Protein 4CRW (pdb70)

CATH classification: 1.25.40.180

Radius of gyration: 23.6 Å; Cα contacts (8 Å, |Δi|>4): 575; chains: 2; bounding box: 44×67×54 Å

Structure (mmCIF, N/CA/C/O backbone):
data_4CRW
#
_entry.id   4CRW
#
_cell.length_a   43.900
_cell.length_b   90.840
_cell.length_c   95.770
_cell.angle_alpha   90.00
_cell.angle_beta   90.00
_cell.angle_gamma   90.00
#
_symmetry.space_group_name_H-M   'P 21 21 21'
#
loop_
_entity.id
_entity.type
_entity.pdbx_description
1 polymer 'CCR4-NOT TRANSCRIPTION COMPLEX SUBUNIT 1'
2 polymer 'PROBABLE ATP-DEPENDENT RNA HELICASE DDX6'
3 non-polymer GLYCEROL
4 water water
#
loop_
_atom_site.group_PDB
_atom_site.id
_atom_site.type_symbol
_atom_site.label_atom_id
_atom_site.label_alt_id
_atom_site.label_comp_id
_atom_site.label_asym_id
_atom_site.label_entity_id
_atom_site.label_seq_id
_atom_site.pdbx_PDB_ins_code
_atom_site.Cartn_x
_atom_site.Cartn_y
_atom_site.Cartn_z
_atom_site.occupancy
_atom_site.B_iso_or_equiv
_atom_site.auth_seq_id
_atom_site.auth_comp_id
_atom_site.auth_asym_id
_atom_site.auth_atom_id
_atom_site.pdbx_PDB_model_num
ATOM 1 N N . GLU A 1 6 ? -2.415 -15.285 -20.013 1.00 44.79 1092 GLU A N 1
ATOM 2 C CA . GLU A 1 6 ? -2.764 -13.881 -19.876 1.00 41.01 1092 GLU A CA 1
ATOM 3 C C . GLU A 1 6 ? -3.414 -13.606 -18.533 1.00 42.73 1092 GLU A C 1
ATOM 4 O O . GLU A 1 6 ? -2.978 -12.708 -17.825 1.00 39.36 1092 GLU A O 1
ATOM 15 N N . GLU A 1 7 ? -4.458 -14.360 -18.190 1.00 38.22 1093 GLU A N 1
ATOM 16 C CA . GLU A 1 7 ? -5.122 -14.181 -16.894 1.00 44.03 1093 GLU A CA 1
ATOM 17 C C . GLU A 1 7 ? -4.138 -14.435 -15.762 1.00 44.10 1093 GLU A C 1
ATOM 18 O O . GLU A 1 7 ? -4.201 -13.780 -14.724 1.00 43.62 1093 GLU A O 1
ATOM 30 N N . ASN A 1 8 ? -3.237 -15.396 -15.956 1.00 31.15 1094 ASN A N 1
ATOM 31 C CA . ASN A 1 8 ? -2.215 -15.671 -14.953 1.00 29.52 1094 ASN A CA 1
ATOM 32 C C . ASN A 1 8 ? -1.311 -14.464 -14.747 1.00 34.11 1094 ASN A C 1
ATOM 33 O O . ASN A 1 8 ? -0.943 -14.134 -13.625 1.00 27.13 1094 ASN A O 1
ATOM 44 N N . ILE A 1 9 ? -0.970 -13.787 -15.833 1.00 32.13 1095 ILE A N 1
ATOM 45 C CA . ILE A 1 9 ? -0.086 -12.631 -15.718 1.00 28.21 1095 ILE A CA 1
ATOM 46 C C . ILE A 1 9 ? -0.827 -11.413 -15.103 1.00 27.19 1095 ILE A C 1
ATOM 47 O O . ILE A 1 9 ? -0.263 -10.705 -14.292 1.00 25.98 1095 ILE A O 1
ATOM 63 N N . GLN A 1 10 ? -2.100 -11.230 -15.428 1.00 27.71 1096 GLN A N 1
ATOM 64 C CA . GLN A 1 10 ? -2.885 -10.151 -14.807 1.00 26.81 1096 GLN A CA 1
ATOM 65 C C . GLN A 1 10 ? -3.003 -10.365 -13.298 1.00 25.47 1096 GLN A C 1
ATOM 66 O O . GLN A 1 10 ? -2.926 -9.403 -12.514 1.00 24.32 1096 GLN A O 1
ATOM 80 N N . GLU A 1 11 ? -3.196 -11.626 -12.896 1.00 25.70 1097 GLU A N 1
ATOM 81 C CA . GLU A 1 11 ? -3.253 -11.970 -11.468 1.00 24.57 1097 GLU A CA 1
ATOM 82 C C . GLU A 1 11 ? -1.986 -11.582 -10.747 1.00 23.50 1097 GLU A C 1
ATOM 83 O O . GLU A 1 11 ? -2.034 -11.006 -9.646 1.00 22.31 1097 GLU A O 1
ATOM 95 N N . LYS A 1 12 ? -0.839 -11.886 -11.355 1.00 23.96 1098 LYS A N 1
ATOM 96 C CA . LYS A 1 12 ? 0.436 -11.599 -10.729 1.00 23.09 1098 LYS A CA 1
ATOM 97 C C . LYS A 1 12 ? 0.606 -10.074 -10.587 1.00 22.27 1098 LYS A C 1
ATOM 98 O O . LYS A 1 12 ? 1.049 -9.579 -9.560 1.00 21.17 1098 LYS A O 1
ATOM 117 N N . ILE A 1 13 ? 0.217 -9.350 -11.621 1.00 22.91 1099 ILE A N 1
ATOM 118 C CA . ILE A 1 13 ? 0.294 -7.873 -11.568 1.00 22.28 1099 ILE A CA 1
ATOM 119 C C . ILE A 1 13 ? -0.546 -7.305 -10.426 1.00 21.24 1099 ILE A C 1
ATOM 120 O O . ILE A 1 13 ? -0.077 -6.451 -9.640 1.00 20.23 1099 ILE A O 1
ATOM 136 N N . ALA A 1 14 ? -1.778 -7.790 -10.295 1.00 23.67 1100 ALA A N 1
ATOM 137 C CA . ALA A 1 14 ? -2.646 -7.327 -9.207 1.00 20.58 1100 ALA A CA 1
ATOM 138 C C . ALA A 1 14 ? -2.051 -7.677 -7.846 1.00 19.52 1100 ALA A C 1
ATOM 139 O O . ALA A 1 14 ? -2.066 -6.885 -6.910 1.00 18.53 1100 ALA A O 1
ATOM 146 N N . PHE A 1 15 ? -1.491 -8.876 -7.741 1.00 19.83 1101 PHE A N 1
ATOM 147 C CA . PHE A 1 15 ? -0.851 -9.294 -6.511 1.00 23.58 1101 PHE A CA 1
ATOM 148 C C . PHE A 1 15 ? 0.288 -8.359 -6.154 1.00 22.03 1101 PHE A C 1
ATOM 149 O O . PHE A 1 15 ? 0.431 -7.971 -4.990 1.00 24.13 1101 PHE A O 1
ATOM 166 N N . ILE A 1 16 ? 1.091 -7.978 -7.141 1.00 18.95 1102 ILE A N 1
ATOM 167 C CA . ILE A 1 16 ? 2.229 -7.127 -6.879 1.00 18.36 1102 ILE A CA 1
ATOM 168 C C . ILE A 1 16 ? 1.753 -5.732 -6.388 1.00 23.54 1102 ILE A C 1
ATOM 169 O O . ILE A 1 16 ? 2.305 -5.197 -5.425 1.00 21.27 1102 ILE A O 1
ATOM 185 N N . PHE A 1 17 ? 0.714 -5.173 -6.996 1.00 20.12 1103 PHE A N 1
ATOM 186 C CA . PHE A 1 17 ? 0.279 -3.819 -6.598 1.00 18.95 1103 PHE A CA 1
ATOM 187 C C . PHE A 1 17 ? -0.488 -3.877 -5.303 1.00 24.35 1103 PHE A C 1
ATOM 188 O O . PHE A 1 17 ? -0.473 -2.927 -4.531 1.00 21.10 1103 PHE A O 1
ATOM 205 N N . ASN A 1 18 ? -1.105 -5.017 -5.009 1.00 18.86 1104 ASN A N 1
ATOM 206 C CA . ASN A 1 18 ? -1.740 -5.181 -3.725 1.00 19.44 1104 ASN A CA 1
ATOM 207 C C . ASN A 1 18 ? -0.737 -5.260 -2.571 1.00 25.31 1104 ASN A C 1
ATOM 208 O O . ASN A 1 18 ? -1.091 -4.989 -1.442 1.00 27.53 1104 ASN A O 1
ATOM 219 N N . ASN A 1 19 ? 0.499 -5.635 -2.866 1.00 16.33 1105 ASN A N 1
ATOM 220 C CA . ASN A 1 19 ? 1.516 -5.875 -1.852 1.00 17.63 1105 ASN A CA 1
ATOM 221 C C . ASN A 1 19 ? 2.715 -4.979 -1.996 1.00 21.32 1105 ASN A C 1
ATOM 222 O O . ASN A 1 19 ? 3.737 -5.235 -1.415 1.00 21.37 1105 ASN A O 1
ATOM 233 N N . LEU A 1 20 ? 2.564 -3.881 -2.738 1.00 19.31 1106 LEU A N 1
ATOM 234 C CA . LEU A 1 20 ? 3.662 -2.937 -2.924 1.00 19.57 1106 LEU A CA 1
ATOM 235 C C . LEU A 1 20 ? 3.773 -1.986 -1.718 1.00 19.11 1106 LEU A C 1
ATOM 236 O O . LEU A 1 20 ? 2.781 -1.472 -1.276 1.00 18.60 1106 LEU A O 1
ATOM 252 N N . SER A 1 21 ? 4.979 -1.838 -1.182 1.00 22.60 1107 SER A N 1
ATOM 253 C CA . SER A 1 21 ? 5.270 -0.897 -0.099 1.00 21.73 1107 SER A CA 1
ATOM 254 C C . SER A 1 21 ? 6.591 -0.200 -0.394 1.00 20.64 1107 SER A C 1
ATOM 255 O O . SER A 1 21 ? 7.360 -0.651 -1.238 1.00 20.90 1107 SER A O 1
ATOM 263 N N . GLN A 1 22 ? 6.884 0.886 0.307 1.00 22.05 1108 GLN A N 1
ATOM 264 C CA . GLN A 1 22 ? 8.167 1.545 0.121 1.00 24.62 1108 GLN A CA 1
ATOM 265 C C . GLN A 1 22 ? 9.322 0.614 0.448 1.00 24.68 1108 GLN A C 1
ATOM 266 O O . GLN A 1 22 ? 10.359 0.618 -0.236 1.00 27.56 1108 GLN A O 1
ATOM 280 N N . SER A 1 23 ? 9.144 -0.249 1.438 1.00 27.62 1109 SER A N 1
ATOM 281 C CA . SER A 1 23 ? 10.247 -1.051 1.895 1.00 32.86 1109 SER A CA 1
ATOM 282 C C . SER A 1 23 ? 10.547 -2.202 0.923 1.00 26.17 1109 SER A C 1
ATOM 283 O O . SER A 1 23 ? 11.680 -2.644 0.860 1.00 34.05 1109 SER A O 1
ATOM 291 N N . ASN A 1 24 ? 9.557 -2.695 0.174 1.00 23.54 1110 ASN A N 1
ATOM 292 C CA . ASN A 1 24 ? 9.843 -3.770 -0.799 1.00 23.32 1110 ASN A CA 1
ATOM 293 C C . ASN A 1 24 ? 9.841 -3.296 -2.243 1.00 21.69 1110 ASN A C 1
ATOM 294 O O . ASN A 1 24 ? 9.898 -4.117 -3.174 1.00 22.13 1110 ASN A O 1
ATOM 305 N N . MET A 1 25 ? 9.841 -1.974 -2.427 1.00 21.66 1111 MET A N 1
ATOM 306 C CA . MET A 1 25 ? 9.700 -1.368 -3.743 1.00 21.88 1111 MET A CA 1
ATOM 307 C C . MET A 1 25 ? 10.686 -1.923 -4.782 1.00 24.63 1111 MET A C 1
ATOM 308 O O . MET A 1 25 ? 10.295 -2.318 -5.886 1.00 25.69 1111 MET A O 1
ATOM 322 N N . THR A 1 26 ? 11.961 -1.939 -4.429 1.00 25.22 1112 THR A N 1
ATOM 323 C CA . THR A 1 26 ? 13.006 -2.346 -5.351 1.00 24.86 1112 THR A CA 1
ATOM 324 C C . THR A 1 26 ? 12.772 -3.794 -5.756 1.00 27.83 1112 THR A C 1
ATOM 325 O O . THR A 1 26 ? 12.834 -4.140 -6.940 1.00 28.19 1112 THR A O 1
ATOM 336 N N . GLN A 1 27 ? 12.472 -4.633 -4.780 1.00 23.88 1113 GLN A N 1
ATOM 337 C CA . GLN A 1 27 ? 12.213 -6.054 -5.066 1.00 24.88 1113 GLN A CA 1
ATOM 338 C C . GLN A 1 27 ? 10.954 -6.251 -5.903 1.00 24.00 1113 GLN A C 1
ATOM 339 O O . GLN A 1 27 ? 10.962 -7.043 -6.847 1.00 28.60 1113 GLN A O 1
ATOM 353 N N . LYS A 1 28 ? 9.870 -5.542 -5.574 1.00 23.09 1114 LYS A N 1
ATOM 354 C CA . LYS A 1 28 ? 8.636 -5.662 -6.367 1.00 22.92 1114 LYS A CA 1
ATOM 355 C C . LYS A 1 28 ? 8.828 -5.115 -7.776 1.00 26.97 1114 LYS A C 1
ATOM 356 O O . LYS A 1 28 ? 8.258 -5.650 -8.735 1.00 23.65 1114 LYS A O 1
ATOM 375 N N . VAL A 1 29 ? 9.609 -4.044 -7.934 1.00 23.58 1115 VAL A N 1
ATOM 376 C CA . VAL A 1 29 ? 9.894 -3.593 -9.288 1.00 24.09 1115 VAL A CA 1
ATOM 377 C C . VAL A 1 29 ? 10.614 -4.647 -10.124 1.00 25.25 1115 VAL A C 1
ATOM 378 O O . VAL A 1 29 ? 10.268 -4.830 -11.303 1.00 29.75 1115 VAL A O 1
ATOM 391 N N . GLU A 1 30 ? 11.600 -5.333 -9.539 1.00 26.21 1116 GLU A N 1
ATOM 392 C CA . GLU A 1 30 ? 12.331 -6.391 -10.245 1.00 26.39 1116 GLU A CA 1
ATOM 393 C C . GLU A 1 30 ? 11.387 -7.518 -10.637 1.00 27.06 1116 GLU A C 1
ATOM 394 O O . GLU A 1 30 ? 11.496 -8.058 -11.741 1.00 31.17 1116 GLU A O 1
ATOM 406 N N . GLU A 1 31 ? 10.476 -7.867 -9.731 1.00 25.43 1117 GLU A N 1
ATOM 407 C CA . GLU A 1 31 ? 9.503 -8.917 -9.987 1.00 31.15 1117 GLU A CA 1
ATOM 408 C C . GLU A 1 31 ? 8.560 -8.496 -11.084 1.00 29.26 1117 GLU A C 1
ATOM 409 O O . GLU A 1 31 ? 8.198 -9.304 -11.918 1.00 31.68 1117 GLU A O 1
ATOM 421 N N . LEU A 1 32 ? 8.152 -7.223 -11.096 1.00 25.57 1118 LEU A N 1
ATOM 422 C CA . LEU A 1 32 ? 7.258 -6.770 -12.150 1.00 25.61 1118 LEU A CA 1
ATOM 423 C C . LEU A 1 32 ? 7.963 -6.856 -13.488 1.00 30.77 1118 LEU A C 1
ATOM 424 O O . LEU A 1 32 ? 7.373 -7.336 -14.438 1.00 31.04 1118 LEU A O 1
ATOM 440 N N . LYS A 1 33 ? 9.231 -6.441 -13.544 1.00 29.73 1119 LYS A N 1
ATOM 441 C CA . LYS A 1 33 ? 9.990 -6.469 -14.795 1.00 32.55 1119 LYS A CA 1
ATOM 442 C C . LYS A 1 33 ? 10.161 -7.894 -15.274 1.00 35.52 1119 LYS A C 1
ATOM 443 O O . LYS A 1 33 ? 10.155 -8.150 -16.471 1.00 35.70 1119 LYS A O 1
ATOM 462 N N . GLU A 1 34 ? 10.316 -8.822 -14.340 1.00 30.94 1120 GLU A N 1
ATOM 463 C CA . GLU A 1 34 ? 10.423 -10.246 -14.697 1.00 41.13 1120 GLU A CA 1
ATOM 464 C C . GLU A 1 34 ? 9.110 -10.772 -15.277 1.00 45.58 1120 GLU A C 1
ATOM 465 O O . GLU A 1 34 ? 9.095 -11.746 -16.029 1.00 49.43 1120 GLU A O 1
ATOM 477 N N . THR A 1 35 ? 8.019 -10.108 -14.918 1.00 35.46 1121 THR A N 1
ATOM 478 C CA . THR A 1 35 ? 6.666 -10.574 -15.200 1.00 30.49 1121 THR A CA 1
ATOM 479 C C . THR A 1 35 ? 6.073 -9.934 -16.442 1.00 37.39 1121 THR A C 1
ATOM 480 O O . THR A 1 35 ? 5.421 -10.601 -17.239 1.00 40.49 1121 THR A O 1
ATOM 491 N N . VAL A 1 36 ? 6.284 -8.633 -16.594 1.00 38.92 1122 VAL A N 1
ATOM 492 C CA . VAL A 1 36 ? 5.619 -7.893 -17.653 1.00 44.50 1122 VAL A CA 1
ATOM 493 C C . VAL A 1 36 ? 6.565 -7.695 -18.827 1.00 47.88 1122 VAL A C 1
ATOM 494 O O . VAL A 1 36 ? 7.575 -7.004 -18.727 1.00 41.13 1122 VAL A O 1
ATOM 507 N N . LYS A 1 37 ? 6.228 -8.354 -19.928 1.00 43.48 1123 LYS A N 1
ATOM 508 C CA . LYS A 1 37 ? 6.953 -8.212 -21.177 1.00 45.38 1123 LYS A CA 1
ATOM 509 C C . LYS A 1 37 ? 6.482 -6.932 -21.858 1.00 39.63 1123 LYS A C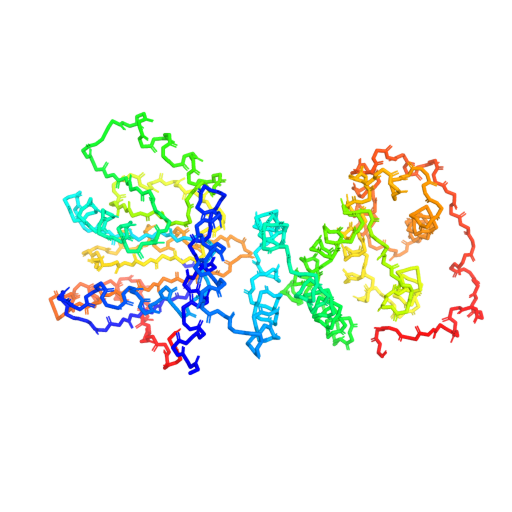 1
ATOM 510 O O . LYS A 1 37 ? 5.393 -6.460 -21.562 1.00 34.92 1123 LYS A O 1
ATOM 529 N N . GLU A 1 38 ? 7.290 -6.394 -22.767 1.00 34.79 1124 GLU A N 1
ATOM 530 C CA . GLU A 1 38 ? 6.992 -5.118 -23.419 1.00 37.07 1124 GLU A CA 1
ATOM 531 C C . GLU A 1 38 ? 5.541 -5.080 -23.927 1.00 38.17 1124 GLU A C 1
ATOM 532 O O . GLU A 1 38 ? 4.852 -4.086 -23.730 1.00 43.82 1124 GLU A O 1
ATOM 544 N N . GLU A 1 39 ? 5.048 -6.182 -24.477 1.00 32.69 1125 GLU A N 1
ATOM 545 C CA . GLU A 1 39 ? 3.713 -6.195 -25.066 1.00 36.95 1125 GLU A CA 1
ATOM 546 C C . GLU A 1 39 ? 2.606 -6.065 -24.028 1.00 35.89 1125 GLU A C 1
ATOM 547 O O . GLU A 1 39 ? 1.468 -5.750 -24.370 1.00 37.33 1125 GLU A O 1
ATOM 559 N N . PHE A 1 40 ? 2.937 -6.297 -22.760 1.00 31.44 1126 PHE A N 1
ATOM 560 C CA . PHE A 1 40 ? 1.952 -6.190 -21.684 1.00 32.81 1126 PHE A CA 1
ATOM 561 C C . PHE A 1 40 ? 1.904 -4.798 -21.037 1.00 32.17 1126 PHE A C 1
ATOM 562 O O . PHE A 1 40 ? 1.004 -4.520 -20.245 1.00 30.59 1126 PHE A O 1
ATOM 579 N N . MET A 1 41 ? 2.863 -3.930 -21.352 1.00 31.85 1127 MET A N 1
ATOM 580 C CA A MET A 1 41 ? 2.939 -2.679 -20.617 0.50 30.00 1127 MET A CA 1
ATOM 581 C CA B MET A 1 41 ? 2.986 -2.609 -20.718 0.50 29.40 1127 MET A CA 1
ATOM 582 C C . MET A 1 41 ? 1.721 -1.776 -20.867 1.00 24.73 1127 MET A C 1
ATOM 583 O O . MET A 1 41 ? 1.286 -1.102 -19.932 1.00 24.45 1127 MET A O 1
ATOM 610 N N . PRO A 1 42 ? 1.131 -1.786 -22.076 1.00 25.46 1128 PRO A N 1
ATOM 611 C CA . PRO A 1 42 ? -0.105 -0.987 -22.172 1.00 25.09 1128 PRO A CA 1
ATOM 612 C C . PRO A 1 42 ? -1.217 -1.425 -21.205 1.00 24.40 1128 PRO A C 1
ATOM 613 O O . PRO A 1 42 ? -1.856 -0.579 -20.586 1.00 23.42 1128 PRO A O 1
ATOM 624 N N . TRP A 1 43 ? -1.419 -2.733 -21.052 1.00 25.79 1129 TRP A N 1
ATOM 625 C CA . TRP A 1 43 ? -2.426 -3.211 -20.116 1.00 24.34 1129 TRP A CA 1
ATOM 626 C C . TRP A 1 43 ? -2.075 -2.797 -18.689 1.00 22.81 1129 TRP A C 1
ATOM 627 O O . TRP A 1 43 ? -2.947 -2.371 -17.903 1.00 23.25 1129 TRP A O 1
ATOM 648 N N . VAL A 1 44 ? -0.798 -2.887 -18.336 1.00 22.43 1130 VAL A N 1
ATOM 649 C CA . VAL A 1 44 ? -0.383 -2.512 -16.981 1.00 21.06 1130 VAL A CA 1
ATOM 650 C C . VAL A 1 44 ? -0.616 -1.017 -16.736 1.00 20.06 1130 VAL A C 1
ATOM 651 O O . VAL A 1 44 ? -1.024 -0.628 -15.638 1.00 19.33 1130 VAL A O 1
ATOM 664 N N . SER A 1 45 ? -0.396 -0.190 -17.759 1.00 25.66 1131 SER A N 1
ATOM 665 C CA . SER A 1 45 ? -0.609 1.240 -17.606 1.00 19.71 1131 SER A CA 1
ATOM 666 C C . SER A 1 45 ? -2.102 1.492 -17.372 1.00 19.58 1131 SER A C 1
ATOM 667 O O . SER A 1 45 ? -2.470 2.299 -16.532 1.00 19.02 1131 SER A O 1
ATOM 675 N N . GLN A 1 46 ? -2.953 0.786 -18.091 1.00 20.49 1132 GLN A N 1
ATOM 676 C CA . GLN A 1 46 ? -4.386 0.953 -17.928 1.00 20.53 1132 GLN A CA 1
ATOM 677 C C . GLN A 1 46 ? -4.819 0.489 -16.556 1.00 19.73 1132 GLN A C 1
ATOM 678 O O . GLN A 1 46 ? -5.620 1.139 -15.901 1.00 19.17 1132 GLN A O 1
ATOM 692 N N . TYR A 1 47 ? -4.271 -0.651 -16.113 1.00 19.87 1133 TYR A N 1
ATOM 693 C CA . TYR A 1 47 ? -4.590 -1.173 -14.785 1.00 21.22 1133 TYR A CA 1
ATOM 694 C C . TYR A 1 47 ? -4.178 -0.213 -13.679 1.00 18.65 1133 TYR A C 1
ATOM 695 O O . TYR A 1 47 ? -4.973 0.131 -12.802 1.00 19.45 1133 TYR A O 1
ATOM 713 N N . LEU A 1 48 ? -2.940 0.260 -13.723 1.00 19.62 1134 LEU A N 1
ATOM 714 C CA . LEU A 1 48 ? -2.450 1.203 -12.713 1.00 17.65 1134 LEU A CA 1
ATOM 715 C C . LEU A 1 48 ? -3.360 2.435 -12.605 1.00 18.90 1134 LEU A C 1
ATOM 716 O O . LEU A 1 48 ? -3.781 2.841 -11.511 1.00 18.41 1134 LEU A O 1
ATOM 732 N N . VAL A 1 49 ? -3.667 3.046 -13.736 1.00 16.58 1135 VAL A N 1
ATOM 733 C CA . VAL A 1 49 ? -4.446 4.306 -13.722 1.00 16.37 1135 VAL A CA 1
ATOM 734 C C . VAL A 1 49 ? -5.909 4.066 -13.351 1.00 17.38 1135 VAL A C 1
ATOM 735 O O . VAL A 1 49 ? -6.428 4.710 -12.429 1.00 18.83 1135 VAL A O 1
ATOM 748 N N . MET A 1 50 ? -6.576 3.162 -14.067 1.00 17.64 1136 MET A N 1
ATOM 749 C CA . MET A 1 50 ? -8.005 2.965 -13.910 1.00 19.48 1136 MET A CA 1
ATOM 750 C C . MET A 1 50 ? -8.353 2.310 -12.587 1.00 24.27 1136 MET A C 1
ATOM 751 O O . MET A 1 50 ? -9.319 2.713 -11.958 1.00 20.03 1136 MET A O 1
ATOM 765 N N . LYS A 1 51 ? -7.606 1.267 -12.202 1.00 18.67 1137 LYS A N 1
ATOM 766 C CA . LYS A 1 51 ? -7.964 0.487 -11.013 1.00 17.66 1137 LYS A CA 1
ATOM 767 C C . LYS A 1 51 ? -7.254 0.833 -9.710 1.00 21.02 1137 LYS A C 1
ATOM 768 O O . LYS A 1 51 ? -7.755 0.458 -8.649 1.00 20.41 1137 LYS A O 1
ATOM 787 N N . ARG A 1 52 ? -6.099 1.510 -9.768 1.00 16.07 1138 ARG A N 1
ATOM 788 C CA . ARG A 1 52 ? -5.343 1.826 -8.566 1.00 16.01 1138 ARG A CA 1
ATOM 789 C C . ARG A 1 52 ? -5.364 3.344 -8.267 1.00 15.60 1138 ARG A C 1
ATOM 790 O O . ARG A 1 52 ? -6.013 3.790 -7.322 1.00 18.57 1138 ARG A O 1
ATOM 811 N N . VAL A 1 53 ? -4.673 4.111 -9.100 1.00 17.15 1139 VAL A N 1
ATOM 812 C CA . VAL A 1 53 ? -4.513 5.546 -8.923 1.00 20.60 1139 VAL A CA 1
ATOM 813 C C . VAL A 1 53 ? -5.846 6.277 -8.776 1.00 20.39 1139 VAL A C 1
ATOM 814 O O . VAL A 1 53 ? -5.976 7.210 -7.970 1.00 18.94 1139 VAL A O 1
ATOM 827 N N . SER A 1 54 ? -6.849 5.838 -9.533 1.00 17.93 1140 SER A N 1
ATOM 828 C CA A SER A 1 54 ? -8.148 6.480 -9.510 0.50 17.16 1140 SER A CA 1
ATOM 829 C CA B SER A 1 54 ? -8.160 6.454 -9.514 0.50 16.46 1140 SER A CA 1
ATOM 830 C C . SER A 1 54 ? -8.857 6.350 -8.171 1.00 20.22 1140 SER A C 1
ATOM 831 O O . SER A 1 54 ? -9.687 7.179 -7.846 1.00 19.54 1140 SER A O 1
ATOM 846 N N . ILE A 1 55 ? -8.546 5.314 -7.391 1.00 18.26 1141 ILE A N 1
ATOM 847 C CA . ILE A 1 55 ? -9.298 5.121 -6.147 1.00 15.00 1141 ILE A CA 1
ATOM 848 C C . ILE A 1 55 ? -8.421 4.951 -4.917 1.00 18.67 1141 ILE A C 1
ATOM 849 O O . ILE A 1 55 ? -8.958 4.677 -3.839 1.00 18.60 1141 ILE A O 1
ATOM 865 N N . GLU A 1 56 ? -7.104 5.115 -5.069 1.00 16.36 1142 GLU A N 1
ATOM 866 C CA . GLU A 1 56 ? -6.132 4.968 -3.984 1.00 15.34 1142 GLU A CA 1
ATOM 867 C C . GLU A 1 56 ? -5.238 6.198 -3.828 1.00 14.64 1142 GLU A C 1
ATOM 868 O O . GLU A 1 56 ? -4.011 6.151 -3.912 1.00 17.65 1142 GLU A O 1
ATOM 880 N N . PRO A 1 57 ? -5.861 7.338 -3.556 1.00 15.93 1143 PRO A N 1
ATOM 881 C CA . PRO A 1 57 ? -5.080 8.565 -3.495 1.00 15.15 1143 PRO A CA 1
ATOM 882 C C . PRO A 1 57 ? -4.055 8.580 -2.369 1.00 14.66 1143 PRO A C 1
ATOM 883 O O . PRO A 1 57 ? -3.034 9.263 -2.470 1.00 17.12 1143 PRO A O 1
ATOM 894 N N . ASN A 1 58 ? -4.294 7.800 -1.324 1.00 16.18 1144 ASN A N 1
ATOM 895 C CA . ASN A 1 58 ? -3.340 7.701 -0.229 1.00 15.45 1144 ASN A CA 1
ATOM 896 C C . ASN A 1 58 ? -2.005 7.060 -0.663 1.00 14.68 1144 ASN A C 1
ATOM 897 O O . ASN A 1 58 ? -0.979 7.260 0.001 1.00 17.42 1144 ASN A O 1
ATOM 908 N N . PHE A 1 59 ? -2.018 6.293 -1.768 1.00 16.36 1145 PHE A N 1
ATOM 909 C CA . PHE A 1 59 ? -0.816 5.659 -2.298 1.00 16.80 1145 PHE A CA 1
ATOM 910 C C . PHE A 1 59 ? -0.334 6.311 -3.589 1.00 13.37 1145 PHE A C 1
ATOM 911 O O . PHE A 1 59 ? 0.525 5.797 -4.291 1.00 16.08 1145 PHE A O 1
ATOM 928 N N . HIS A 1 60 ? -0.786 7.541 -3.874 1.00 13.73 1146 HIS A N 1
ATOM 929 C CA . HIS A 1 60 ? -0.225 8.202 -5.040 1.00 17.72 1146 HIS A CA 1
ATOM 930 C C . HIS A 1 60 ? 1.302 8.398 -4.940 1.00 18.10 1146 HIS A C 1
ATOM 931 O O . HIS A 1 60 ? 1.981 8.252 -5.941 1.00 18.40 1146 HIS A O 1
ATOM 944 N N . SER A 1 61 ? 1.841 8.757 -3.767 1.00 17.28 1147 SER A N 1
ATOM 945 C CA . SER A 1 61 ? 3.297 8.910 -3.649 1.00 16.10 1147 SER A CA 1
ATOM 946 C C . SER A 1 61 ? 4.019 7.583 -3.908 1.00 16.08 1147 SER A C 1
ATOM 947 O O . SER A 1 61 ? 5.071 7.542 -4.573 1.00 17.38 1147 SER A O 1
ATOM 955 N N . LEU A 1 62 ? 3.460 6.523 -3.359 1.00 16.79 1148 LEU A N 1
ATOM 956 C CA . LEU A 1 62 ? 3.997 5.200 -3.584 1.00 15.74 1148 LEU A CA 1
ATOM 957 C C . LEU A 1 62 ? 4.042 4.846 -5.054 1.00 15.96 1148 LEU A C 1
ATOM 958 O O . LEU A 1 62 ? 5.070 4.354 -5.568 1.00 17.07 1148 LEU A O 1
ATOM 974 N N . TYR A 1 63 ? 2.927 5.052 -5.736 1.00 17.27 1149 TYR A N 1
ATOM 975 C CA . TYR A 1 63 ? 2.851 4.675 -7.135 1.00 19.26 1149 TYR A CA 1
ATOM 976 C C . TYR A 1 63 ? 3.726 5.610 -7.995 1.00 21.49 1149 TYR A C 1
ATOM 977 O O . TYR A 1 63 ? 4.355 5.178 -8.962 1.00 20.49 1149 TYR A O 1
ATOM 995 N N . SER A 1 64 ? 3.821 6.872 -7.612 1.00 16.96 1150 SER A N 1
ATOM 996 C CA . SER A 1 64 ? 4.741 7.783 -8.293 1.00 17.00 1150 SER A CA 1
ATOM 997 C C . SER A 1 64 ? 6.197 7.356 -8.103 1.00 23.65 1150 SER A C 1
ATOM 998 O O . SER A 1 64 ? 6.993 7.392 -9.044 1.00 21.47 1150 SER A O 1
ATOM 1006 N N . ASN A 1 65 ? 6.528 6.910 -6.897 1.00 19.65 1151 ASN A N 1
ATOM 1007 C CA . ASN A 1 65 ? 7.854 6.444 -6.583 1.00 17.13 1151 ASN A CA 1
ATOM 1008 C C . ASN A 1 65 ? 8.163 5.142 -7.366 1.00 16.72 1151 ASN A C 1
ATOM 1009 O O . ASN A 1 65 ? 9.288 4.891 -7.758 1.00 20.33 1151 ASN A O 1
ATOM 1020 N N . PHE A 1 66 ? 7.128 4.355 -7.585 1.00 17.02 1152 PHE A N 1
ATOM 1021 C CA . PHE A 1 66 ? 7.237 3.107 -8.356 1.00 19.63 1152 PHE A CA 1
ATOM 1022 C C . PHE A 1 66 ? 7.685 3.454 -9.786 1.00 20.25 1152 PHE A C 1
ATOM 1023 O O . PHE A 1 66 ? 8.591 2.824 -10.336 1.00 20.84 1152 PHE A O 1
ATOM 1040 N N . LEU A 1 67 ? 7.068 4.470 -10.381 1.00 20.08 1153 LEU A N 1
ATOM 1041 C CA . LEU A 1 67 ? 7.459 4.902 -11.725 1.00 20.97 1153 LEU A CA 1
ATOM 1042 C C . LEU A 1 67 ? 8.912 5.364 -11.759 1.00 20.70 1153 LEU A C 1
ATOM 1043 O O . LEU A 1 67 ? 9.646 5.026 -12.701 1.00 20.89 1153 LEU A O 1
ATOM 1059 N N . ASP A 1 68 ? 9.356 6.090 -10.717 1.00 18.46 1154 ASP A N 1
ATOM 1060 C CA . ASP A 1 68 ? 10.726 6.589 -10.644 1.00 23.89 1154 ASP A CA 1
ATOM 1061 C C . ASP A 1 68 ? 11.717 5.438 -10.494 1.00 25.47 1154 ASP A C 1
ATOM 1062 O O . ASP A 1 68 ? 12.865 5.525 -10.900 1.00 27.48 1154 ASP A O 1
ATOM 1071 N N . THR A 1 69 ? 11.270 4.377 -9.852 1.00 18.38 1155 THR A N 1
ATOM 1072 C CA . THR A 1 69 ? 12.129 3.218 -9.625 1.00 24.36 1155 THR A CA 1
ATOM 1073 C C . THR A 1 69 ? 12.185 2.296 -10.849 1.00 25.36 1155 THR A C 1
ATOM 1074 O O . THR A 1 69 ? 13.234 1.756 -11.185 1.00 31.23 1155 THR A O 1
ATOM 1085 N N . LEU A 1 70 ? 11.069 2.126 -11.528 1.00 19.83 1156 LEU A N 1
ATOM 1086 C CA . LEU A 1 70 ? 11.053 1.314 -12.760 1.00 19.80 1156 LEU A CA 1
ATOM 1087 C C . LEU A 1 70 ? 11.907 1.945 -13.876 1.00 27.88 1156 LEU A C 1
ATOM 1088 O O . LEU A 1 70 ? 12.585 1.247 -14.633 1.00 26.81 1156 LEU A O 1
ATOM 1104 N N . LYS A 1 71 ? 11.878 3.273 -13.962 1.00 25.40 1157 LYS A N 1
ATOM 1105 C CA . LYS A 1 71 ? 12.694 4.006 -14.922 1.00 26.18 1157 LYS A CA 1
ATOM 1106 C C . LYS A 1 71 ? 12.461 3.543 -16.364 1.00 25.43 1157 LYS A C 1
ATOM 1107 O O . LYS A 1 71 ? 13.414 3.274 -17.096 1.00 27.38 1157 LYS A O 1
ATOM 1126 N N . ASN A 1 72 ? 11.195 3.440 -16.758 1.00 25.52 1158 ASN A N 1
ATOM 1127 C CA . ASN A 1 72 ? 10.841 3.067 -18.129 1.00 26.78 1158 ASN A CA 1
ATOM 1128 C C . ASN A 1 72 ? 10.072 4.221 -18.765 1.00 20.12 1158 ASN A C 1
ATOM 1129 O O . ASN A 1 72 ? 8.879 4.381 -18.504 1.00 22.81 1158 ASN A O 1
ATOM 1140 N N . PRO A 1 73 ? 10.750 5.034 -19.579 1.00 28.05 1159 PRO A N 1
ATOM 1141 C CA . PRO A 1 73 ? 10.103 6.249 -20.085 1.00 26.73 1159 PRO A CA 1
ATOM 1142 C C . PRO A 1 73 ? 8.930 5.987 -21.029 1.00 26.24 1159 PRO A C 1
ATOM 1143 O O . PRO A 1 73 ? 8.008 6.791 -21.063 1.00 26.62 1159 PRO A O 1
ATOM 1154 N N . GLU A 1 74 ? 8.958 4.877 -21.758 1.00 25.74 1160 GLU A N 1
ATOM 1155 C CA . GLU A 1 74 ? 7.835 4.523 -22.625 1.00 31.69 1160 GLU A CA 1
ATOM 1156 C C . GLU A 1 74 ? 6.629 4.206 -21.769 1.00 26.09 1160 GLU A C 1
ATOM 1157 O O . GLU A 1 74 ? 5.529 4.660 -22.065 1.00 26.60 1160 GLU A O 1
ATOM 1169 N N . PHE A 1 75 ? 6.833 3.441 -20.695 1.00 20.98 1161 PHE A N 1
ATOM 1170 C CA . PHE A 1 75 ? 5.755 3.176 -19.745 1.00 21.04 1161 PHE A CA 1
ATOM 1171 C C . PHE A 1 75 ? 5.199 4.443 -19.128 1.00 18.70 1161 PHE A C 1
ATOM 1172 O O . PHE A 1 75 ? 3.983 4.607 -18.986 1.00 21.11 1161 PHE A O 1
ATOM 1189 N N . ASN A 1 76 ? 6.091 5.323 -18.708 1.00 23.47 1162 ASN A N 1
ATOM 1190 C CA . ASN A 1 76 ? 5.667 6.611 -18.166 1.00 21.49 1162 ASN A CA 1
ATOM 1191 C C . ASN A 1 76 ? 4.795 7.396 -19.139 1.00 17.61 1162 ASN A C 1
ATOM 1192 O O . ASN A 1 76 ? 3.795 7.992 -18.728 1.00 21.20 1162 ASN A O 1
ATOM 1203 N N . LYS A 1 77 ? 5.164 7.389 -20.413 1.00 19.80 1163 LYS A N 1
ATOM 1204 C CA . LYS A 1 77 ? 4.339 8.040 -21.423 1.00 22.25 1163 LYS A CA 1
ATOM 1205 C C . LYS A 1 77 ? 2.955 7.364 -21.514 1.00 25.42 1163 LYS A C 1
ATOM 1206 O O . LYS A 1 77 ? 1.923 8.032 -21.619 1.00 22.80 1163 LYS A O 1
ATOM 1225 N N . MET A 1 78 ? 2.932 6.037 -21.516 1.00 22.33 1164 MET A N 1
ATOM 1226 C CA . MET A 1 78 ? 1.660 5.315 -21.512 1.00 21.92 1164 MET A CA 1
ATOM 1227 C C . MET A 1 78 ? 0.796 5.687 -20.315 1.00 18.27 1164 MET A C 1
ATOM 1228 O O . MET A 1 78 ? -0.420 5.859 -20.429 1.00 19.42 1164 MET A O 1
ATOM 1242 N N . VAL A 1 79 ? 1.405 5.816 -19.152 1.00 15.68 1165 VAL A N 1
ATOM 1243 C CA . VAL A 1 79 ? 0.648 6.107 -17.943 1.00 19.08 1165 VAL A CA 1
ATOM 1244 C C . VAL A 1 79 ? 0.044 7.514 -18.007 1.00 18.61 1165 VAL A C 1
ATOM 1245 O O . VAL A 1 79 ? -1.110 7.727 -17.609 1.00 16.55 1165 VAL A O 1
ATOM 1258 N N . LEU A 1 80 ? 0.818 8.444 -18.530 1.00 20.89 1166 LEU A N 1
ATOM 1259 C CA . LEU A 1 80 ? 0.364 9.834 -18.684 1.00 17.96 1166 LEU A CA 1
ATOM 1260 C C . LEU A 1 80 ? -0.776 9.924 -19.682 1.00 15.62 1166 LEU A C 1
ATOM 1261 O O . LEU A 1 80 ? -1.806 10.540 -19.391 1.00 17.42 1166 LEU A O 1
ATOM 1277 N N . ASN A 1 81 ? -0.622 9.239 -20.816 1.00 16.44 1167 ASN A N 1
ATOM 1278 C CA . ASN A 1 81 ? -1.699 9.193 -21.810 1.00 17.29 1167 ASN A CA 1
ATOM 1279 C C . ASN A 1 81 ? -2.973 8.581 -21.225 1.00 19.23 1167 ASN A C 1
ATOM 1280 O O . ASN A 1 81 ? -4.079 9.099 -21.452 1.00 20.40 1167 ASN A O 1
ATOM 1291 N N . GLU A 1 82 ? -2.836 7.488 -20.458 1.00 18.70 1168 GLU A N 1
ATOM 1292 C CA . GLU A 1 82 ? -3.987 6.859 -19.840 1.00 18.65 1168 GLU A CA 1
ATOM 1293 C C . GLU A 1 82 ? -4.636 7.750 -18.773 1.00 17.14 1168 GLU A C 1
ATOM 1294 O O . GLU A 1 82 ? -5.843 7.726 -18.592 1.00 17.71 1168 GLU A O 1
ATOM 1306 N N . THR A 1 83 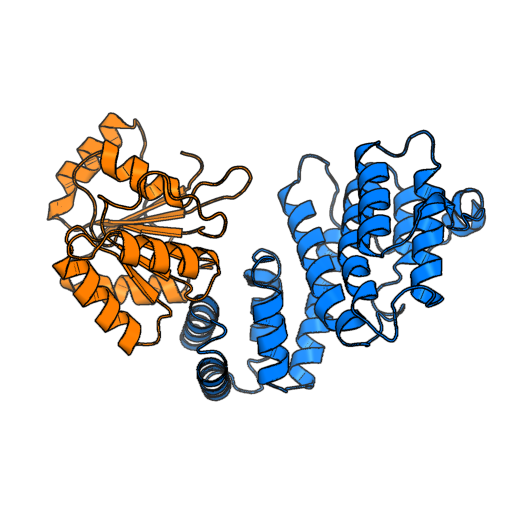? -3.830 8.521 -18.056 1.00 16.03 1169 THR A N 1
ATOM 1307 C CA . THR A 1 83 ? -4.324 9.484 -17.084 1.00 17.63 1169 THR A CA 1
ATOM 1308 C C . THR A 1 83 ? -5.202 10.515 -17.799 1.00 16.92 1169 THR A C 1
ATOM 1309 O O . THR A 1 83 ? -6.340 10.752 -17.399 1.00 17.49 1169 THR A O 1
ATOM 1320 N N . TYR A 1 84 ? -4.676 11.121 -18.858 1.00 19.71 1170 TYR A N 1
ATOM 1321 C CA . TYR A 1 84 ? -5.479 12.058 -19.632 1.00 15.59 1170 TYR A CA 1
ATOM 1322 C C . TYR A 1 84 ? -6.751 11.419 -20.190 1.00 15.36 1170 TYR A C 1
ATOM 1323 O O . TYR A 1 84 ? -7.823 12.016 -20.125 1.00 17.75 1170 TYR A O 1
ATOM 1341 N N . ARG A 1 85 ? -6.654 10.209 -20.729 1.00 16.61 1171 ARG A N 1
ATOM 1342 C CA . ARG A 1 85 ? -7.816 9.532 -21.286 1.00 19.16 1171 ARG A CA 1
ATOM 1343 C C . ARG A 1 85 ? -8.940 9.339 -20.252 1.00 18.70 1171 ARG A C 1
ATOM 1344 O O . ARG A 1 85 ? -10.108 9.613 -20.551 1.00 20.19 1171 ARG A O 1
ATOM 1365 N N . ASN A 1 86 ? -8.592 8.836 -19.073 1.00 15.23 1172 ASN A N 1
ATOM 1366 C CA . ASN A 1 86 ? -9.577 8.612 -18.028 1.00 20.00 1172 ASN A CA 1
ATOM 1367 C C . ASN A 1 86 ? -10.143 9.936 -17.470 1.00 18.11 1172 ASN A C 1
ATOM 1368 O O . ASN A 1 86 ? -11.325 10.012 -17.197 1.00 18.27 1172 ASN A O 1
ATOM 1379 N N . ILE A 1 87 ? -9.316 10.955 -17.344 1.00 17.60 1173 ILE A N 1
ATOM 1380 C CA . ILE A 1 87 ? -9.817 12.300 -17.016 1.00 16.37 1173 ILE A CA 1
ATOM 1381 C C . ILE A 1 87 ? -10.882 12.749 -18.032 1.00 18.51 1173 ILE A C 1
ATOM 1382 O O . ILE A 1 87 ? -11.978 13.205 -17.659 1.00 19.60 1173 ILE A O 1
ATOM 1398 N N . LYS A 1 88 ? -10.589 12.589 -19.323 1.00 17.01 1174 LYS A N 1
ATOM 1399 C CA . LYS A 1 88 ? -11.505 12.969 -20.369 1.00 16.34 1174 LYS A CA 1
ATOM 1400 C C . LYS A 1 88 ? -12.809 12.192 -20.364 1.00 21.19 1174 LYS A C 1
ATOM 1401 O O . LYS A 1 88 ? -13.869 12.766 -20.622 1.00 24.27 1174 LYS A O 1
ATOM 1420 N N . VAL A 1 89 ? -12.748 10.914 -20.013 1.00 18.61 1175 VAL A N 1
ATOM 1421 C CA . VAL A 1 89 ? -13.972 10.144 -19.862 1.00 21.28 1175 VAL A CA 1
ATOM 1422 C C . VAL A 1 89 ? -14.864 10.801 -18.819 1.00 21.25 1175 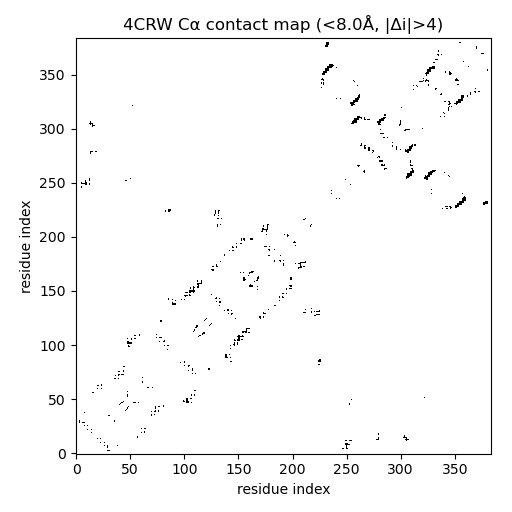VAL A C 1
ATOM 1423 O O . VAL A 1 89 ? -16.070 10.939 -19.014 1.00 22.46 1175 VAL A O 1
ATOM 1436 N N . LEU A 1 90 ? -14.273 11.237 -17.730 1.00 20.49 1176 LEU A N 1
ATOM 1437 C CA . LEU A 1 90 ? -15.058 11.834 -16.660 1.00 19.56 1176 LEU A CA 1
ATOM 1438 C C . LEU A 1 90 ? -15.479 13.270 -17.026 1.00 24.22 1176 LEU A C 1
ATOM 1439 O O . LEU A 1 90 ? -16.600 13.666 -16.745 1.00 21.34 1176 LEU A O 1
ATOM 1455 N N . LEU A 1 91 ? -14.607 14.030 -17.678 1.00 21.60 1177 LEU A N 1
ATOM 1456 C CA . LEU A 1 91 ? -14.938 15.409 -18.050 1.00 21.12 1177 LEU A CA 1
ATOM 1457 C C . LEU A 1 91 ? -16.116 15.485 -19.020 1.00 28.99 1177 LEU A C 1
ATOM 1458 O O . LEU A 1 91 ? -16.879 16.458 -19.005 1.00 23.96 1177 LEU A O 1
ATOM 1474 N N . THR A 1 92 ? -16.296 14.458 -19.855 1.00 25.71 1178 THR A N 1
ATOM 1475 C CA . THR A 1 92 ? -17.352 14.510 -20.870 1.00 27.07 1178 THR A CA 1
ATOM 1476 C C . THR A 1 92 ? -18.608 13.762 -20.427 1.00 28.97 1178 THR A C 1
ATOM 1477 O O . THR A 1 92 ? -19.601 13.718 -21.153 1.00 33.55 1178 THR A O 1
ATOM 1488 N N . SER A 1 93 ? -18.589 13.229 -19.207 1.00 33.28 1179 SER A N 1
ATOM 1489 C CA . SER A 1 93 ? -19.750 12.516 -18.665 1.00 35.32 1179 SER A CA 1
ATOM 1490 C C . SER A 1 93 ? -20.893 13.472 -18.326 1.00 34.38 1179 SER A C 1
ATOM 1491 O O . SER A 1 93 ? -20.693 14.677 -18.241 1.00 34.19 1179 SER A O 1
ATOM 1499 N N . ASP A 1 94 ? -22.093 12.917 -18.170 1.00 38.96 1180 ASP A N 1
ATOM 1500 C CA . ASP A 1 94 ? -23.252 13.630 -17.629 1.00 38.66 1180 ASP A CA 1
ATOM 1501 C C . ASP A 1 94 ? -23.071 13.962 -16.152 1.00 46.65 1180 ASP A C 1
ATOM 1502 O O . ASP A 1 94 ? -22.868 13.064 -15.341 1.00 48.10 1180 ASP A O 1
ATOM 1511 N N . LYS A 1 95 ? -23.176 15.240 -15.799 1.00 45.81 1181 LYS A N 1
ATOM 1512 C CA . LYS A 1 95 ? -22.797 15.699 -14.461 1.00 41.65 1181 LYS A CA 1
ATOM 1513 C C . LYS A 1 95 ? -23.982 15.831 -13.505 1.00 45.13 1181 LYS A C 1
ATOM 1514 O O . LYS A 1 95 ? -24.977 16.470 -13.828 1.00 51.25 1181 LYS A O 1
ATOM 1533 N N . ALA A 1 96 ? -23.839 15.247 -12.318 1.00 55.68 1182 ALA A N 1
ATOM 1534 C CA . ALA A 1 96 ? -24.808 15.418 -11.237 1.00 63.91 1182 ALA A CA 1
ATOM 1535 C C . ALA A 1 96 ? -24.080 15.630 -9.910 1.00 53.08 1182 ALA A C 1
ATOM 1536 O O . ALA A 1 96 ? -23.044 15.018 -9.656 1.00 47.66 1182 ALA A O 1
ATOM 1543 N N . ALA A 1 97 ? -24.620 16.502 -9.067 1.00 59.68 1183 ALA A N 1
ATOM 1544 C CA . ALA A 1 97 ? -24.005 16.764 -7.771 1.00 59.13 1183 ALA A CA 1
ATOM 1545 C C . ALA A 1 97 ? -23.951 15.478 -6.936 1.00 55.45 1183 ALA A C 1
ATOM 1546 O O . ALA A 1 97 ? -22.970 15.222 -6.229 1.00 59.98 1183 ALA A O 1
ATOM 1553 N N . ALA A 1 98 ? -24.993 14.661 -7.054 1.00 49.62 1184 ALA A N 1
ATOM 1554 C CA . ALA A 1 98 ? -25.130 13.442 -6.256 1.00 54.33 1184 ALA A CA 1
ATOM 1555 C C . ALA A 1 98 ? -24.111 12.359 -6.642 1.00 62.30 1184 ALA A C 1
ATOM 1556 O O . ALA A 1 98 ? -23.904 11.403 -5.887 1.00 61.15 1184 ALA A O 1
ATOM 1563 N N . ASN A 1 99 ? -23.472 12.504 -7.803 1.00 51.56 1185 ASN A N 1
ATOM 1564 C CA . ASN A 1 99 ? -22.491 11.514 -8.247 1.00 41.54 1185 ASN A CA 1
ATOM 1565 C C . ASN A 1 99 ? -21.137 11.734 -7.591 1.00 35.30 1185 ASN A C 1
ATOM 1566 O O . ASN A 1 99 ? -20.146 12.108 -8.251 1.00 33.01 1185 ASN A O 1
ATOM 1577 N N . PHE A 1 100 ? -21.099 11.495 -6.288 1.00 43.77 1186 PHE A N 1
ATOM 1578 C CA . PHE A 1 100 ? -19.898 11.721 -5.495 1.00 47.90 1186 PHE A CA 1
ATOM 1579 C C . PHE A 1 100 ? -18.764 10.858 -5.981 1.00 40.68 1186 PHE A C 1
ATOM 1580 O O . PHE A 1 100 ? -17.608 11.273 -5.954 1.00 34.81 1186 PHE A O 1
ATOM 1597 N N . SER A 1 101 ? -19.103 9.647 -6.416 1.00 38.85 1187 SER A N 1
ATOM 1598 C CA . SER A 1 101 ? -18.097 8.717 -6.884 1.00 33.74 1187 SER A CA 1
ATOM 1599 C C . SER A 1 101 ? -17.310 9.254 -8.079 1.00 29.38 1187 SER A C 1
ATOM 1600 O O . SER A 1 101 ? -16.077 9.289 -8.062 1.00 28.77 1187 SER A O 1
ATOM 1608 N N . ASP A 1 102 ? -18.009 9.648 -9.138 1.00 28.99 1188 ASP A N 1
ATOM 1609 C CA . ASP A 1 102 ? -17.325 10.165 -10.316 1.00 27.36 1188 ASP A CA 1
ATOM 1610 C C . ASP A 1 102 ? -16.523 11.425 -10.008 1.00 26.01 1188 ASP A C 1
ATOM 1611 O O . ASP A 1 102 ? -15.416 11.612 -10.542 1.00 24.17 1188 ASP A O 1
ATOM 1620 N N . ARG A 1 103 ? -17.092 12.290 -9.175 1.00 27.16 1189 ARG A N 1
ATOM 1621 C CA . ARG A 1 103 ? -16.379 13.511 -8.770 1.00 26.21 1189 ARG A CA 1
ATOM 1622 C C . ARG A 1 103 ? -15.057 13.193 -8.061 1.00 24.51 1189 ARG A C 1
ATOM 1623 O O . ARG A 1 103 ? -14.035 13.839 -8.334 1.00 23.06 1189 ARG A O 1
ATOM 1644 N N . SER A 1 104 ? -15.093 12.218 -7.149 1.00 27.87 1190 SER A N 1
ATOM 1645 C CA . SER A 1 104 ? -13.892 11.745 -6.437 1.00 23.65 1190 SER A CA 1
ATOM 1646 C C . SER A 1 104 ? -12.879 11.107 -7.366 1.00 21.97 1190 SER A C 1
ATOM 1647 O O . SER A 1 104 ? -11.681 11.336 -7.222 1.00 20.66 1190 SER A O 1
ATOM 1655 N N . LEU A 1 105 ? -13.334 10.307 -8.330 1.00 22.22 1191 LEU A N 1
ATOM 1656 C CA . LEU A 1 105 ? -12.428 9.722 -9.306 1.00 20.88 1191 LEU A CA 1
ATOM 1657 C C . LEU A 1 105 ? -11.696 10.797 -10.076 1.00 19.69 1191 LEU A C 1
ATOM 1658 O O . LEU A 1 105 ? -10.504 10.733 -10.285 1.00 18.45 1191 LEU A O 1
ATOM 1674 N N . LEU A 1 106 ? -12.439 11.815 -10.459 1.00 20.33 1192 LEU A N 1
ATOM 1675 C CA . LEU A 1 106 ? -11.834 12.926 -11.211 1.00 19.46 1192 LEU A CA 1
ATOM 1676 C C . LEU A 1 106 ? -10.844 13.710 -10.337 1.00 18.72 1192 LEU A C 1
ATOM 1677 O O . LEU A 1 106 ? -9.751 14.038 -10.779 1.00 17.72 1192 LEU A O 1
ATOM 1693 N N . LYS A 1 107 ? -11.208 14.013 -9.106 1.00 19.50 1193 LYS A N 1
ATOM 1694 C CA . LYS A 1 107 ? -10.256 14.664 -8.204 1.00 19.01 1193 LYS A CA 1
ATOM 1695 C C . LYS A 1 107 ? -8.981 13.840 -8.009 1.00 20.67 1193 LYS A C 1
ATOM 1696 O O . LYS A 1 107 ? -7.878 14.359 -8.039 1.00 17.15 1193 LYS A O 1
ATOM 1715 N N . ASN A 1 108 ? -9.129 12.535 -7.810 1.00 18.00 1194 ASN A N 1
ATOM 1716 C CA . ASN A 1 108 ? -7.964 11.695 -7.627 1.00 17.21 1194 ASN A CA 1
ATOM 1717 C C . ASN A 1 108 ? -7.071 11.664 -8.866 1.00 16.19 1194 ASN A C 1
ATOM 1718 O O . ASN A 1 108 ? -5.862 11.706 -8.760 1.00 15.59 1194 ASN A O 1
ATOM 1729 N N . LEU A 1 109 ? -7.652 11.602 -10.056 1.00 16.19 1195 LEU A N 1
ATOM 1730 C CA . LEU A 1 109 ? -6.883 11.582 -11.271 1.00 16.09 1195 LEU A CA 1
ATOM 1731 C C . LEU A 1 109 ? -6.159 12.930 -11.465 1.00 16.31 1195 LEU A C 1
ATOM 1732 O O . LEU A 1 109 ? -5.036 12.963 -11.972 1.00 16.96 1195 LEU A O 1
ATOM 1748 N N . GLY A 1 110 ? -6.793 14.007 -11.027 1.00 19.02 1196 GLY A N 1
ATOM 1749 C CA . GLY A 1 110 ? -6.192 15.336 -11.079 1.00 19.22 1196 GLY A CA 1
ATOM 1750 C C . GLY A 1 110 ? -5.006 15.415 -10.143 1.00 17.78 1196 GLY A C 1
ATOM 1751 O O . GLY A 1 110 ? -3.936 15.934 -10.495 1.00 17.40 1196 GLY A O 1
ATOM 1755 N N . HIS A 1 111 ? -5.176 14.892 -8.941 1.00 15.49 1197 HIS A N 1
ATOM 1756 C CA . HIS A 1 111 ? -4.088 14.851 -7.981 1.00 15.48 1197 HIS A CA 1
ATOM 1757 C C . HIS A 1 111 ? -2.879 14.086 -8.548 1.00 16.47 1197 HIS A C 1
ATOM 1758 O O . HIS A 1 111 ? -1.735 14.550 -8.485 1.00 17.43 1197 HIS A O 1
ATOM 1771 N N . TRP A 1 112 ? -3.161 12.904 -9.088 1.00 18.10 1198 TRP A N 1
ATOM 1772 C CA . TRP A 1 112 ? -2.140 12.090 -9.718 1.00 16.64 1198 TRP A CA 1
ATOM 1773 C C . TRP A 1 112 ? -1.488 12.804 -10.911 1.00 16.65 1198 TRP A C 1
ATOM 1774 O O . TRP A 1 112 ? -0.269 12.789 -11.050 1.00 15.50 1198 TRP A O 1
ATOM 1795 N N . LEU A 1 113 ? -2.293 13.453 -11.742 1.00 14.69 1199 LEU A N 1
ATOM 1796 C CA . LEU A 1 113 ? -1.772 14.141 -12.909 1.00 18.10 1199 LEU A CA 1
ATOM 1797 C C . LEU A 1 113 ? -0.739 15.181 -12.488 1.00 17.74 1199 LEU A C 1
ATOM 1798 O O . LEU A 1 113 ? 0.331 15.276 -13.091 1.00 17.92 1199 LEU A O 1
ATOM 1814 N N . GLY A 1 114 ? -1.067 15.982 -11.475 1.00 17.52 1200 GLY A N 1
ATOM 1815 C CA . GLY A 1 114 ? -0.131 16.968 -10.982 1.00 18.15 1200 GLY A CA 1
ATOM 1816 C C . GLY A 1 114 ? 1.164 16.337 -10.492 1.00 21.13 1200 GLY A C 1
ATOM 1817 O O . GLY A 1 114 ? 2.244 16.880 -10.675 1.00 20.07 1200 GLY A O 1
ATOM 1821 N N . MET A 1 115 ? 1.045 15.179 -9.872 1.00 17.60 1201 MET A N 1
ATOM 1822 C CA . MET A 1 115 ? 2.185 14.541 -9.253 1.00 16.03 1201 MET A CA 1
ATOM 1823 C C . MET A 1 115 ? 3.154 14.005 -10.298 1.00 18.79 1201 MET A C 1
ATOM 1824 O O . MET A 1 115 ? 4.368 14.013 -10.065 1.00 23.17 1201 MET A O 1
ATOM 1838 N N . ILE A 1 116 ? 2.641 13.576 -11.446 1.00 19.77 1202 ILE A N 1
ATOM 1839 C CA . ILE A 1 116 ? 3.519 13.016 -12.467 1.00 22.79 1202 ILE A CA 1
ATOM 1840 C C . ILE A 1 116 ? 3.876 14.002 -13.570 1.00 21.87 1202 ILE A C 1
ATOM 1841 O O . ILE A 1 116 ? 4.626 13.645 -14.479 1.00 23.47 1202 ILE A O 1
ATOM 1857 N N . THR A 1 117 ? 3.369 15.251 -13.487 1.00 15.61 1203 THR A N 1
ATOM 1858 C CA . THR A 1 117 ? 3.775 16.290 -14.420 1.00 19.63 1203 THR A CA 1
ATOM 1859 C C . THR A 1 117 ? 4.442 17.401 -13.630 1.00 20.67 1203 THR A C 1
ATOM 1860 O O . THR A 1 117 ? 5.642 17.380 -13.436 1.00 16.23 1203 THR A O 1
ATOM 1871 N N . LEU A 1 118 ? 3.640 18.345 -13.163 1.00 19.30 1204 LEU A N 1
ATOM 1872 C CA . LEU A 1 118 ? 4.178 19.544 -12.528 1.00 18.22 1204 LEU A CA 1
ATOM 1873 C C . LEU A 1 118 ? 5.175 19.223 -11.406 1.00 19.84 1204 LEU A C 1
ATOM 1874 O O . LEU A 1 118 ? 6.217 19.859 -11.311 1.00 21.01 1204 LEU A O 1
ATOM 1890 N N . ALA A 1 119 ? 4.874 18.239 -10.551 1.00 18.72 1205 ALA A N 1
ATOM 1891 C CA . ALA A 1 119 ? 5.751 17.943 -9.416 1.00 21.85 1205 ALA A CA 1
ATOM 1892 C C . ALA A 1 119 ? 7.094 17.341 -9.848 1.00 25.50 1205 ALA A C 1
ATOM 1893 O O . ALA A 1 119 ? 8.052 17.307 -9.070 1.00 26.17 1205 ALA A O 1
ATOM 1900 N N . LYS A 1 120 ? 7.171 16.906 -11.102 1.00 20.90 1206 LYS A N 1
ATOM 1901 C CA . LYS A 1 120 ? 8.389 16.374 -11.687 1.00 19.25 1206 LYS A CA 1
ATOM 1902 C C . LYS A 1 120 ? 8.958 17.384 -12.691 1.00 23.11 1206 LYS A C 1
ATOM 1903 O O . LYS A 1 120 ? 9.831 17.070 -13.482 1.00 23.53 1206 LYS A O 1
ATOM 1922 N N . ASN A 1 121 ? 8.460 18.614 -12.614 1.00 21.68 1207 ASN A N 1
ATOM 1923 C CA . ASN A 1 121 ? 8.901 19.710 -13.471 1.00 22.31 1207 ASN A CA 1
ATOM 1924 C C . ASN A 1 121 ? 8.639 19.479 -14.941 1.00 23.20 1207 ASN A C 1
ATOM 1925 O O . ASN A 1 121 ? 9.375 19.971 -15.784 1.00 28.68 1207 ASN A O 1
ATOM 1936 N N . LYS A 1 122 ? 7.576 18.741 -15.230 1.00 23.98 1208 LYS A N 1
ATOM 1937 C CA . LYS A 1 122 ? 7.149 18.479 -16.589 1.00 19.89 1208 LYS A CA 1
ATOM 1938 C C . LYS A 1 122 ? 5.837 19.205 -16.816 1.00 20.73 1208 LYS A C 1
ATOM 1939 O O . LYS A 1 122 ? 4.998 19.263 -15.915 1.00 20.03 1208 LYS A O 1
ATOM 1958 N N . PRO A 1 123 ? 5.658 19.772 -18.014 1.00 22.52 1209 PRO A N 1
ATOM 1959 C CA . PRO A 1 123 ? 4.446 20.543 -18.287 1.00 23.11 1209 PRO A CA 1
ATOM 1960 C C . PRO A 1 123 ? 3.198 19.706 -18.508 1.00 21.09 1209 PRO A C 1
ATOM 1961 O O . PRO A 1 123 ? 3.260 18.556 -18.892 1.00 21.56 1209 PRO A O 1
ATOM 1972 N N . ILE A 1 124 ? 2.061 20.334 -18.280 1.00 20.71 1210 ILE A N 1
ATOM 1973 C CA . ILE A 1 124 ? 0.790 19.890 -18.795 1.00 18.29 1210 ILE A CA 1
ATOM 1974 C C . ILE A 1 124 ? 0.596 20.673 -20.092 1.00 19.57 1210 ILE A C 1
ATOM 1975 O O . ILE A 1 124 ? 0.462 21.908 -20.087 1.00 24.09 1210 ILE A O 1
ATOM 1991 N N . LEU A 1 125 ? 0.704 19.964 -21.198 1.00 19.21 1211 LEU A N 1
ATOM 1992 C CA . LEU A 1 125 ? 0.666 20.589 -22.512 1.00 21.03 1211 LEU A CA 1
ATOM 1993 C C . LEU A 1 125 ? -0.755 20.922 -22.901 1.00 24.99 1211 LEU A C 1
ATOM 1994 O O . LEU A 1 125 ? -1.637 20.146 -22.643 1.00 20.49 1211 LEU A O 1
ATOM 2010 N N . HIS A 1 126 ? -0.979 22.069 -23.540 1.00 21.35 1212 HIS A N 1
ATOM 2011 C CA . HIS A 1 126 ? -2.332 22.463 -23.887 1.00 19.87 1212 HIS A CA 1
ATOM 2012 C C . HIS A 1 126 ? -2.981 21.516 -24.885 1.00 22.04 1212 HIS A C 1
ATOM 2013 O O . HIS A 1 126 ? -4.202 21.421 -24.926 1.00 24.17 1212 HIS A O 1
ATOM 2026 N N . THR A 1 127 ? -2.173 20.812 -25.668 1.00 23.01 1213 THR A N 1
ATOM 2027 C CA . THR A 1 127 ? -2.646 19.796 -26.608 1.00 19.67 1213 THR A CA 1
ATOM 2028 C C . THR A 1 127 ? -3.252 18.564 -25.906 1.00 24.35 1213 THR A C 1
ATOM 2029 O O . THR A 1 127 ? -4.106 17.895 -26.473 1.00 25.79 1213 THR A O 1
ATOM 2040 N N . ASP A 1 128 ? -2.826 18.292 -24.676 1.00 21.13 1214 ASP A N 1
ATOM 2041 C CA . ASP A 1 128 ? -3.430 17.241 -23.850 1.00 17.80 1214 ASP A CA 1
ATOM 2042 C C . ASP A 1 128 ? -4.613 17.740 -23.051 1.00 22.42 1214 ASP A C 1
ATOM 2043 O O . ASP A 1 128 ? -5.670 17.112 -22.992 1.00 25.16 1214 ASP A O 1
ATOM 2052 N N . LEU A 1 129 ? -4.415 18.880 -22.403 1.00 19.41 1215 LEU A N 1
ATOM 2053 C CA . LEU A 1 129 ? -5.412 19.423 -21.520 1.00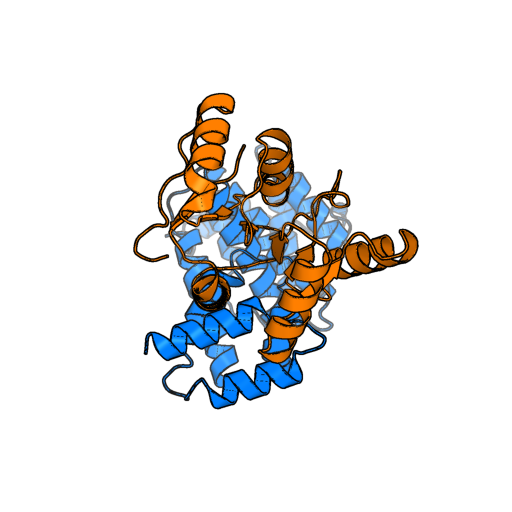 17.99 1215 LEU A CA 1
ATOM 2054 C C . LEU A 1 129 ? -5.180 20.915 -21.359 1.00 16.52 1215 LEU A C 1
ATOM 2055 O O . LEU A 1 129 ? -4.118 21.322 -20.916 1.00 22.84 1215 LEU A O 1
ATOM 2071 N N . ASP A 1 130 ? -6.158 21.706 -21.773 1.00 18.59 1216 ASP A N 1
ATOM 2072 C CA . ASP A 1 130 ? -6.083 23.153 -21.653 1.00 21.34 1216 ASP A CA 1
ATOM 2073 C C . ASP A 1 130 ? -6.845 23.568 -20.392 1.00 18.73 1216 ASP A C 1
ATOM 2074 O O . ASP A 1 130 ? -8.091 23.669 -20.379 1.00 19.25 1216 ASP A O 1
ATOM 2083 N N . VAL A 1 131 ? -6.098 23.766 -19.327 1.00 22.01 1217 VAL A N 1
ATOM 2084 C CA . VAL A 1 131 ? -6.701 23.918 -17.997 1.00 20.84 1217 VAL A CA 1
ATOM 2085 C C . VAL A 1 131 ? -7.458 25.227 -17.883 1.00 24.57 1217 VAL A C 1
ATOM 2086 O O . VAL A 1 131 ? -8.578 25.260 -17.375 1.00 18.87 1217 VAL A O 1
ATOM 2099 N N . LYS A 1 132 ? -6.856 26.313 -18.351 1.00 21.63 1218 LYS A N 1
ATOM 2100 C CA . LYS A 1 132 ? -7.535 27.603 -18.382 1.00 20.97 1218 LYS A CA 1
ATOM 2101 C C . LYS A 1 132 ? -8.864 27.530 -19.146 1.00 21.53 1218 LYS A C 1
ATOM 2102 O O . LYS A 1 132 ? -9.937 27.985 -18.652 1.00 22.95 1218 LYS A O 1
ATOM 2121 N N . SER A 1 133 ? -8.824 26.950 -20.344 1.00 21.08 1219 SER A N 1
ATOM 2122 C CA . SER A 1 133 ? -10.019 26.843 -21.133 1.00 17.03 1219 SER A CA 1
ATOM 2123 C C . SER A 1 133 ? -11.072 25.993 -20.461 1.00 23.05 1219 SER A C 1
ATOM 2124 O O . SER A 1 133 ? -12.255 26.292 -20.580 1.00 20.87 1219 SER A O 1
ATOM 2132 N N . LEU A 1 134 ? -10.659 24.919 -19.775 1.00 21.49 1220 LEU A N 1
ATOM 2133 C CA . LEU A 1 134 ? -11.599 24.094 -19.038 1.00 16.12 1220 LEU A CA 1
ATOM 2134 C C . LEU A 1 134 ? -12.414 24.878 -18.017 1.00 18.66 1220 LEU A C 1
ATOM 2135 O O . LEU A 1 134 ? -13.608 24.647 -17.838 1.00 19.74 1220 LEU A O 1
ATOM 2151 N N . LEU A 1 135 ? -11.737 25.745 -17.279 1.00 19.24 1221 LEU A N 1
ATOM 2152 C CA . LEU A 1 135 ? -12.412 26.595 -16.313 1.00 19.63 1221 LEU A CA 1
ATOM 2153 C C . LEU A 1 135 ? -13.438 27.529 -16.968 1.00 20.47 1221 LEU A C 1
ATOM 2154 O O . LEU A 1 135 ? -14.567 27.681 -16.514 1.00 18.65 1221 LEU A O 1
ATOM 2170 N N . LEU A 1 136 ? -13.033 28.159 -18.057 1.00 20.62 1222 LEU A N 1
ATOM 2171 C CA . LEU A 1 136 ? -13.905 29.058 -18.763 1.00 20.15 1222 LEU A CA 1
ATOM 2172 C C . LEU A 1 136 ? -15.121 28.327 -19.329 1.00 21.79 1222 LEU A C 1
ATOM 2173 O O . LEU A 1 136 ? -16.225 28.841 -19.307 1.00 20.95 1222 LEU A O 1
ATOM 2189 N N . GLU A 1 137 ? -14.908 27.121 -19.851 1.00 18.19 1223 GLU A N 1
ATOM 2190 C CA . GLU A 1 137 ? -15.993 26.335 -20.398 1.00 18.88 1223 GLU A CA 1
ATOM 2191 C C . GLU A 1 137 ? -16.977 25.910 -19.308 1.00 24.49 1223 GLU A C 1
ATOM 2192 O O . GLU A 1 137 ? -18.198 25.927 -19.511 1.00 22.27 1223 GLU A O 1
ATOM 2204 N N . ALA A 1 138 ? -16.427 25.511 -18.156 1.00 23.36 1224 ALA A N 1
ATOM 2205 C CA . ALA A 1 138 ? -17.241 25.120 -17.023 1.00 18.92 1224 ALA A CA 1
ATOM 2206 C C . ALA A 1 138 ? -18.137 26.278 -16.607 1.00 19.39 1224 ALA A C 1
ATOM 2207 O O . ALA A 1 138 ? -19.339 26.100 -16.394 1.00 23.88 1224 ALA A O 1
ATOM 2214 N N . TYR A 1 139 ? -17.554 27.473 -16.533 1.00 19.81 1225 TYR A N 1
ATOM 2215 C CA . TYR A 1 139 ? -18.315 28.684 -16.249 1.00 22.17 1225 TYR A CA 1
ATOM 2216 C C . TYR A 1 139 ? -19.489 28.875 -17.197 1.00 25.50 1225 TYR A C 1
ATOM 2217 O O . TYR A 1 139 ? -20.601 29.125 -16.766 1.00 26.21 1225 TYR A O 1
ATOM 2235 N N . VAL A 1 140 ? -19.241 28.733 -18.493 1.00 21.07 1226 VAL A N 1
ATOM 2236 C CA . VAL A 1 140 ? -20.272 28.863 -19.485 1.00 22.05 1226 VAL A CA 1
ATOM 2237 C C . VAL A 1 140 ? -21.389 27.864 -19.300 1.00 28.56 1226 VAL A C 1
ATOM 2238 O O . VAL A 1 140 ? -22.557 28.202 -19.476 1.00 26.20 1226 VAL A O 1
ATOM 2251 N N . LYS A 1 141 ? -21.023 26.638 -18.948 1.00 25.11 1227 LYS A N 1
ATOM 2252 C CA . LYS A 1 141 ? -21.975 25.540 -18.987 1.00 28.26 1227 LYS A CA 1
ATOM 2253 C C . LYS A 1 141 ? -22.759 25.431 -17.685 1.00 35.13 1227 LYS A C 1
ATOM 2254 O O . LYS A 1 141 ? -23.852 24.887 -17.675 1.00 42.16 1227 LYS A O 1
ATOM 2273 N N . GLY A 1 142 ? -22.234 25.989 -16.603 1.00 31.20 1228 GLY A N 1
ATOM 2274 C CA . GLY A 1 142 ? -23.013 26.129 -15.374 1.00 36.83 1228 GLY A CA 1
ATOM 2275 C C . GLY A 1 142 ? -22.436 25.480 -14.125 1.00 38.06 1228 GLY A C 1
ATOM 2276 O O . GLY A 1 142 ? -21.317 24.975 -14.128 1.00 28.25 1228 GLY A O 1
ATOM 2280 N N . GLN A 1 143 ? -23.220 25.501 -13.051 1.00 34.06 1229 GLN A N 1
ATOM 2281 C CA . GLN A 1 143 ? -22.732 25.146 -11.732 1.00 34.03 1229 GLN A CA 1
ATOM 2282 C C . GLN A 1 143 ? -22.366 23.666 -11.651 1.00 28.26 1229 GLN A C 1
ATOM 2283 O O . GLN A 1 143 ? -21.427 23.309 -10.951 1.00 29.35 1229 GLN A O 1
ATOM 2297 N N . GLN A 1 144 ? -23.112 22.808 -12.350 1.00 31.37 1230 GLN A N 1
ATOM 2298 C CA . GLN A 1 144 ? -22.842 21.369 -12.298 1.00 31.00 1230 GLN A CA 1
ATOM 2299 C C . GLN A 1 144 ? -21.451 21.033 -12.869 1.00 30.97 1230 GLN A C 1
ATOM 2300 O O . GLN A 1 144 ? -20.721 20.204 -12.297 1.00 29.29 1230 GLN A O 1
ATOM 2314 N N . GLU A 1 145 ? -21.057 21.694 -13.961 1.00 23.63 1231 GLU A N 1
ATOM 2315 C CA . GLU A 1 145 ? -19.731 21.520 -14.516 1.00 24.36 1231 GLU A CA 1
ATOM 2316 C C . GLU A 1 145 ? -18.677 22.143 -13.589 1.00 20.83 1231 GLU A C 1
ATOM 2317 O O . GLU A 1 145 ? -17.605 21.560 -13.387 1.00 22.58 1231 GLU A O 1
ATOM 2329 N N . LEU A 1 146 ? -18.963 23.314 -13.023 1.00 20.84 1232 LEU A N 1
ATOM 2330 C CA . LEU A 1 146 ? -17.995 23.930 -12.113 1.00 20.21 1232 LEU A CA 1
ATOM 2331 C C . LEU A 1 146 ? -17.740 23.057 -10.894 1.00 20.05 1232 LEU A C 1
ATOM 2332 O O . LEU A 1 146 ? -16.609 22.955 -10.427 1.00 21.45 1232 LEU A O 1
ATOM 2348 N N . LEU A 1 147 ? -18.780 22.390 -10.409 1.00 20.93 1233 LEU A N 1
ATOM 2349 C CA . LEU A 1 147 ? -18.654 21.504 -9.246 1.00 20.95 1233 LEU A CA 1
ATOM 2350 C C . LEU A 1 147 ? -17.642 20.368 -9.481 1.00 23.78 1233 LEU A C 1
ATOM 2351 O O . LEU A 1 147 ? -16.930 19.975 -8.569 1.00 21.94 1233 LEU A O 1
ATOM 2367 N N . TYR A 1 148 ? -17.542 19.880 -10.710 1.00 20.33 1234 TYR A N 1
ATOM 2368 C CA . TYR A 1 148 ? -16.543 18.861 -11.048 1.00 18.63 1234 TYR A CA 1
ATOM 2369 C C . TYR A 1 148 ? -15.188 19.460 -11.348 1.00 19.13 1234 TYR A C 1
ATOM 2370 O O . TYR A 1 148 ? -14.156 18.974 -10.897 1.00 17.08 1234 TYR A O 1
ATOM 2388 N N . VAL A 1 149 ? -15.200 20.544 -12.128 1.00 18.42 1235 VAL A N 1
ATOM 2389 C CA . VAL A 1 149 ? -13.978 21.066 -12.695 1.00 17.81 1235 VAL A CA 1
ATOM 2390 C C . VAL A 1 149 ? -13.147 21.865 -11.688 1.00 16.65 1235 VAL A C 1
ATOM 2391 O O . VAL A 1 149 ? -11.931 21.710 -11.637 1.00 17.23 1235 VAL A O 1
ATOM 2404 N N . VAL A 1 150 ? -13.764 22.717 -10.873 1.00 17.19 1236 VAL A N 1
ATOM 2405 C CA . VAL A 1 150 ? -12.958 23.514 -9.955 1.00 17.18 1236 VAL A CA 1
ATOM 2406 C C . VAL A 1 150 ? -12.175 22.645 -8.958 1.00 17.02 1236 VAL A C 1
ATOM 2407 O O . VAL A 1 150 ? -10.978 22.842 -8.830 1.00 16.61 1236 VAL A O 1
ATOM 2420 N N . PRO A 1 151 ? -12.796 21.609 -8.335 1.00 17.39 1237 PRO A N 1
ATOM 2421 C CA . PRO A 1 151 ? -11.986 20.780 -7.423 1.00 18.00 1237 PRO A CA 1
ATOM 2422 C C . PRO A 1 151 ? -10.929 19.940 -8.156 1.00 17.12 1237 PRO A C 1
ATOM 2423 O O . PRO A 1 151 ? -9.843 19.706 -7.613 1.00 18.59 1237 PRO A O 1
ATOM 2434 N N . PHE A 1 152 ? -11.214 19.565 -9.389 1.00 16.13 1238 PHE A N 1
ATOM 2435 C CA . PHE A 1 152 ? -10.227 18.873 -10.226 1.00 15.47 1238 PHE A CA 1
ATOM 2436 C C . PHE A 1 152 ? -9.014 19.756 -10.491 1.00 17.84 1238 PHE A C 1
ATOM 2437 O O . PHE A 1 152 ? -7.879 19.363 -10.299 1.00 16.53 1238 PHE A O 1
ATOM 2454 N N . VAL A 1 153 ? -9.246 20.979 -10.940 1.00 15.84 1239 VAL A N 1
ATOM 2455 C CA . VAL A 1 153 ? -8.127 21.891 -11.214 1.00 14.70 1239 VAL A CA 1
ATOM 2456 C C . VAL A 1 153 ? -7.301 22.172 -9.960 1.00 15.06 1239 VAL A C 1
ATOM 2457 O O . VAL A 1 153 ? -6.073 22.245 -10.027 1.00 18.74 1239 VAL A O 1
ATOM 2470 N N . ALA A 1 154 ? -7.957 22.334 -8.821 1.00 17.10 1240 ALA A N 1
ATOM 2471 C CA . ALA A 1 154 ? -7.261 22.522 -7.557 1.00 16.27 1240 ALA A CA 1
ATOM 2472 C C . ALA A 1 154 ? -6.357 21.344 -7.252 1.00 17.41 1240 ALA A C 1
ATOM 2473 O O . ALA A 1 154 ? -5.218 21.506 -6.835 1.00 18.07 1240 ALA A O 1
ATOM 2480 N N . LYS A 1 155 ? -6.853 20.124 -7.445 1.00 16.46 1241 LYS A N 1
ATOM 2481 C CA . LYS A 1 155 ? -6.009 18.964 -7.144 1.00 16.11 1241 LYS A CA 1
ATOM 2482 C C . LYS A 1 155 ? -4.793 18.870 -8.060 1.00 15.64 1241 LYS A C 1
ATOM 2483 O O . LYS A 1 155 ? -3.701 18.478 -7.624 1.00 18.56 1241 LYS A O 1
ATOM 2502 N N . VAL A 1 156 ? -4.965 19.253 -9.322 1.00 15.74 1242 VAL A N 1
ATOM 2503 C CA . VAL A 1 156 ? -3.817 19.360 -10.215 1.00 15.30 1242 VAL A CA 1
ATOM 2504 C C . VAL A 1 156 ? -2.840 20.399 -9.721 1.00 17.74 1242 VAL A C 1
ATOM 2505 O O . VAL A 1 156 ? -1.654 20.134 -9.591 1.00 17.06 1242 VAL A O 1
ATOM 2518 N N . LEU A 1 157 ? -3.321 21.615 -9.487 1.00 20.03 1243 LEU A N 1
ATOM 2519 C CA . LEU A 1 157 ? -2.407 22.707 -9.169 1.00 18.76 1243 LEU A CA 1
ATOM 2520 C C . LEU A 1 157 ? -1.726 22.604 -7.830 1.00 19.41 1243 LEU A C 1
ATOM 2521 O O . LEU A 1 157 ? -0.716 23.299 -7.580 1.00 20.50 1243 LEU A O 1
ATOM 2537 N N . GLU A 1 158 ? -2.239 21.742 -6.954 1.00 20.11 1244 GLU A N 1
ATOM 2538 C CA . GLU A 1 158 ? -1.611 21.505 -5.659 1.00 19.81 1244 GLU A CA 1
ATOM 2539 C C . GLU A 1 158 ? -0.133 21.138 -5.790 1.00 18.24 1244 GLU A C 1
ATOM 2540 O O . GLU A 1 158 ? 0.682 21.424 -4.911 1.00 20.38 1244 GLU A O 1
ATOM 2552 N N . SER A 1 159 ? 0.204 20.503 -6.902 1.00 17.43 1245 SER A N 1
ATOM 2553 C CA . SER A 1 159 ? 1.554 20.032 -7.153 1.00 22.82 1245 SER A CA 1
ATOM 2554 C C . SER A 1 159 ? 2.517 21.160 -7.501 1.00 18.19 1245 SER A C 1
ATOM 2555 O O . SER A 1 159 ? 3.722 21.011 -7.302 1.00 20.09 1245 SER A O 1
ATOM 2563 N N . SER A 1 160 ? 1.977 22.276 -7.979 1.00 20.39 1246 SER A N 1
ATOM 2564 C CA . SER A 1 160 ? 2.818 23.335 -8.542 1.00 19.74 1246 SER A CA 1
ATOM 2565 C C . SER A 1 160 ? 3.760 23.897 -7.495 1.00 21.08 1246 SER A C 1
ATOM 2566 O O . SER A 1 160 ? 4.897 24.289 -7.817 1.00 22.77 1246 SER A O 1
ATOM 2574 N N . ILE A 1 161 ? 3.321 23.931 -6.239 1.00 20.96 1247 ILE A N 1
ATOM 2575 C CA . ILE A 1 161 ? 4.155 24.513 -5.190 1.00 21.94 1247 ILE A CA 1
ATOM 2576 C C . ILE A 1 161 ? 5.376 23.638 -4.932 1.00 25.05 1247 ILE A C 1
ATOM 2577 O O . ILE A 1 161 ? 6.385 24.106 -4.398 1.00 25.44 1247 ILE A O 1
ATOM 2593 N N . ARG A 1 162 ? 5.298 22.368 -5.326 1.00 23.88 1248 ARG A N 1
ATOM 2594 C CA . ARG A 1 162 ? 6.407 21.456 -5.137 1.00 26.49 1248 ARG A CA 1
ATOM 2595 C C . ARG A 1 162 ? 7.335 21.376 -6.366 1.00 31.72 1248 ARG A C 1
ATOM 2596 O O . ARG A 1 162 ? 8.186 20.490 -6.451 1.00 29.47 1248 ARG A O 1
ATOM 2617 N N . SER A 1 163 ? 7.188 22.339 -7.281 1.00 24.96 1249 SER A N 1
ATOM 2618 C CA . SER A 1 163 ? 7.958 22.400 -8.510 1.00 27.41 1249 SER A CA 1
ATOM 2619 C C . SER A 1 163 ? 8.800 23.673 -8.568 1.00 27.72 1249 SER A C 1
ATOM 2620 O O . SER A 1 163 ? 8.256 24.773 -8.437 1.00 24.12 1249 SER A O 1
ATOM 2628 N N . VAL A 1 164 ? 10.102 23.558 -8.795 1.00 32.92 1250 VAL A N 1
ATOM 2629 C CA . VAL A 1 164 ? 10.906 24.764 -8.911 1.00 33.85 1250 VAL A CA 1
ATOM 2630 C C . VAL A 1 164 ? 10.483 25.501 -10.161 1.00 32.96 1250 VAL A C 1
ATOM 2631 O O . VAL A 1 164 ? 10.519 26.722 -10.205 1.00 31.88 1250 VAL A O 1
ATOM 2644 N N . VAL A 1 165 ? 10.034 24.763 -11.167 1.00 25.34 1251 VAL A N 1
ATOM 2645 C CA . VAL A 1 165 ? 9.558 25.384 -12.402 1.00 24.93 1251 VAL A CA 1
ATOM 2646 C C . VAL A 1 165 ? 8.172 26.033 -12.279 1.00 24.57 1251 VAL A C 1
ATOM 2647 O O . VAL A 1 165 ? 7.984 27.198 -12.657 1.00 25.10 1251 VAL A O 1
ATOM 2660 N N . PHE A 1 166 ? 7.185 25.283 -11.795 1.00 26.52 1252 PHE A N 1
ATOM 2661 C CA . PHE A 1 166 ? 5.783 25.708 -11.894 1.00 21.56 1252 PHE A CA 1
ATOM 2662 C C . PHE A 1 166 ? 5.214 26.384 -10.644 1.00 21.40 1252 PHE A C 1
ATOM 2663 O O . PHE A 1 166 ? 4.065 26.860 -10.665 1.00 19.94 1252 PHE A O 1
ATOM 2680 N N . ARG A 1 167 ? 5.995 26.475 -9.571 1.00 21.47 1253 ARG A N 1
ATOM 2681 C CA . ARG A 1 167 ? 5.522 27.220 -8.415 1.00 22.07 1253 ARG A CA 1
ATOM 2682 C C . ARG A 1 167 ? 5.296 28.696 -8.767 1.00 28.45 1253 ARG A C 1
ATOM 2683 O O . ARG A 1 167 ? 5.975 29.261 -9.638 1.00 24.38 1253 ARG A O 1
ATOM 2704 N N . PRO A 1 168 ? 4.352 29.326 -8.071 1.00 26.65 1254 PRO A N 1
ATOM 2705 C CA . PRO A 1 168 ? 4.188 30.765 -8.251 1.00 29.84 1254 PRO A CA 1
ATOM 2706 C C . PRO A 1 168 ? 5.526 31.486 -8.102 1.00 26.41 1254 PRO A C 1
ATOM 2707 O O . PRO A 1 168 ? 6.372 31.098 -7.268 1.00 27.95 1254 PRO A O 1
ATOM 2718 N N . PRO A 1 169 ? 5.744 32.543 -8.906 1.00 27.17 1255 PRO A N 1
ATOM 2719 C CA . PRO A 1 169 ? 4.860 33.169 -9.895 1.00 28.72 1255 PRO A CA 1
ATOM 2720 C C . PRO A 1 169 ? 4.985 32.663 -11.342 1.00 32.53 1255 PRO A C 1
ATOM 2721 O O . PRO A 1 169 ? 4.838 33.460 -12.271 1.00 29.84 1255 PRO A O 1
ATOM 2732 N N . ASN A 1 170 ? 5.213 31.367 -11.553 1.00 28.05 1256 ASN A N 1
ATOM 2733 C CA . ASN A 1 170 ? 5.224 30.828 -12.913 1.00 25.95 1256 ASN A CA 1
ATOM 2734 C C . ASN A 1 170 ? 4.021 31.335 -13.710 1.00 26.31 1256 ASN A C 1
ATOM 2735 O O . ASN A 1 170 ? 2.900 31.235 -13.246 1.00 25.20 1256 ASN A O 1
ATOM 2746 N N . PRO A 1 171 ? 4.254 31.906 -14.908 1.00 27.90 1257 PRO A N 1
ATOM 2747 C CA . PRO A 1 171 ? 3.133 32.536 -15.617 1.00 27.27 1257 PRO A CA 1
ATOM 2748 C C . PRO A 1 171 ? 2.002 31.600 -16.001 1.00 24.52 1257 PRO A C 1
ATOM 2749 O O . PRO A 1 171 ? 0.845 32.028 -15.970 1.00 25.90 1257 PRO A O 1
ATOM 2760 N N . TRP A 1 172 ? 2.309 30.347 -16.328 1.00 22.80 1258 TRP A N 1
ATOM 2761 C CA . TRP A 1 172 ? 1.270 29.371 -16.651 1.00 25.71 1258 TRP A CA 1
ATOM 2762 C C . TRP A 1 172 ? 0.384 29.097 -15.432 1.00 26.19 1258 TRP A C 1
ATOM 2763 O O . TRP A 1 172 ? -0.838 29.098 -15.513 1.00 24.02 1258 TRP A O 1
ATOM 2784 N N . THR A 1 173 ? 1.020 28.875 -14.293 1.00 20.82 1259 THR A N 1
ATOM 2785 C CA . THR A 1 173 ? 0.314 28.672 -13.046 1.00 19.92 1259 THR A CA 1
ATOM 2786 C C . THR A 1 173 ? -0.502 29.881 -12.641 1.00 21.93 1259 THR A C 1
ATOM 2787 O O . THR A 1 173 ? -1.645 29.748 -12.256 1.00 20.47 1259 THR A O 1
ATOM 2798 N N . MET A 1 174 ? 0.080 31.065 -12.754 1.00 23.33 1260 MET A N 1
ATOM 2799 C CA . MET A 1 174 ? -0.642 32.273 -12.345 1.00 24.99 1260 MET A CA 1
ATOM 2800 C C . MET A 1 174 ? -1.824 32.612 -13.277 1.00 19.90 1260 MET A C 1
ATOM 2801 O O . MET A 1 174 ? -2.849 33.113 -12.824 1.00 21.70 1260 MET A O 1
ATOM 2815 N N . ALA A 1 175 ? -1.727 32.273 -14.558 1.00 23.13 1261 ALA A N 1
ATOM 2816 C CA . ALA A 1 175 ? -2.847 32.492 -15.471 1.00 23.67 1261 ALA A CA 1
ATOM 2817 C C . ALA A 1 175 ? -4.062 31.700 -15.014 1.00 29.43 1261 ALA A C 1
ATOM 2818 O O . ALA A 1 175 ? -5.193 32.187 -15.038 1.00 25.70 1261 ALA A O 1
ATOM 2825 N N . ILE A 1 176 ? -3.832 30.474 -14.570 1.00 19.49 1262 ILE A N 1
ATOM 2826 C CA . ILE A 1 176 ? -4.923 29.685 -14.055 1.00 19.91 1262 ILE A CA 1
ATOM 2827 C C . ILE A 1 176 ? -5.432 30.254 -12.739 1.00 19.58 1262 ILE A C 1
ATOM 2828 O O . ILE A 1 176 ? -6.634 30.357 -12.510 1.00 20.48 1262 ILE A O 1
ATOM 2844 N N . MET A 1 177 ? -4.511 30.647 -11.873 1.00 16.80 1263 MET A N 1
ATOM 2845 C CA . MET A 1 177 ? -4.911 31.181 -10.587 1.00 23.84 1263 MET A CA 1
ATOM 2846 C C . MET A 1 177 ? -5.729 32.447 -10.786 1.00 25.54 1263 MET A C 1
ATOM 2847 O O . MET A 1 177 ? -6.637 32.706 -10.020 1.00 16.32 1263 MET A O 1
ATOM 2861 N N . ASN A 1 178 ? -5.408 33.257 -11.785 1.00 22.43 1264 ASN A N 1
ATOM 2862 C CA . ASN A 1 178 ? -6.146 34.495 -11.967 1.00 22.28 1264 ASN A CA 1
ATOM 2863 C C . ASN A 1 178 ? -7.561 34.256 -12.512 1.00 22.59 1264 ASN A C 1
ATOM 2864 O O . ASN A 1 178 ? -8.486 35.034 -12.220 1.00 23.03 1264 ASN A O 1
ATOM 2875 N N . VAL A 1 179 ? -7.744 33.204 -13.299 1.00 22.93 1265 VAL A N 1
ATOM 2876 C CA . VAL A 1 179 ? -9.090 32.805 -13.702 1.00 25.66 1265 VAL A CA 1
ATOM 2877 C C . VAL A 1 179 ? -9.848 32.297 -12.475 1.00 20.76 1265 VAL A C 1
ATOM 2878 O O . VAL A 1 179 ? -11.038 32.569 -12.318 1.00 20.34 1265 VAL A O 1
ATOM 2891 N N . LEU A 1 180 ? -9.195 31.529 -11.608 1.00 18.68 1266 LEU A N 1
ATOM 2892 C CA . LEU A 1 180 ? -9.862 31.080 -10.384 1.00 17.39 1266 LEU A CA 1
ATOM 2893 C C . LEU A 1 180 ? -10.253 32.274 -9.489 1.00 17.15 1266 LEU A C 1
ATOM 2894 O O . LEU A 1 180 ? -11.300 32.253 -8.856 1.00 20.28 1266 LEU A O 1
ATOM 2910 N N . ALA A 1 181 ? -9.407 33.295 -9.472 1.00 19.22 1267 ALA A N 1
ATOM 2911 C CA . ALA A 1 181 ? -9.705 34.549 -8.787 1.00 26.25 1267 ALA A CA 1
ATOM 2912 C C . ALA A 1 181 ? -10.943 35.232 -9.376 1.00 23.20 1267 ALA A C 1
ATOM 2913 O O . ALA A 1 181 ? -11.775 35.746 -8.619 1.00 22.19 1267 ALA A O 1
ATOM 2920 N N . GLU A 1 182 ? -11.082 35.253 -10.701 1.00 24.21 1268 GLU A N 1
ATOM 2921 C CA . GLU A 1 182 ? -12.315 35.763 -11.310 1.00 22.93 1268 GLU A CA 1
ATOM 2922 C C . GLU A 1 182 ? -13.520 34.939 -10.923 1.00 22.96 1268 GLU A C 1
ATOM 2923 O O . GLU A 1 182 ? -14.570 35.462 -10.618 1.00 22.72 1268 GLU A O 1
ATOM 2935 N N . LEU A 1 183 ? -13.385 33.617 -10.931 1.00 19.82 1269 LEU A N 1
ATOM 2936 C CA . LEU A 1 183 ? -14.509 32.785 -10.552 1.00 18.12 1269 LEU A CA 1
ATOM 2937 C C . LEU A 1 183 ? -14.897 33.035 -9.116 1.00 22.60 1269 LEU A C 1
ATOM 2938 O O . LEU A 1 183 ? -16.069 33.042 -8.797 1.00 22.07 1269 LEU A O 1
ATOM 2954 N N . HIS A 1 184 ? -13.903 33.247 -8.262 1.00 19.99 1270 HIS A N 1
ATOM 2955 C CA . HIS A 1 184 ? -14.127 33.454 -6.833 1.00 22.10 1270 HIS A CA 1
ATOM 2956 C C . HIS A 1 184 ? -14.973 34.695 -6.595 1.00 25.43 1270 HIS A C 1
ATOM 2957 O O . HIS A 1 184 ? 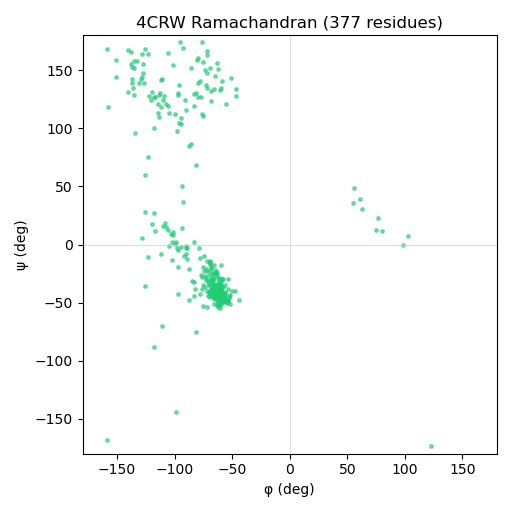-15.686 34.775 -5.616 1.00 23.73 1270 HIS A O 1
ATOM 2970 N N . GLN A 1 185 ? -14.885 35.662 -7.506 1.00 22.49 1271 GLN A N 1
ATOM 2971 C CA . GLN A 1 185 ? -15.686 36.885 -7.418 1.00 26.32 1271 GLN A CA 1
ATOM 2972 C C . GLN A 1 185 ? -17.158 36.713 -7.741 1.00 26.74 1271 GLN A C 1
ATOM 2973 O O . GLN A 1 185 ? -17.983 37.548 -7.371 1.00 24.11 1271 GLN A O 1
ATOM 2987 N N . GLU A 1 186 ? -17.493 35.648 -8.465 1.00 22.38 1272 GLU A N 1
ATOM 2988 C CA . GLU A 1 186 ? -18.849 35.503 -8.989 1.00 28.58 1272 GLU A CA 1
ATOM 2989 C C . GLU A 1 186 ? -19.896 35.339 -7.908 1.00 30.19 1272 GLU A C 1
ATOM 2990 O O . GLU A 1 186 ? -19.748 34.531 -6.986 1.00 28.80 1272 GLU A O 1
ATOM 3002 N N . HIS A 1 187 ? -20.983 36.092 -8.069 1.00 26.15 1273 HIS A N 1
ATOM 3003 C CA . HIS A 1 187 ? -22.064 36.144 -7.116 1.00 31.99 1273 HIS A CA 1
ATOM 3004 C C . HIS A 1 187 ? -22.641 34.768 -6.829 1.00 35.24 1273 HIS A C 1
ATOM 3005 O O . HIS A 1 187 ? -22.962 34.459 -5.692 1.00 41.18 1273 HIS A O 1
ATOM 3018 N N . ASP A 1 188 ? -22.788 33.958 -7.859 1.00 37.76 1274 ASP A N 1
ATOM 3019 C CA . ASP A 1 188 ? -23.491 32.694 -7.695 1.00 33.48 1274 ASP A CA 1
ATOM 3020 C C . ASP A 1 188 ? -22.564 31.497 -7.801 1.00 32.43 1274 ASP A C 1
ATOM 3021 O O . ASP A 1 188 ? -23.031 30.372 -7.986 1.00 39.22 1274 ASP A O 1
ATOM 3030 N N . LEU A 1 189 ? -21.255 31.711 -7.690 1.00 27.72 1275 LEU A N 1
ATOM 3031 C CA . LEU A 1 189 ? -20.378 30.563 -7.451 1.00 23.55 1275 LEU A CA 1
ATOM 3032 C C . LEU A 1 189 ? -20.644 30.035 -6.043 1.00 29.82 1275 LEU A C 1
ATOM 3033 O O . LEU A 1 189 ? -20.691 30.795 -5.069 1.00 28.97 1275 LEU A O 1
ATOM 3049 N N . LYS A 1 190 ? -20.819 28.722 -5.926 1.00 32.88 1276 LYS A N 1
ATOM 3050 C CA . LYS A 1 190 ? -21.150 28.116 -4.638 1.00 34.97 1276 LYS A CA 1
ATOM 3051 C C . LYS A 1 190 ? -20.081 28.420 -3.591 1.00 30.50 1276 LYS A C 1
ATOM 3052 O O . LYS A 1 190 ? -18.898 28.414 -3.901 1.00 27.47 1276 LYS A O 1
ATOM 3071 N N . LEU A 1 191 ? -20.489 28.686 -2.355 1.00 31.91 1277 LEU A N 1
ATOM 3072 C CA . LEU A 1 191 ? -19.524 28.954 -1.295 1.00 28.64 1277 LEU A CA 1
ATOM 3073 C C . LEU A 1 191 ? -18.518 27.808 -1.140 1.00 26.22 1277 LEU A C 1
ATOM 3074 O O . LEU A 1 191 ? -17.344 28.032 -0.836 1.00 25.51 1277 LEU A O 1
ATOM 3090 N N . ASN A 1 192 ? -18.955 26.573 -1.342 1.00 30.73 1278 ASN A N 1
ATOM 3091 C CA . ASN A 1 192 ? -18.020 25.454 -1.261 1.00 25.79 1278 ASN A CA 1
ATOM 3092 C C . ASN A 1 192 ? -16.908 25.575 -2.287 1.00 22.51 1278 ASN A C 1
ATOM 3093 O O . ASN A 1 192 ? -15.761 25.161 -2.028 1.00 22.59 1278 ASN A O 1
ATOM 3104 N N . LEU A 1 193 ? -17.227 26.154 -3.450 1.00 22.03 1279 LEU A N 1
ATOM 3105 C CA . LEU A 1 193 ? -16.228 26.263 -4.499 1.00 20.87 1279 LEU A CA 1
ATOM 3106 C C . LEU A 1 193 ? -15.364 27.489 -4.259 1.00 24.35 1279 LEU A C 1
ATOM 3107 O O . LEU A 1 193 ? -14.173 27.453 -4.542 1.00 20.54 1279 LEU A O 1
ATOM 3123 N N . LYS A 1 194 ? -15.925 28.551 -3.678 1.00 23.93 1280 LYS A N 1
ATOM 3124 C CA . LYS A 1 194 ? -15.074 29.658 -3.262 1.00 20.86 1280 LYS A CA 1
ATOM 3125 C C . LYS A 1 194 ? -14.036 29.164 -2.237 1.00 27.59 1280 LYS A C 1
ATOM 3126 O O . LYS A 1 194 ? -12.869 29.509 -2.317 1.00 23.07 1280 LYS A O 1
ATOM 3145 N N . PHE A 1 195 ? -14.457 28.313 -1.313 1.00 25.88 1281 PHE A N 1
ATOM 3146 C CA . PHE A 1 195 ? -13.557 27.744 -0.316 1.00 27.79 1281 PHE A CA 1
ATOM 3147 C C . PHE A 1 195 ? -12.485 26.861 -0.970 1.00 23.42 1281 PHE A C 1
ATOM 3148 O O . PHE A 1 195 ? -11.311 26.923 -0.594 1.00 23.45 1281 PHE A O 1
ATOM 3165 N N . GLU A 1 196 ? -12.878 26.035 -1.942 1.00 21.97 1282 GLU A N 1
ATOM 3166 C CA . GLU A 1 196 ? -11.905 25.230 -2.682 1.00 21.85 1282 GLU A CA 1
ATOM 3167 C C . GLU A 1 196 ? -10.791 26.117 -3.233 1.00 20.06 1282 GLU A C 1
ATOM 3168 O O . GLU A 1 196 ? -9.613 25.790 -3.158 1.00 20.30 1282 GLU A O 1
ATOM 3180 N N . ILE A 1 197 ? -11.177 27.250 -3.795 1.00 23.09 1283 ILE A N 1
ATOM 3181 C CA . ILE A 1 197 ? -10.201 28.168 -4.379 1.00 19.69 1283 ILE A CA 1
ATOM 3182 C C . ILE A 1 197 ? -9.313 28.779 -3.267 1.00 21.00 1283 ILE A C 1
ATOM 3183 O O . ILE A 1 197 ? -8.094 28.861 -3.401 1.00 21.77 1283 ILE A O 1
ATOM 3199 N N . GLU A 1 198 ? -9.927 29.191 -2.170 1.00 19.82 1284 GLU A N 1
ATOM 3200 C CA . GLU A 1 198 ? -9.179 29.677 -1.005 1.00 19.95 1284 GLU A CA 1
ATOM 3201 C C . GLU A 1 198 ? -8.179 28.642 -0.436 1.00 24.05 1284 GLU A C 1
ATOM 3202 O O . GLU A 1 198 ? -7.042 28.982 -0.103 1.00 26.73 1284 GLU A O 1
ATOM 3214 N N . VAL A 1 199 ? -8.592 27.388 -0.354 1.00 24.97 1285 VAL A N 1
ATOM 3215 C CA . VAL A 1 199 ? -7.693 26.346 0.145 1.00 21.62 1285 VAL A CA 1
ATOM 3216 C C . VAL A 1 199 ? -6.513 26.131 -0.820 1.00 22.33 1285 VAL A C 1
ATOM 3217 O O . VAL A 1 199 ? -5.363 25.996 -0.379 1.00 23.92 1285 VAL A O 1
ATOM 3230 N N . LEU A 1 200 ? -6.797 26.121 -2.117 1.00 21.02 1286 LEU A N 1
ATOM 3231 C CA . LEU A 1 200 ? -5.737 26.031 -3.110 1.00 20.30 1286 LEU A CA 1
ATOM 3232 C C . LEU A 1 200 ? -4.738 27.173 -2.908 1.00 22.59 1286 LEU A C 1
ATOM 3233 O O . LEU A 1 200 ? -3.530 26.938 -2.907 1.00 22.34 1286 LEU A O 1
ATOM 3249 N N . CYS A 1 201 ? -5.228 28.414 -2.780 1.00 21.22 1287 CYS A N 1
ATOM 3250 C CA . CYS A 1 201 ? -4.334 29.562 -2.538 1.00 18.26 1287 CYS A CA 1
ATOM 3251 C C . CYS A 1 201 ? -3.446 29.291 -1.325 1.00 19.24 1287 CYS A C 1
ATOM 3252 O O . CYS A 1 201 ? -2.231 29.502 -1.390 1.00 29.54 1287 CYS A O 1
ATOM 3260 N N . LYS A 1 202 ? -4.034 28.852 -0.215 1.00 22.66 1288 LYS A N 1
ATOM 3261 C CA . LYS A 1 202 ? -3.248 28.610 0.988 1.00 30.92 1288 LYS A CA 1
ATOM 3262 C C . LYS A 1 202 ? -2.216 27.499 0.705 1.00 32.34 1288 LYS A C 1
ATOM 3263 O O . LYS A 1 202 ? -1.054 27.611 1.089 1.00 30.73 1288 LYS A O 1
ATOM 3282 N N . ASN A 1 203 ? -2.630 26.462 -0.009 1.00 29.30 1289 ASN A N 1
ATOM 3283 C CA . ASN A 1 203 ? -1.738 25.340 -0.313 1.00 28.44 1289 ASN A CA 1
ATOM 3284 C C . ASN A 1 203 ? -0.562 25.818 -1.169 1.00 32.38 1289 ASN A C 1
ATOM 3285 O O . ASN A 1 203 ? 0.492 25.201 -1.173 1.00 34.95 1289 ASN A O 1
ATOM 3296 N N . LEU A 1 204 ? -0.760 26.927 -1.887 1.00 23.37 1290 LEU A N 1
ATOM 3297 C CA . LEU A 1 204 ? 0.264 27.497 -2.764 1.00 22.12 1290 LEU A CA 1
ATOM 3298 C C . LEU A 1 204 ? 0.979 28.704 -2.114 1.00 25.51 1290 LEU A C 1
ATOM 3299 O O . LEU A 1 204 ? 1.738 29.417 -2.786 1.00 26.05 1290 LEU A O 1
ATOM 3315 N N . ALA A 1 205 ? 0.735 28.902 -0.819 1.00 29.11 1291 ALA A N 1
ATOM 3316 C CA . ALA A 1 205 ? 1.317 30.027 -0.060 1.00 32.36 1291 ALA A CA 1
ATOM 3317 C C . ALA A 1 205 ? 1.007 31.376 -0.700 1.00 30.83 1291 ALA A C 1
ATOM 3318 O O . ALA A 1 205 ? 1.831 32.309 -0.662 1.00 35.53 1291 ALA A O 1
ATOM 3325 N N . LEU A 1 206 ? -0.185 31.472 -1.271 1.00 31.47 1292 LEU A N 1
ATOM 3326 C CA . LEU A 1 206 ? -0.673 32.679 -1.952 1.00 29.40 1292 LEU A CA 1
ATOM 3327 C C . LEU A 1 206 ? -1.804 33.319 -1.156 1.00 34.58 1292 LEU A C 1
ATOM 3328 O O . LEU A 1 206 ? -2.647 32.620 -0.606 1.00 30.38 1292 LEU A O 1
ATOM 3344 N N . ASP A 1 207 ? -1.850 34.646 -1.130 1.00 36.64 1293 ASP A N 1
ATOM 3345 C CA . ASP A 1 207 ? -3.010 35.359 -0.619 1.00 32.89 1293 ASP A CA 1
ATOM 3346 C C . ASP A 1 207 ? -3.950 35.625 -1.779 1.00 33.62 1293 ASP A C 1
ATOM 3347 O O . ASP A 1 207 ? -3.571 36.259 -2.763 1.00 35.62 1293 ASP A O 1
ATOM 3356 N N . ILE A 1 208 ? -5.187 35.189 -1.641 1.00 27.04 1294 ILE A N 1
ATOM 3357 C CA . ILE A 1 208 ? -6.143 35.300 -2.721 1.00 25.72 1294 ILE A CA 1
ATOM 3358 C C . ILE A 1 208 ? -6.357 36.743 -3.147 1.00 27.58 1294 ILE A C 1
ATOM 3359 O O . ILE A 1 208 ? -6.662 37.042 -4.316 1.00 28.75 1294 ILE A O 1
ATOM 3375 N N . ASN A 1 209 ? -6.182 37.630 -2.183 1.00 37.42 1295 ASN A N 1
ATOM 3376 C CA . ASN A 1 209 ? -6.309 39.052 -2.414 1.00 32.52 1295 ASN A CA 1
ATOM 3377 C C . ASN A 1 209 ? -5.151 39.693 -3.174 1.00 38.50 1295 ASN A C 1
ATOM 3378 O O . ASN A 1 209 ? -5.244 40.859 -3.567 1.00 37.54 1295 ASN A O 1
ATOM 3389 N N . GLU A 1 210 ? -4.062 38.958 -3.371 1.00 32.35 1296 GLU A N 1
ATOM 3390 C CA . GLU A 1 210 ? -2.933 39.484 -4.130 1.00 34.14 1296 GLU A CA 1
ATOM 3391 C C . GLU A 1 210 ? -2.991 39.020 -5.580 1.00 33.87 1296 GLU A C 1
ATOM 3392 O O . GLU A 1 210 ? -2.169 39.431 -6.399 1.00 35.22 1296 GLU A O 1
ATOM 3404 N N . LEU A 1 211 ? -3.960 38.166 -5.895 1.00 32.42 1297 LEU A N 1
ATOM 3405 C CA . LEU A 1 211 ? -4.153 37.714 -7.264 1.00 26.47 1297 LEU A CA 1
ATOM 3406 C C . LEU A 1 211 ? -4.728 38.835 -8.114 1.00 26.67 1297 LEU A C 1
ATOM 3407 O O . LEU A 1 211 ? -5.182 39.855 -7.581 1.00 28.06 1297 LEU A O 1
ATOM 3423 N N . LYS A 1 212 ? -4.688 38.642 -9.432 1.00 26.58 1298 LYS A N 1
ATOM 3424 C CA . LYS A 1 212 ? -5.091 39.679 -10.397 1.00 28.71 1298 LYS A CA 1
ATOM 3425 C C . LYS A 1 212 ? -6.193 39.166 -11.324 1.00 29.60 1298 LYS A C 1
ATOM 3426 O O . LYS A 1 212 ? -5.928 38.854 -12.474 1.00 28.05 1298 LYS A O 1
ATOM 3445 N N . PRO A 1 213 ? -7.431 39.070 -10.823 1.00 28.48 1299 PRO A N 1
ATOM 3446 C CA . PRO A 1 213 ? -8.542 38.684 -11.700 1.00 33.03 1299 PRO A CA 1
ATOM 3447 C C . PRO A 1 213 ? -8.712 39.658 -12.859 1.00 27.58 1299 PRO A C 1
ATOM 3448 O O . PRO A 1 213 ? -8.635 40.880 -12.648 1.00 27.22 1299 PRO A O 1
ATOM 3459 N N . GLY A 1 214 ? -8.891 39.126 -14.066 1.00 28.44 1300 GLY A N 1
ATOM 3460 C CA . GLY A 1 214 ? -9.125 39.947 -15.234 1.00 28.11 1300 GLY A CA 1
ATOM 3461 C C . GLY A 1 214 ? -10.606 40.003 -15.563 1.00 27.09 1300 GLY A C 1
ATOM 3462 O O . GLY A 1 214 ? -11.464 39.976 -14.668 1.00 25.74 1300 GLY A O 1
ATOM 3466 N N . ASN A 1 215 ? -10.892 40.037 -16.861 1.00 26.73 1301 ASN A N 1
ATOM 3467 C CA . ASN A 1 215 ? -12.250 40.182 -17.358 1.00 25.67 1301 ASN A CA 1
ATOM 3468 C C . ASN A 1 215 ? -12.620 39.074 -18.335 1.00 26.59 1301 ASN A C 1
ATOM 3469 O O . ASN A 1 215 ? -13.456 39.255 -19.207 1.00 25.93 1301 ASN A O 1
ATOM 3480 N N . LEU A 1 216 ? -11.995 37.913 -18.180 1.00 27.91 1302 LEU A N 1
ATOM 3481 C CA . LEU A 1 216 ? -12.242 36.825 -19.117 1.00 27.03 1302 LEU A CA 1
ATOM 3482 C C . LEU A 1 216 ? -13.691 36.357 -19.022 1.00 26.86 1302 LEU A C 1
ATOM 3483 O O . LEU A 1 216 ? -14.264 35.984 -20.030 1.00 26.61 1302 LEU A O 1
ATOM 3499 N N . LEU A 1 217 ? -14.290 36.373 -17.825 1.00 23.50 1303 LEU A N 1
ATOM 3500 C CA . LEU A 1 217 ? -15.672 35.900 -17.684 1.00 27.11 1303 LEU A CA 1
ATOM 3501 C C . LEU A 1 217 ? -16.701 36.838 -18.279 1.00 26.89 1303 LEU A C 1
ATOM 3502 O O . LEU A 1 217 ? -17.853 36.440 -18.444 1.00 26.38 1303 LEU A O 1
ATOM 3518 N N . LYS A 1 218 ? -16.320 38.091 -18.587 1.00 29.76 1304 LYS A N 1
ATOM 3519 C CA . LYS A 1 218 ? -17.198 39.023 -19.284 1.00 31.56 1304 LYS A CA 1
ATOM 3520 C C . LYS A 1 218 ? -17.048 38.942 -20.802 1.00 27.33 1304 LYS A C 1
ATOM 3521 O O . LYS A 1 218 ? -17.798 39.576 -21.513 1.00 31.03 1304 LYS A O 1
ATOM 3540 N N . ASP A 1 219 ? -16.062 38.190 -21.288 1.00 27.86 1305 ASP A N 1
ATOM 3541 C CA . ASP A 1 219 ? -15.759 38.169 -22.725 1.00 34.66 1305 ASP A CA 1
ATOM 3542 C C . ASP A 1 219 ? -16.624 37.120 -23.419 1.00 36.16 1305 ASP A C 1
ATOM 3543 O O . ASP A 1 219 ? -16.197 35.980 -23.625 1.00 31.15 1305 ASP A O 1
ATOM 3552 N N . LYS A 1 220 ? -17.842 37.497 -23.779 1.00 38.24 1306 LYS A N 1
ATOM 3553 C CA . LYS A 1 220 ? -18.817 36.511 -24.216 1.00 37.99 1306 LYS A CA 1
ATOM 3554 C C . LYS A 1 220 ? -18.445 35.876 -25.555 1.00 31.66 1306 LYS A C 1
ATOM 3555 O O . LYS A 1 220 ? -18.745 34.696 -25.769 1.00 37.49 1306 LYS A O 1
ATOM 3574 N N . ASP A 1 221 ? -17.760 36.608 -26.428 1.00 37.56 1307 ASP A N 1
ATOM 3575 C CA . ASP A 1 221 ? -17.322 36.020 -27.694 1.00 46.98 1307 ASP A CA 1
ATOM 3576 C C . ASP A 1 221 ? -16.252 34.973 -27.468 1.00 40.40 1307 ASP A C 1
ATOM 3577 O O . ASP A 1 221 ? -16.227 33.956 -28.162 1.00 39.48 1307 ASP A O 1
ATOM 3586 N N . ARG A 1 222 ? -15.344 35.230 -26.531 1.00 35.34 1308 ARG A N 1
ATOM 3587 C CA . ARG A 1 222 ? -14.318 34.248 -26.229 1.00 34.58 1308 ARG A CA 1
ATOM 3588 C C . ARG A 1 222 ? -14.979 32.997 -25.687 1.00 37.51 1308 ARG A C 1
ATOM 3589 O O . ARG A 1 222 ? -14.638 31.902 -26.094 1.00 30.00 1308 ARG A O 1
ATOM 3610 N N . LEU A 1 223 ? -15.920 33.178 -24.766 1.00 29.04 1309 LEU A N 1
ATOM 3611 C CA . LEU A 1 223 ? -16.559 32.059 -24.086 1.00 31.53 1309 LEU A CA 1
ATOM 3612 C C . LEU A 1 223 ? -17.402 31.207 -25.021 1.00 34.70 1309 LEU A C 1
ATOM 3613 O O . LEU A 1 223 ? -17.553 29.999 -24.807 1.00 35.03 1309 LEU A O 1
ATOM 3629 N N . LYS A 1 224 ? -17.947 31.840 -26.047 1.00 35.35 1310 LYS A N 1
ATOM 3630 C CA . LYS A 1 224 ? -18.801 31.159 -27.014 1.00 43.66 1310 LYS A CA 1
ATOM 3631 C C . LYS A 1 224 ? -17.999 30.295 -27.966 1.00 41.93 1310 LYS A C 1
ATOM 3632 O O . LYS A 1 224 ? -18.548 29.403 -28.611 1.00 48.52 1310 LYS A O 1
ATOM 3651 N N . ASN A 1 225 ? -16.704 30.569 -28.069 1.00 34.91 1311 ASN A N 1
ATOM 3652 C CA . ASN A 1 225 ? -15.878 29.932 -29.088 1.00 40.39 1311 ASN A CA 1
ATOM 3653 C C . ASN A 1 225 ? -14.733 29.057 -28.559 1.00 34.18 1311 ASN A C 1
ATOM 3654 O O . ASN A 1 225 ? -13.738 28.876 -29.237 1.00 36.04 1311 ASN A O 1
ATOM 3665 N N . LEU A 1 226 ? -14.877 28.498 -27.360 1.00 31.58 1312 LEU A N 1
ATOM 3666 C CA . LEU A 1 226 ? -13.839 27.671 -26.789 1.00 30.46 1312 LEU A CA 1
ATOM 3667 C C . LEU A 1 226 ? -13.759 26.308 -27.480 1.00 31.50 1312 LEU A C 1
ATOM 3668 O O . LEU A 1 226 ? -14.759 25.823 -27.978 1.00 32.70 1312 LEU A O 1
ATOM 3684 N N . ASP A 1 227 ? -12.559 25.731 -27.509 1.00 31.19 1313 ASP A N 1
ATOM 3685 C CA . ASP A 1 227 ? -12.333 24.370 -27.995 1.00 32.03 1313 ASP A CA 1
ATOM 3686 C C . ASP A 1 227 ? -12.850 23.465 -26.888 1.00 30.93 1313 ASP A C 1
ATOM 3687 O O . ASP A 1 227 ? -12.234 23.419 -25.823 1.00 30.34 1313 ASP A O 1
ATOM 3696 N N . GLU A 1 228 ? -13.949 22.757 -27.118 1.00 31.91 1314 GLU A N 1
ATOM 3697 C CA . GLU A 1 228 ? -14.666 22.113 -26.028 1.00 31.02 1314 GLU A CA 1
ATOM 3698 C C . GLU A 1 228 ? -13.955 20.904 -25.465 1.00 30.42 1314 GLU A C 1
ATOM 3699 O O . GLU A 1 228 ? -13.421 20.089 -26.217 1.00 31.48 1314 GLU A O 1
ATOM 3711 N N . GLN A 1 229 ? -13.972 20.820 -24.134 1.00 28.84 1315 GLN A N 1
ATOM 3712 C CA . GLN A 1 229 ? -13.362 19.719 -23.403 1.00 28.20 1315 GLN A CA 1
ATOM 3713 C C . GLN A 1 229 ? -14.365 19.001 -22.504 1.00 28.03 1315 GLN A C 1
ATOM 3714 O O . GLN A 1 229 ? -14.075 17.912 -22.004 1.00 27.92 1315 GLN A O 1
ATOM 3728 N N . LEU A 1 230 ? -15.548 19.576 -22.324 1.00 28.18 1316 LEU A N 1
ATOM 3729 C CA . LEU A 1 230 ? -16.568 18.940 -21.504 1.00 28.25 1316 LEU A CA 1
ATOM 3730 C C . LEU A 1 230 ? -17.617 18.260 -22.405 1.00 35.47 1316 LEU A C 1
ATOM 3731 O O . LEU A 1 230 ? -18.627 17.783 -21.925 1.00 39.47 1316 LEU A O 1
ATOM 3747 N N . SER A 1 231 ? -17.326 18.218 -23.706 1.00 34.21 1317 SER A N 1
ATOM 3748 C CA . SER A 1 231 ? -18.009 17.362 -24.692 1.00 39.23 1317 SER A CA 1
ATOM 3749 C C . SER A 1 231 ? -17.113 17.264 -25.923 1.00 43.40 1317 SER A C 1
ATOM 3750 O O . SER A 1 231 ? -16.047 17.898 -25.936 1.00 41.51 1317 SER A O 1
ATOM 3759 N N . LYS B 2 6 ? -22.184 -2.505 9.157 1.00 65.60 296 LYS B N 1
ATOM 3760 C CA . LYS B 2 6 ? -23.015 -2.126 8.022 1.00 67.49 296 LYS B CA 1
ATOM 3761 C C . LYS B 2 6 ? -22.331 -1.011 7.231 1.00 71.08 296 LYS B C 1
ATOM 3762 O O . LYS B 2 6 ? -21.519 -0.271 7.784 1.00 71.95 296 LYS B O 1
ATOM 3780 N N . GLY B 2 7 ? -22.665 -0.896 5.943 1.00 76.68 297 GLY B N 1
ATOM 3781 C CA . GLY B 2 7 ? -21.961 -0.010 5.022 1.00 69.63 297 GLY B CA 1
ATOM 3782 C C . GLY B 2 7 ? -20.924 -0.769 4.186 1.00 69.80 297 GLY B C 1
ATOM 3783 O O . GLY B 2 7 ? -20.228 -0.183 3.350 1.00 76.71 297 GLY B O 1
ATOM 3787 N N . VAL B 2 8 ? -20.814 -2.078 4.412 1.00 39.91 298 VAL B N 1
ATOM 3788 C CA . VAL B 2 8 ? -19.823 -2.896 3.685 1.00 27.52 298 VAL B CA 1
ATOM 3789 C C . VAL B 2 8 ? -20.482 -4.136 3.056 1.00 28.49 298 VAL B C 1
ATOM 3790 O O . VAL B 2 8 ? -21.413 -4.723 3.599 1.00 30.57 298 VAL B O 1
ATOM 3803 N N . THR B 2 9 ? -20.007 -4.480 1.865 1.00 27.06 299 THR B N 1
ATOM 3804 C CA . THR B 2 9 ? -20.521 -5.617 1.110 1.00 24.03 299 THR B CA 1
ATOM 3805 C C . THR B 2 9 ? -19.920 -6.903 1.661 1.00 23.55 299 THR B C 1
ATOM 3806 O O . THR B 2 9 ? -18.698 -6.998 1.782 1.00 22.69 299 THR B O 1
ATOM 3817 N N . GLN B 2 10 ? -20.765 -7.875 2.014 1.00 23.73 300 GLN B N 1
ATOM 3818 C CA . GLN B 2 10 ? -20.282 -9.084 2.672 1.00 23.30 300 GLN B CA 1
ATOM 3819 C C . GLN B 2 10 ? -20.472 -10.299 1.775 1.00 28.11 300 GLN B C 1
ATOM 3820 O O . GLN B 2 10 ? -21.567 -10.519 1.265 1.00 24.20 300 GLN B O 1
ATOM 3834 N N . TYR B 2 11 ? -19.412 -11.069 1.591 1.00 22.97 301 TYR B N 1
ATOM 3835 C CA . TYR B 2 11 ? -19.486 -12.268 0.788 1.00 23.27 301 TYR B CA 1
ATOM 3836 C C . TYR B 2 11 ? -18.930 -13.435 1.571 1.00 23.05 301 TYR B C 1
ATOM 3837 O O . TYR B 2 11 ? -18.178 -13.264 2.532 1.00 22.53 301 TYR B O 1
ATOM 3855 N N . TYR B 2 12 ? -19.232 -14.634 1.102 1.00 23.55 302 TYR B N 1
ATOM 3856 C CA . TYR B 2 12 ? -18.549 -15.796 1.633 1.00 23.47 302 TYR B CA 1
ATOM 3857 C C . TYR B 2 12 ? -18.135 -16.705 0.496 1.00 23.85 302 TYR B C 1
ATOM 3858 O O . TYR B 2 12 ? -18.689 -16.653 -0.605 1.00 24.35 302 TYR B O 1
ATOM 3876 N N . ALA B 2 13 ? -17.145 -17.532 0.783 1.00 23.88 303 ALA B N 1
ATOM 3877 C CA . ALA B 2 13 ? -16.849 -18.688 -0.071 1.00 30.84 303 ALA B CA 1
ATOM 3878 C C . ALA B 2 13 ? -16.715 -19.911 0.806 1.00 24.73 303 ALA B C 1
ATOM 3879 O O . ALA B 2 13 ? -16.119 -19.845 1.871 1.00 24.26 303 ALA B O 1
ATOM 3886 N N . TYR B 2 14 ? -17.260 -21.035 0.338 1.00 25.68 304 TYR B N 1
ATOM 3887 C CA . TYR B 2 14 ? -17.055 -22.298 0.983 1.00 26.23 304 TYR B CA 1
ATOM 3888 C C . TYR B 2 14 ? -15.652 -22.792 0.618 1.00 36.13 304 TYR B C 1
ATOM 3889 O O . TYR B 2 14 ? -15.277 -22.840 -0.561 1.00 28.23 304 TYR B O 1
ATOM 3907 N N . VAL B 2 15 ? -14.872 -23.125 1.633 1.00 31.55 305 VAL B N 1
ATOM 3908 C CA . VAL B 2 15 ? -13.516 -23.633 1.460 1.00 28.24 305 VAL B CA 1
ATOM 3909 C C . VAL B 2 15 ? -13.307 -24.738 2.471 1.00 36.63 305 VAL B C 1
ATOM 3910 O O . VAL B 2 15 ? -14.102 -24.905 3.393 1.00 44.30 305 VAL B O 1
ATOM 3923 N N . THR B 2 16 ? -12.237 -25.492 2.304 1.00 29.78 306 THR B N 1
ATOM 3924 C CA . THR B 2 16 ? -11.771 -26.376 3.363 1.00 28.76 306 THR B CA 1
ATOM 3925 C C . THR B 2 16 ? -10.611 -25.695 4.028 1.00 26.98 306 THR B C 1
ATOM 3926 O O . THR B 2 16 ? -9.952 -24.862 3.423 1.00 26.43 306 THR B O 1
ATOM 3937 N N . GLU B 2 17 ? -10.366 -26.024 5.287 1.00 27.03 307 GLU B N 1
ATOM 3938 C CA . GLU B 2 17 ? -9.183 -25.506 5.968 1.00 31.50 307 GLU B CA 1
ATOM 3939 C C . GLU B 2 17 ? -7.889 -25.572 5.106 1.00 26.70 307 GLU B C 1
ATOM 3940 O O . GLU B 2 17 ? -7.107 -24.602 5.035 1.00 25.94 307 GLU B O 1
ATOM 3952 N N . ARG B 2 18 ? -7.653 -26.738 4.488 1.00 27.90 308 ARG B N 1
ATOM 3953 C CA . ARG B 2 18 ? -6.465 -26.965 3.654 1.00 34.35 308 ARG B CA 1
ATOM 3954 C C . ARG B 2 18 ? -6.347 -25.978 2.503 1.00 35.21 308 ARG B C 1
ATOM 3955 O O . ARG B 2 18 ? -5.234 -25.663 2.067 1.00 30.33 308 ARG B O 1
ATOM 3976 N N . GLN B 2 19 ? -7.487 -25.491 2.013 1.00 29.16 309 GLN B N 1
ATOM 3977 C CA . GLN B 2 19 ? -7.517 -24.668 0.820 1.00 26.99 309 GLN B CA 1
ATOM 3978 C C . GLN B 2 19 ? -7.489 -23.186 1.128 1.00 25.65 309 GLN B C 1
ATOM 3979 O O . GLN B 2 19 ? -7.489 -22.346 0.222 1.00 25.28 309 GLN B O 1
ATOM 3993 N N . LYS B 2 20 ? -7.484 -22.837 2.403 1.00 25.03 310 LYS B N 1
ATOM 3994 C CA . LYS B 2 20 ? -7.607 -21.407 2.724 1.00 23.91 310 LYS B CA 1
ATOM 3995 C C . LYS B 2 20 ? -6.473 -20.561 2.144 1.00 23.53 310 LYS B C 1
ATOM 3996 O O . LYS B 2 20 ? -6.732 -19.442 1.662 1.00 22.91 310 LYS B O 1
ATOM 4015 N N . VAL B 2 21 ? -5.226 -21.038 2.182 1.00 26.06 311 VAL B N 1
ATOM 4016 C CA . VAL B 2 21 ? -4.131 -20.158 1.725 1.00 23.64 311 VAL B CA 1
ATOM 4017 C C . VAL B 2 21 ? -4.216 -20.016 0.199 1.00 23.97 311 VAL B C 1
ATOM 4018 O O . VAL B 2 21 ? -4.032 -18.927 -0.342 1.00 27.05 311 VAL B O 1
ATOM 4031 N N . HIS B 2 22 ? -4.530 -21.108 -0.496 1.00 24.92 312 HIS B N 1
ATOM 4032 C CA . HIS B 2 22 ? -4.833 -21.014 -1.925 1.00 25.35 312 HIS B CA 1
ATOM 4033 C C . HIS B 2 22 ? -5.930 -19.956 -2.203 1.00 25.13 312 HIS B C 1
ATOM 4034 O O . HIS B 2 22 ? -5.813 -19.103 -3.100 1.00 24.38 312 HIS B O 1
ATOM 4047 N N . CYS B 2 23 ? -7.006 -19.975 -1.421 1.00 24.19 313 CYS B N 1
ATOM 4048 C CA . CYS B 2 23 ? -8.080 -19.006 -1.621 1.00 23.61 313 CYS B CA 1
ATOM 4049 C C . CYS B 2 23 ? -7.570 -17.570 -1.399 1.00 22.76 313 CYS B C 1
ATOM 4050 O O . CYS B 2 23 ? -7.839 -16.653 -2.199 1.00 24.10 313 CYS B O 1
ATOM 4058 N N . LEU B 2 24 ? -6.820 -17.391 -0.320 1.00 23.48 314 LEU B N 1
ATOM 4059 C CA . LEU B 2 24 ? -6.224 -16.091 -0.030 1.00 23.65 314 LEU B CA 1
ATOM 4060 C C . LEU B 2 24 ? -5.357 -15.592 -1.196 1.00 23.01 314 LEU B C 1
ATOM 4061 O O . LEU B 2 24 ? -5.502 -14.451 -1.642 1.00 22.51 314 LEU B O 1
ATOM 4077 N N . ASN B 2 25 ? -4.516 -16.468 -1.740 1.00 23.22 315 ASN B N 1
ATOM 4078 C CA . ASN B 2 25 ? -3.656 -16.084 -2.855 1.00 22.81 315 ASN B CA 1
ATOM 4079 C C . ASN B 2 25 ? -4.495 -15.619 -4.046 1.00 22.96 315 ASN B C 1
ATOM 4080 O O . ASN B 2 25 ? -4.133 -14.643 -4.753 1.00 24.48 315 ASN B O 1
ATOM 4091 N N . THR B 2 26 ? -5.608 -16.312 -4.297 1.00 23.31 316 THR B N 1
ATOM 4092 C CA . THR B 2 26 ? -6.503 -15.927 -5.379 1.00 23.56 316 THR B CA 1
ATOM 4093 C C . THR B 2 26 ? -7.144 -14.572 -5.092 1.00 22.77 316 THR B C 1
ATOM 4094 O O . THR B 2 26 ? -7.162 -13.696 -5.968 1.00 23.13 316 THR B O 1
ATOM 4105 N N . LEU B 2 27 ? -7.655 -14.395 -3.880 1.00 22.17 317 LEU B N 1
ATOM 4106 C CA . LEU B 2 27 ? -8.283 -13.126 -3.534 1.00 21.59 317 LEU B CA 1
ATOM 4107 C C . LEU B 2 27 ? -7.298 -11.964 -3.728 1.00 21.28 317 LEU B C 1
ATOM 4108 O O . LEU B 2 27 ? -7.689 -10.878 -4.224 1.00 22.08 317 LEU B O 1
ATOM 4124 N N . PHE B 2 28 ? -6.052 -12.159 -3.313 1.00 21.26 318 PHE B N 1
ATOM 4125 C CA . PHE B 2 28 ? -5.057 -11.094 -3.380 1.00 20.95 318 PHE B CA 1
ATOM 4126 C C . PHE B 2 28 ? -4.491 -10.925 -4.789 1.00 22.11 318 PHE B C 1
ATOM 4127 O O . PHE B 2 28 ? -3.707 -9.999 -5.050 1.00 21.46 318 PHE B O 1
ATOM 4144 N N . SER B 2 29 ? -4.933 -11.803 -5.702 1.00 22.13 319 SER B N 1
ATOM 4145 C CA . SER B 2 29 ? -4.628 -11.680 -7.109 1.00 22.82 319 SER B CA 1
ATOM 4146 C C . SER B 2 29 ? -5.802 -11.172 -7.940 1.00 23.03 319 SER B C 1
ATOM 4147 O O . SER B 2 29 ? -5.665 -10.982 -9.156 1.00 23.67 319 SER B O 1
ATOM 4155 N N . ARG B 2 30 ? -6.951 -10.936 -7.305 1.00 23.05 320 ARG B N 1
ATOM 4156 C CA . ARG B 2 30 ? -8.143 -10.528 -8.070 1.00 26.64 320 ARG B CA 1
ATOM 4157 C C . ARG B 2 30 ? -8.750 -9.220 -7.551 1.00 25.39 320 ARG B C 1
ATOM 4158 O O . ARG B 2 30 ? -9.225 -8.394 -8.327 1.00 30.00 320 ARG B O 1
ATOM 4179 N N . LEU B 2 31 ? -8.702 -9.024 -6.253 1.00 20.50 321 LEU B N 1
ATOM 4180 C CA . LEU B 2 31 ? -9.281 -7.818 -5.642 1.00 23.19 321 LEU B CA 1
ATOM 4181 C C . LEU B 2 31 ? -8.355 -6.620 -5.787 1.00 25.12 321 LEU B C 1
ATOM 4182 O O . LEU B 2 31 ? -7.165 -6.785 -6.048 1.00 22.73 321 LEU B O 1
ATOM 4198 N N . GLN B 2 32 ? -8.919 -5.417 -5.638 1.00 23.49 322 GLN B N 1
ATOM 4199 C CA . GLN B 2 32 ? -8.140 -4.193 -5.458 1.00 19.37 322 GLN B CA 1
ATOM 4200 C C . GLN B 2 32 ? -8.058 -3.904 -3.981 1.00 21.53 322 GLN B C 1
ATOM 4201 O O . GLN B 2 32 ? -9.034 -3.452 -3.360 1.00 24.02 322 GLN B O 1
ATOM 4215 N N . ILE B 2 33 ? -6.895 -4.166 -3.408 1.00 19.07 323 ILE B N 1
ATOM 4216 C CA . ILE B 2 33 ? -6.700 -4.005 -1.975 1.00 16.71 323 ILE B CA 1
ATOM 4217 C C . ILE B 2 33 ? -5.885 -2.767 -1.716 1.00 16.56 323 ILE B C 1
ATOM 4218 O O . ILE B 2 33 ? -4.773 -2.640 -2.192 1.00 20.16 323 ILE B O 1
ATOM 4234 N N . ASN B 2 34 ? -6.478 -1.832 -0.994 1.00 16.84 324 ASN B N 1
ATOM 4235 C CA . ASN B 2 34 ? -5.783 -0.606 -0.610 1.00 15.67 324 ASN B CA 1
ATOM 4236 C C . ASN B 2 34 ? -4.945 -0.999 0.604 1.00 18.28 324 ASN B C 1
ATOM 4237 O O . ASN B 2 34 ? -3.745 -1.237 0.477 1.00 17.37 324 ASN B O 1
ATOM 4248 N N . GLN B 2 35 ? -5.607 -1.150 1.742 1.00 17.12 325 GLN B N 1
ATOM 4249 C CA . GLN B 2 35 ? -5.085 -1.996 2.841 1.00 15.71 325 GLN B CA 1
ATOM 4250 C C . GLN B 2 35 ? -6.111 -3.008 3.286 1.00 16.03 325 GLN B C 1
ATOM 4251 O O . GLN B 2 35 ? -7.299 -2.807 3.127 1.00 17.95 325 GLN B O 1
ATOM 4265 N N . SER B 2 36 ? -5.657 -4.121 3.875 1.00 17.27 326 SER B N 1
ATOM 4266 C CA . SER B 2 36 ? -6.594 -5.119 4.370 1.00 18.52 326 SER B CA 1
ATOM 4267 C C . SER B 2 36 ? -6.233 -5.537 5.769 1.00 18.45 326 SER B C 1
ATOM 4268 O O . SER B 2 36 ? -5.082 -5.422 6.160 1.00 16.54 326 SER B O 1
ATOM 4276 N N . ILE B 2 37 ? -7.234 -6.058 6.473 1.00 17.09 327 ILE B N 1
ATOM 4277 C CA . ILE B 2 37 ? -7.027 -6.759 7.729 1.00 16.28 327 ILE B CA 1
ATOM 4278 C C . ILE B 2 37 ? -7.547 -8.182 7.512 1.00 17.18 327 ILE B C 1
ATOM 4279 O O . ILE B 2 37 ? -8.656 -8.387 7.032 1.00 19.02 327 ILE B O 1
ATOM 4295 N N . ILE B 2 38 ? -6.719 -9.134 7.904 1.00 17.55 328 ILE B N 1
ATOM 4296 C CA . ILE B 2 38 ? -6.986 -10.552 7.774 1.00 17.71 328 ILE B CA 1
ATOM 4297 C C . ILE B 2 38 ? -7.115 -11.116 9.190 1.00 18.01 328 ILE B C 1
ATOM 4298 O O . ILE B 2 38 ? -6.134 -11.154 9.926 1.00 21.01 328 ILE B O 1
ATOM 4314 N N . PHE B 2 39 ? -8.312 -11.560 9.563 1.00 17.83 329 PHE B N 1
ATOM 4315 C CA . PHE B 2 39 ? -8.536 -12.081 10.915 1.00 21.63 329 PHE B CA 1
ATOM 4316 C C . PHE B 2 39 ? -8.439 -13.591 10.976 1.00 25.97 329 PHE B C 1
ATOM 4317 O O . PHE B 2 39 ? -8.981 -14.287 10.121 1.00 24.41 329 PHE B O 1
ATOM 4334 N N . CYS B 2 40 ? -7.771 -14.064 12.028 1.00 19.54 330 CYS B N 1
ATOM 4335 C CA . CYS B 2 40 ? -7.712 -15.480 12.397 1.00 20.35 330 CYS B CA 1
ATOM 4336 C C . CYS B 2 40 ? -8.224 -15.627 13.804 1.00 22.61 330 CYS B C 1
ATOM 4337 O O . CYS B 2 40 ? -8.303 -14.642 14.563 1.00 22.98 330 CYS B O 1
ATOM 4345 N N . ASN B 2 41 ? -8.544 -16.855 14.177 1.00 22.16 331 ASN B N 1
ATOM 4346 C CA . ASN B 2 41 ? -9.201 -17.095 15.460 1.00 23.29 331 ASN B CA 1
ATOM 4347 C C . ASN B 2 41 ? -8.276 -17.350 16.640 1.00 32.22 331 ASN B C 1
ATOM 4348 O O . ASN B 2 41 ? -8.759 -17.493 17.754 1.00 30.77 331 ASN B O 1
ATOM 4359 N N . SER B 2 42 ? -6.966 -17.397 16.420 1.00 23.34 332 SER B N 1
ATOM 4360 C CA . SER B 2 42 ? -6.006 -17.551 17.524 1.00 23.76 332 SER B CA 1
ATOM 4361 C C . SER B 2 42 ? -4.670 -16.893 17.214 1.00 26.00 332 SER B C 1
ATOM 4362 O O . SER B 2 42 ? -4.329 -16.675 16.046 1.00 24.86 332 SER B O 1
ATOM 4370 N N . SER B 2 43 ? -3.909 -16.596 18.264 1.00 28.76 333 SER B N 1
ATOM 4371 C CA . SER B 2 43 ? -2.575 -16.018 18.094 1.00 25.16 333 SER B CA 1
ATOM 4372 C C . SER B 2 43 ? -1.666 -16.951 17.302 1.00 32.75 333 SER B C 1
ATOM 4373 O O . SER B 2 43 ? -0.928 -16.515 16.430 1.00 27.83 333 SER B O 1
ATOM 4381 N N . GLN B 2 44 ? -1.725 -18.245 17.589 1.00 26.73 334 GLN B N 1
ATOM 4382 C CA . GLN B 2 44 ? -0.844 -19.177 16.893 1.00 28.01 334 GLN B CA 1
ATOM 4383 C C . GLN B 2 44 ? -1.143 -19.148 15.389 1.00 27.00 334 GLN B C 1
ATOM 4384 O O . GLN B 2 44 ? -0.236 -19.192 14.561 1.00 31.73 334 GLN B O 1
ATOM 4398 N N . ARG B 2 45 ? -2.417 -19.041 15.047 1.00 25.82 335 ARG B N 1
ATOM 4399 C CA . ARG B 2 45 ? -2.820 -19.129 13.642 1.00 25.24 335 ARG B CA 1
ATOM 4400 C C . ARG B 2 45 ? -2.461 -17.840 12.920 1.00 26.25 335 ARG B C 1
ATOM 4401 O O . ARG B 2 45 ? -2.071 -17.863 11.759 1.00 28.84 335 ARG B O 1
ATOM 4422 N N . VAL B 2 46 ? -2.554 -16.723 13.629 1.00 23.94 336 VAL B N 1
ATOM 4423 C CA . VAL B 2 46 ? -2.109 -15.442 13.081 1.00 23.37 336 VAL B CA 1
ATOM 4424 C C . VAL B 2 46 ? -0.636 -15.473 12.728 1.00 24.32 336 VAL B C 1
ATOM 4425 O O . VAL B 2 46 ? -0.221 -15.117 11.624 1.00 25.24 336 VAL B O 1
ATOM 4438 N N . GLU B 2 47 ? 0.179 -15.905 13.681 1.00 25.57 337 GLU B N 1
ATOM 4439 C CA . GLU B 2 47 ? 1.613 -15.874 13.494 1.00 32.56 337 GLU B CA 1
ATOM 4440 C C . GLU B 2 47 ? 2.068 -16.829 12.391 1.00 35.24 337 GLU B C 1
ATOM 4441 O O . GLU B 2 47 ? 2.907 -16.479 11.548 1.00 30.08 337 GLU B O 1
ATOM 4453 N N . LEU B 2 48 ? 1.508 -18.033 12.378 1.00 33.25 338 LEU B N 1
ATOM 4454 C CA . LEU B 2 48 ? 1.836 -18.974 11.327 1.00 29.53 338 LEU B CA 1
ATOM 4455 C C . LEU B 2 48 ? 1.436 -18.452 9.949 1.00 33.42 338 LEU B C 1
ATOM 4456 O O . LEU B 2 48 ? 2.224 -18.513 9.008 1.00 31.25 338 LEU B O 1
ATOM 4472 N N . LEU B 2 49 ? 0.203 -17.991 9.819 1.00 28.35 339 LEU B N 1
ATOM 4473 C CA . LEU B 2 49 ? -0.247 -17.430 8.547 1.00 25.85 339 LEU B CA 1
ATOM 4474 C C . LEU B 2 49 ? 0.644 -16.274 8.089 1.00 29.33 339 LEU B C 1
ATOM 4475 O O . LEU B 2 49 ? 1.045 -16.212 6.929 1.00 25.46 339 LEU B O 1
ATOM 4491 N N . ALA B 2 50 ? 0.955 -15.364 9.003 1.00 26.41 340 ALA B N 1
ATOM 4492 C CA . ALA B 2 50 ? 1.724 -14.158 8.632 1.00 26.57 340 ALA B CA 1
ATOM 4493 C C . ALA B 2 50 ? 3.130 -14.506 8.173 1.00 31.80 340 ALA B C 1
ATOM 4494 O O . ALA B 2 50 ? 3.632 -13.973 7.175 1.00 27.54 340 ALA B O 1
ATOM 4501 N N . LYS B 2 51 ? 3.783 -15.415 8.885 1.00 33.11 341 LYS B N 1
ATOM 4502 C CA . LYS B 2 51 ? 5.133 -15.804 8.487 1.00 38.60 341 LYS B CA 1
ATOM 4503 C C . LYS B 2 51 ? 5.091 -16.453 7.111 1.00 35.99 341 LYS B C 1
ATOM 4504 O O . LYS B 2 51 ? 5.948 -16.209 6.244 1.00 36.61 341 LYS B O 1
ATOM 4523 N N . LYS B 2 52 ? 4.064 -17.257 6.897 1.00 33.76 342 LYS B N 1
ATOM 4524 C CA . LYS B 2 52 ? 3.921 -17.973 5.642 1.00 31.19 342 LYS B CA 1
ATOM 4525 C C . LYS B 2 52 ? 3.673 -17.024 4.463 1.00 37.27 342 LYS B C 1
ATOM 4526 O O . LYS B 2 52 ? 4.381 -17.106 3.456 1.00 36.17 342 LYS B O 1
ATOM 4545 N N . ILE B 2 53 ? 2.700 -16.120 4.577 1.00 26.98 343 ILE B N 1
ATOM 4546 C CA . ILE B 2 53 ? 2.391 -15.245 3.422 1.00 26.30 343 ILE B CA 1
ATOM 4547 C C . ILE B 2 53 ? 3.502 -14.218 3.264 1.00 32.50 343 ILE B C 1
ATOM 4548 O O . ILE B 2 53 ? 3.803 -13.805 2.147 1.00 26.84 343 ILE B O 1
ATOM 4564 N N . SER B 2 54 ? 4.162 -13.843 4.355 1.00 27.90 344 SER B N 1
ATOM 4565 C CA . SER B 2 54 ? 5.371 -13.012 4.221 1.00 32.17 344 SER B CA 1
ATOM 4566 C C . SER B 2 54 ? 6.444 -13.670 3.338 1.00 41.59 344 SER B C 1
ATOM 4567 O O . SER B 2 54 ? 7.058 -12.992 2.505 1.00 36.22 344 SER B O 1
ATOM 4575 N N . GLN B 2 55 ? 6.676 -14.969 3.529 1.00 38.39 345 GLN B N 1
ATOM 4576 C CA . GLN B 2 55 ? 7.671 -15.709 2.741 1.00 40.72 345 GLN B CA 1
ATOM 4577 C C . GLN B 2 55 ? 7.293 -15.737 1.258 1.00 46.67 345 GLN B C 1
ATOM 4578 O O . GLN B 2 55 ? 8.160 -15.859 0.403 1.00 51.23 345 GLN B O 1
ATOM 4592 N N . LEU B 2 56 ? 5.998 -15.626 0.967 1.00 38.60 346 LEU B N 1
ATOM 4593 C CA . LEU B 2 56 ? 5.489 -15.700 -0.404 1.00 34.65 346 LEU B CA 1
ATOM 4594 C C . LEU B 2 56 ? 5.429 -14.338 -1.085 1.00 34.15 346 LEU B C 1
ATOM 4595 O O . LEU B 2 56 ? 4.973 -14.219 -2.223 1.00 35.91 346 LEU B O 1
ATOM 4611 N N . GLY B 2 57 ? 5.810 -13.301 -0.358 1.00 30.26 347 GLY B N 1
ATOM 4612 C CA . GLY B 2 57 ? 5.877 -11.968 -0.947 1.00 28.48 347 GLY B CA 1
ATOM 4613 C C . GLY B 2 57 ? 4.741 -11.029 -0.602 1.00 31.66 347 GLY B C 1
ATOM 4614 O O . GLY B 2 57 ? 4.653 -9.914 -1.149 1.00 28.87 347 GLY B O 1
ATOM 4618 N N . TYR B 2 58 ? 3.865 -11.427 0.315 1.00 25.87 348 TYR B N 1
ATOM 4619 C CA . TYR B 2 58 ? 2.888 -10.466 0.785 1.00 24.35 348 TYR B CA 1
ATOM 4620 C C . TYR B 2 58 ? 3.588 -9.389 1.611 1.00 28.22 348 TYR B C 1
ATOM 4621 O O . TYR B 2 58 ? 4.633 -9.649 2.232 1.00 25.15 348 TYR B O 1
ATOM 4639 N N . SER B 2 59 ? 2.993 -8.192 1.623 1.00 23.19 349 SER B N 1
ATOM 4640 C CA . SER B 2 59 ? 3.414 -7.113 2.529 1.00 25.75 349 SER B CA 1
ATOM 4641 C C . SER B 2 59 ? 2.538 -7.165 3.784 1.00 25.18 349 SER B C 1
ATOM 4642 O O . SER B 2 59 ? 1.374 -6.766 3.741 1.00 21.61 349 SER B O 1
ATOM 4650 N N . CYS B 2 60 ? 3.057 -7.674 4.901 1.00 22.55 350 CYS B N 1
ATOM 4651 C CA . CYS B 2 60 ? 2.179 -7.800 6.068 1.00 21.88 350 CYS B CA 1
ATOM 4652 C C . CYS B 2 60 ? 2.889 -7.698 7.417 1.00 22.49 350 CYS B C 1
ATOM 4653 O O . CYS B 2 60 ? 4.057 -8.041 7.563 1.00 23.66 350 CYS B O 1
ATOM 4661 N N . PHE B 2 61 ? 2.175 -7.090 8.355 1.00 21.77 351 PHE B N 1
ATOM 4662 C CA . PHE B 2 61 ? 2.526 -7.095 9.772 1.00 22.29 351 PHE B CA 1
ATOM 4663 C C . PHE B 2 61 ? 1.566 -8.048 10.453 1.00 22.00 351 PHE B C 1
ATOM 4664 O O . PHE B 2 61 ? 0.534 -8.378 9.885 1.00 21.23 351 PHE B O 1
ATOM 4681 N N . TYR B 2 62 ? 1.868 -8.457 11.680 1.00 22.69 352 TYR B N 1
ATOM 4682 C CA . TYR B 2 62 ? 0.876 -9.176 12.448 1.00 22.40 352 TYR B CA 1
ATOM 4683 C C . TYR B 2 62 ? 0.828 -8.696 13.904 1.00 22.66 352 TYR B C 1
ATOM 4684 O O . TYR B 2 62 ? 1.796 -8.179 14.445 1.00 23.74 352 TYR B O 1
ATOM 4702 N N . ILE B 2 63 ? -0.350 -8.868 14.487 1.00 22.07 353 ILE B N 1
ATOM 4703 C CA . ILE B 2 63 ? -0.650 -8.488 15.854 1.00 22.30 353 ILE B CA 1
ATOM 4704 C C . ILE B 2 63 ? -1.448 -9.623 16.482 1.00 23.92 353 ILE B C 1
ATOM 4705 O O . ILE B 2 63 ? -2.303 -10.227 15.826 1.00 24.65 353 ILE B O 1
ATOM 4721 N N . HIS B 2 64 ? -1.142 -9.946 17.727 1.00 23.35 354 HIS B N 1
ATOM 4722 C CA . HIS B 2 64 ? -1.976 -10.905 18.454 1.00 23.51 354 HIS B CA 1
ATOM 4723 C C . HIS B 2 64 ? -1.811 -10.770 19.954 1.00 24.43 354 HIS B C 1
ATOM 4724 O O . HIS B 2 64 ? -1.237 -9.790 20.440 1.00 24.81 354 HIS B O 1
ATOM 4737 N N . ALA B 2 65 ? -2.332 -11.733 20.723 1.00 26.78 355 ALA B N 1
ATOM 4738 C CA . ALA B 2 65 ? -2.359 -11.569 22.185 1.00 27.77 355 ALA B CA 1
ATOM 4739 C C . ALA B 2 65 ? -1.040 -11.721 22.883 1.00 33.25 355 ALA B C 1
ATOM 4740 O O . ALA B 2 65 ? -0.828 -11.147 23.962 1.00 33.72 355 ALA B O 1
ATOM 4747 N N . LYS B 2 66 ? -0.129 -12.489 22.306 1.00 31.71 356 LYS B N 1
ATOM 4748 C CA . LYS B 2 66 ? 1.100 -12.787 23.017 1.00 30.19 356 LYS B CA 1
ATOM 4749 C C . LYS B 2 66 ? 2.158 -11.778 22.625 1.00 39.67 356 LYS B C 1
ATOM 4750 O O . LYS B 2 66 ? 3.287 -12.118 22.246 1.00 38.97 356 LYS B O 1
ATOM 4769 N N . MET B 2 67 ? 1.743 -10.521 22.722 1.00 35.56 357 MET B N 1
ATOM 4770 C CA . MET B 2 67 ? 2.598 -9.360 22.528 1.00 35.72 357 MET B CA 1
ATOM 4771 C C . MET B 2 67 ? 2.284 -8.334 23.580 1.00 32.92 357 MET B C 1
ATOM 4772 O O . MET B 2 67 ? 1.151 -8.262 24.050 1.00 40.26 357 MET B O 1
ATOM 4786 N N . ARG B 2 68 ? 3.250 -7.476 23.872 1.00 33.57 358 ARG B N 1
ATOM 4787 C CA . ARG B 2 68 ? 3.027 -6.367 24.776 1.00 36.90 358 ARG B CA 1
ATOM 4788 C C . ARG B 2 68 ? 2.153 -5.333 24.075 1.00 31.62 358 ARG B C 1
ATOM 4789 O O . ARG B 2 68 ? 2.243 -5.168 22.850 1.00 30.55 358 ARG B O 1
ATOM 4810 N N . GLN B 2 69 ? 1.318 -4.633 24.840 1.00 30.33 359 GLN B N 1
ATOM 4811 C CA . GLN B 2 69 ? 0.431 -3.624 24.253 1.00 28.44 359 GLN B CA 1
ATOM 4812 C C . GLN B 2 69 ? 1.245 -2.546 23.545 1.00 27.96 359 GLN B C 1
ATOM 4813 O O . GLN B 2 69 ? 0.840 -2.030 22.509 1.00 30.61 359 GLN B O 1
ATOM 4827 N N . GLU B 2 70 ? 2.398 -2.211 24.111 1.00 30.62 360 GLU B N 1
ATOM 4828 C CA . GLU B 2 70 ? 3.234 -1.175 23.526 1.00 29.65 360 GLU B CA 1
ATOM 4829 C C . GLU B 2 70 ? 3.670 -1.554 22.121 1.00 36.25 360 GLU B C 1
ATOM 4830 O O . GLU B 2 70 ? 3.724 -0.717 21.206 1.00 29.17 360 GLU B O 1
ATOM 4842 N N . HIS B 2 71 ? 3.972 -2.834 21.948 1.00 32.02 361 HIS B N 1
ATOM 4843 C CA . HIS B 2 71 ? 4.384 -3.328 20.647 1.00 26.37 361 HIS B CA 1
ATOM 4844 C C . HIS B 2 71 ? 3.216 -3.335 19.664 1.00 25.32 361 HIS B C 1
ATOM 4845 O O . HIS B 2 71 ? 3.374 -2.982 18.492 1.00 24.53 361 HIS B O 1
ATOM 4858 N N . ARG B 2 72 ? 2.043 -3.752 20.129 1.00 25.38 362 ARG B N 1
ATOM 4859 C CA . ARG B 2 72 ? 0.866 -3.751 19.268 1.00 24.50 362 ARG B CA 1
ATOM 4860 C C . ARG B 2 72 ? 0.585 -2.321 18.819 1.00 24.13 362 ARG B C 1
ATOM 4861 O O . ARG B 2 72 ? 0.245 -2.077 17.660 1.00 23.28 362 ARG B O 1
ATOM 4882 N N . ASN B 2 73 ? 0.786 -1.363 19.719 1.00 24.85 363 ASN B N 1
ATOM 4883 C CA . ASN B 2 73 ? 0.499 0.031 19.383 1.00 27.17 363 ASN B CA 1
ATOM 4884 C C . ASN B 2 73 ? 1.462 0.517 18.317 1.00 24.14 363 ASN B C 1
ATOM 4885 O O . ASN B 2 73 ? 1.057 1.258 17.426 1.00 24.24 363 ASN B O 1
ATOM 4896 N N . ARG B 2 74 ? 2.725 0.095 18.401 1.00 25.74 364 ARG B N 1
ATOM 4897 C CA . ARG B 2 74 ? 3.731 0.464 17.400 1.00 24.34 364 ARG B CA 1
ATOM 4898 C C . ARG B 2 74 ? 3.401 -0.148 16.043 1.00 23.07 364 ARG B C 1
ATOM 4899 O O . ARG B 2 74 ? 3.500 0.521 15.011 1.00 23.02 364 ARG B O 1
ATOM 4920 N N . VAL B 2 75 ? 3.016 -1.415 16.016 1.00 22.88 365 VAL B N 1
ATOM 4921 C CA . VAL B 2 75 ? 2.650 -2.054 14.765 1.00 22.03 365 VAL B CA 1
ATOM 4922 C C . VAL B 2 75 ? 1.398 -1.398 14.146 1.00 23.00 365 VAL B C 1
ATOM 4923 O O . VAL B 2 75 ? 1.385 -1.149 12.936 1.00 23.16 365 VAL B O 1
ATOM 4936 N N . PHE B 2 76 ? 0.373 -1.078 14.945 1.00 21.68 366 PHE B N 1
ATOM 4937 C CA . PHE B 2 76 ? -0.825 -0.430 14.393 1.00 21.22 366 PHE B CA 1
ATOM 4938 C C . PHE B 2 76 ? -0.436 0.919 13.793 1.00 21.10 366 PHE B C 1
ATOM 4939 O O . PHE B 2 76 ? -0.932 1.324 12.747 1.00 24.42 366 PHE B O 1
ATOM 4956 N N . HIS B 2 77 ? 0.423 1.635 14.511 1.00 21.73 367 HIS B N 1
ATOM 4957 C CA . HIS B 2 77 ? 0.836 2.982 14.077 1.00 22.42 367 HIS B CA 1
ATOM 4958 C C . HIS B 2 77 ? 1.534 2.884 12.726 1.00 21.21 367 HIS B C 1
ATOM 4959 O O . HIS B 2 77 ? 1.218 3.613 11.784 1.00 20.84 367 HIS B O 1
ATOM 4972 N N . ASP B 2 78 ? 2.465 1.940 12.615 1.00 21.22 368 ASP B N 1
ATOM 4973 C CA . ASP B 2 78 ? 3.196 1.721 11.371 1.00 22.30 368 ASP B CA 1
ATOM 4974 C C . ASP B 2 78 ? 2.275 1.230 10.240 1.00 21.85 368 ASP B C 1
ATOM 4975 O O . ASP B 2 78 ? 2.460 1.576 9.066 1.00 19.99 368 ASP B O 1
ATOM 4984 N N . PHE B 2 79 ? 1.287 0.423 10.581 1.00 19.84 369 PHE B N 1
ATOM 4985 C CA . PHE B 2 79 ? 0.314 -0.042 9.600 1.00 19.19 369 PHE B CA 1
ATOM 4986 C C . PHE B 2 79 ? -0.526 1.124 9.061 1.00 23.23 369 PHE B C 1
ATOM 4987 O O . PHE B 2 79 ? -0.725 1.263 7.851 1.00 21.29 369 PHE B O 1
ATOM 5004 N N . ARG B 2 80 ? -0.992 1.983 9.949 1.00 19.37 370 ARG B N 1
ATOM 5005 C CA . ARG B 2 80 ? -1.732 3.169 9.521 1.00 20.67 370 ARG B CA 1
ATOM 5006 C C . ARG B 2 80 ? -0.879 4.049 8.601 1.00 23.50 370 ARG B C 1
ATOM 5007 O O . ARG B 2 80 ? -1.397 4.735 7.689 1.00 21.21 370 ARG B O 1
ATOM 5028 N N . ASN B 2 81 ? 0.433 4.047 8.814 1.00 20.10 371 ASN B N 1
ATOM 5029 C CA . ASN B 2 81 ? 1.323 4.867 7.979 1.00 19.66 371 ASN B CA 1
ATOM 5030 C C . ASN B 2 81 ? 1.671 4.156 6.661 1.00 19.32 371 ASN B C 1
ATOM 5031 O O . ASN B 2 81 ? 2.417 4.676 5.847 1.00 22.74 371 ASN B O 1
ATOM 5042 N N . GLY B 2 82 ? 1.105 2.978 6.454 1.00 19.51 372 GLY B N 1
ATOM 5043 C CA . GLY B 2 82 ? 1.284 2.247 5.218 1.00 19.68 372 GLY B CA 1
ATOM 5044 C C . GLY B 2 82 ? 2.613 1.536 5.061 1.00 21.17 372 GLY B C 1
ATOM 5045 O O . GLY B 2 82 ? 3.019 1.235 3.934 1.00 23.41 372 GLY B O 1
ATOM 5049 N N . LEU B 2 83 ? 3.298 1.234 6.162 1.00 21.18 373 LEU B N 1
ATOM 5050 C CA . LEU B 2 83 ? 4.598 0.592 6.037 1.00 19.21 373 LEU B CA 1
ATOM 5051 C C . LEU B 2 83 ? 4.412 -0.856 5.540 1.00 24.99 373 LEU B C 1
ATOM 5052 O O . LEU B 2 83 ? 5.326 -1.421 4.979 1.00 24.54 373 LEU B O 1
ATOM 5068 N N . CYS B 2 84 ? 3.246 -1.440 5.820 1.00 21.97 374 CYS B N 1
ATOM 5069 C CA A CYS B 2 84 ? 2.817 -2.683 5.200 0.50 21.55 374 CYS B CA 1
ATOM 5070 C CA B CYS B 2 84 ? 2.806 -2.691 5.218 0.50 21.64 374 CYS B CA 1
ATOM 5071 C C . CYS B 2 84 ? 1.396 -2.491 4.673 1.00 23.12 374 CYS B C 1
ATOM 5072 O O . CYS B 2 84 ? 0.653 -1.609 5.140 1.00 22.24 374 CYS B O 1
ATOM 5087 N N . ARG B 2 85 ? 1.020 -3.300 3.692 1.00 17.79 375 ARG B N 1
ATOM 5088 C CA . ARG B 2 85 ? -0.307 -3.213 3.098 1.00 17.03 375 ARG B CA 1
ATOM 5089 C C . ARG B 2 85 ? -1.381 -3.974 3.842 1.00 21.42 375 ARG B C 1
ATOM 5090 O O . ARG B 2 85 ? -2.536 -3.556 3.830 1.00 19.57 375 ARG B O 1
ATOM 5111 N N . ASN B 2 86 ? -1.004 -5.080 4.492 1.00 21.53 376 ASN B N 1
ATOM 5112 C CA . ASN B 2 86 ? -1.960 -5.951 5.153 1.00 17.57 376 ASN B CA 1
ATOM 5113 C C . ASN B 2 86 ? -1.589 -6.227 6.598 1.00 20.89 376 ASN B C 1
ATOM 5114 O O . ASN B 2 86 ? -0.420 -6.288 6.956 1.00 23.12 376 ASN B O 1
ATOM 5125 N N . LEU B 2 87 ? -2.608 -6.388 7.418 1.00 17.74 377 LEU B N 1
ATOM 5126 C CA . LEU B 2 87 ? -2.411 -6.766 8.818 1.00 18.29 377 LEU B CA 1
ATOM 5127 C C . LEU B 2 87 ? -3.131 -8.072 9.109 1.00 18.41 377 LEU B C 1
ATOM 5128 O O . LEU B 2 87 ? -4.333 -8.148 8.920 1.00 19.63 377 LEU B O 1
ATOM 5144 N N . VAL B 2 88 ? -2.392 -9.053 9.611 1.00 18.83 378 VAL B N 1
ATOM 5145 C CA . VAL B 2 88 ? -2.979 -10.304 10.126 1.00 20.75 378 VAL B CA 1
ATOM 5146 C C . VAL B 2 88 ? -3.118 -10.180 11.649 1.00 21.05 378 VAL B C 1
ATOM 5147 O O . VAL B 2 88 ? -2.168 -9.784 12.311 1.00 20.93 378 VAL B O 1
ATOM 5160 N N . CYS B 2 89 ? -4.306 -10.448 12.201 1.00 20.00 379 CYS B N 1
ATOM 5161 C CA . CYS B 2 89 ? -4.500 -10.256 13.634 1.00 27.00 379 CYS B CA 1
ATOM 5162 C C . CYS B 2 89 ? -5.666 -11.056 14.191 1.00 21.13 379 CYS B C 1
ATOM 5163 O O . CYS B 2 89 ? -6.452 -11.638 13.441 1.00 24.44 379 CYS B O 1
ATOM 5171 N N . THR B 2 90 ? -5.727 -11.093 15.515 1.00 31.23 380 THR B N 1
ATOM 5172 C CA . THR B 2 90 ? -6.876 -11.594 16.242 1.00 33.26 380 THR B CA 1
ATOM 5173 C C . THR B 2 90 ? -7.843 -10.481 16.655 1.00 36.68 380 THR B C 1
ATOM 5174 O O . THR B 2 90 ? -7.559 -9.303 16.508 1.00 37.78 380 THR B O 1
ATOM 5185 N N . ASP B 2 91 ? -8.969 -10.904 17.220 1.00 39.08 381 ASP B N 1
ATOM 5186 C CA . ASP B 2 91 ? -10.082 -10.045 17.630 1.00 53.69 381 ASP B CA 1
ATOM 5187 C C . ASP B 2 91 ? -9.811 -9.039 18.703 1.00 49.98 381 ASP B C 1
ATOM 5188 O O . ASP B 2 91 ? -10.268 -7.892 18.660 1.00 58.82 381 ASP B O 1
ATOM 5197 N N . LEU B 2 92 ? -9.114 -9.519 19.706 1.00 47.20 382 LEU B N 1
ATOM 5198 C CA . LEU B 2 92 ? -9.236 -8.924 21.019 1.00 51.90 382 LEU B CA 1
ATOM 5199 C C . LEU B 2 92 ? -8.721 -7.506 20.979 1.00 53.80 382 LEU B C 1
ATOM 5200 O O . LEU B 2 92 ? -9.147 -6.677 21.755 1.00 57.99 382 LEU B O 1
ATOM 5216 N N . PHE B 2 93 ? -7.844 -7.226 20.023 1.00 58.38 383 PHE B N 1
ATOM 5217 C CA . PHE B 2 93 ? -7.003 -6.040 20.095 1.00 71.62 383 PHE B CA 1
ATOM 5218 C C . PHE B 2 93 ? -7.221 -5.011 18.990 1.00 67.81 383 PHE B C 1
ATOM 5219 O O . PHE B 2 93 ? -6.438 -4.067 18.869 1.00 66.68 383 PHE B O 1
ATOM 5236 N N . THR B 2 94 ? -8.297 -5.177 18.218 1.00 50.26 384 THR B N 1
ATOM 5237 C CA . THR B 2 94 ? -8.630 -4.256 17.135 1.00 49.37 384 THR B CA 1
ATOM 5238 C C . THR B 2 94 ? -9.767 -3.320 17.550 1.00 53.62 384 THR B C 1
ATOM 5239 O O . THR B 2 94 ? -10.305 -2.568 16.733 1.00 53.56 384 THR B O 1
ATOM 5250 N N . ARG B 2 95 ? -10.115 -3.355 18.833 1.00 58.50 385 ARG B N 1
ATOM 5251 C CA . ARG B 2 95 ? -11.142 -2.466 19.367 1.00 70.46 385 ARG B CA 1
ATOM 5252 C C . ARG B 2 95 ? -10.817 -1.018 19.080 1.00 70.56 385 ARG B C 1
ATOM 5253 O O .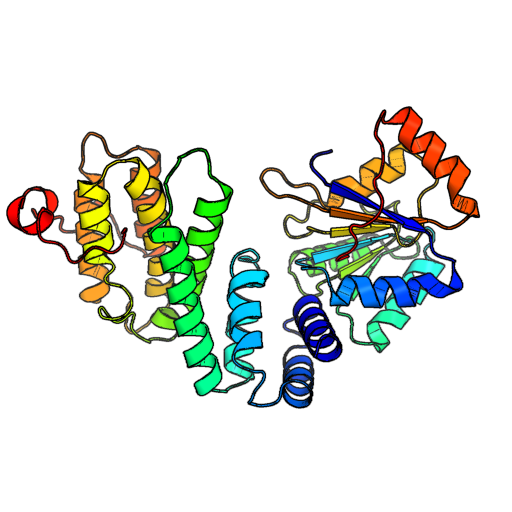 ARG B 2 95 ? -9.768 -0.524 19.484 1.00 73.31 385 ARG B O 1
ATOM 5274 N N . GLY B 2 96 ? -11.724 -0.355 18.373 1.00 73.29 386 GLY B N 1
ATOM 5275 C CA . GLY B 2 96 ? -11.627 1.072 18.145 1.00 81.32 386 GLY B CA 1
ATOM 5276 C C . GLY B 2 96 ? -10.578 1.484 17.127 1.00 79.39 386 GLY B C 1
ATOM 5277 O O . GLY B 2 96 ? -10.247 2.668 17.038 1.00 75.88 386 GLY B O 1
ATOM 5281 N N . ILE B 2 97 ? -10.046 0.531 16.364 1.00 74.19 387 ILE B N 1
ATOM 5282 C CA . ILE B 2 97 ? -9.073 0.877 15.328 1.00 76.10 387 ILE B CA 1
ATOM 5283 C C . ILE B 2 97 ? -9.805 1.331 14.066 1.00 73.06 387 ILE B C 1
ATOM 5284 O O . ILE B 2 97 ? -10.728 0.669 13.565 1.00 61.11 387 ILE B O 1
ATOM 5300 N N . ASP B 2 98 ? -9.371 2.481 13.569 1.00 56.20 388 ASP B N 1
ATOM 5301 C CA . ASP B 2 98 ? -9.994 3.137 12.441 1.00 53.20 388 ASP B CA 1
ATOM 5302 C C . ASP B 2 98 ? -8.886 3.591 11.500 1.00 50.09 388 ASP B C 1
ATOM 5303 O O . ASP B 2 98 ? -8.266 4.626 11.700 1.00 52.02 388 ASP B O 1
ATOM 5312 N N . ILE B 2 99 ? -8.623 2.768 10.492 1.00 45.37 389 ILE B N 1
ATOM 5313 C CA . ILE B 2 99 ? -7.654 3.083 9.463 1.00 42.06 389 ILE B CA 1
ATOM 5314 C C . ILE B 2 99 ? -8.444 3.239 8.176 1.00 40.32 389 ILE B C 1
ATOM 5315 O O . ILE B 2 99 ? -8.979 2.266 7.641 1.00 37.92 389 ILE B O 1
ATOM 5331 N N . GLN B 2 100 ? -8.532 4.478 7.701 1.00 41.81 390 GLN B N 1
ATOM 5332 C CA . GLN B 2 100 ? -9.420 4.837 6.612 1.00 41.32 390 GLN B CA 1
ATOM 5333 C C . GLN B 2 100 ? -9.140 4.049 5.336 1.00 36.36 390 GLN B C 1
ATOM 5334 O O . GLN B 2 100 ? -10.036 3.809 4.545 1.00 35.61 390 GLN B O 1
ATOM 5348 N N . ALA B 2 101 ? -7.889 3.658 5.158 1.00 33.27 391 ALA B N 1
ATOM 5349 C CA . ALA B 2 101 ? -7.457 3.011 3.926 1.00 28.72 391 ALA B CA 1
ATOM 5350 C C . ALA B 2 101 ? -7.856 1.550 3.861 1.00 26.60 391 ALA B C 1
ATOM 5351 O O . ALA B 2 101 ? -7.739 0.928 2.805 1.00 23.24 391 ALA B O 1
ATOM 5358 N N . VAL B 2 102 ? -8.314 0.983 4.968 1.00 19.36 392 VAL B N 1
ATOM 5359 C CA . VAL B 2 102 ? -8.651 -0.443 4.954 1.00 19.85 392 VAL B CA 1
ATOM 5360 C C . VAL B 2 102 ? -9.984 -0.604 4.234 1.00 17.57 392 VAL B C 1
ATOM 5361 O O . VAL B 2 102 ? -11.012 -0.122 4.711 1.00 20.04 392 VAL B O 1
ATOM 5374 N N . ASN B 2 103 ? -9.957 -1.227 3.049 1.00 16.83 393 ASN B N 1
ATOM 5375 C CA . ASN B 2 103 ? -11.151 -1.368 2.244 1.00 16.84 393 ASN B CA 1
ATOM 5376 C C . ASN B 2 103 ? -11.591 -2.810 2.172 1.00 16.79 393 ASN B C 1
ATOM 5377 O O . ASN B 2 103 ? -12.672 -3.080 1.639 1.00 18.00 393 ASN B O 1
ATOM 5388 N N . VAL B 2 104 ? -10.751 -3.710 2.691 1.00 16.70 394 VAL B N 1
ATOM 5389 C CA . VAL B 2 104 ? -11.065 -5.146 2.664 1.00 16.87 394 VAL B CA 1
ATOM 5390 C C . VAL B 2 104 ? -10.762 -5.789 4.013 1.00 16.76 394 VAL B C 1
ATOM 5391 O O . VAL B 2 104 ? -9.688 -5.600 4.570 1.00 20.23 394 VAL B O 1
ATOM 5404 N N . VAL B 2 105 ? -11.740 -6.509 4.532 1.00 18.57 395 VAL B N 1
ATOM 5405 C CA . VAL B 2 105 ? -11.524 -7.397 5.660 1.00 17.01 395 VAL B CA 1
ATOM 5406 C C . VAL B 2 105 ? -11.697 -8.833 5.180 1.00 19.71 395 VAL B C 1
ATOM 5407 O O . VAL B 2 105 ? -12.669 -9.128 4.528 1.00 17.15 395 VAL B O 1
ATOM 5420 N N . ILE B 2 106 ? -10.739 -9.694 5.501 1.00 17.56 396 ILE B N 1
ATOM 5421 C CA . ILE B 2 106 ? -10.845 -11.137 5.226 1.00 17.19 396 ILE B CA 1
ATOM 5422 C C . ILE B 2 106 ? -10.969 -11.876 6.553 1.00 20.41 396 ILE B C 1
ATOM 5423 O O . ILE B 2 106 ? -10.081 -11.827 7.403 1.00 20.95 396 ILE B O 1
ATOM 5439 N N . ASN B 2 107 ? -12.095 -12.558 6.734 1.00 21.68 397 ASN B N 1
ATOM 5440 C CA . ASN B 2 107 ? -12.222 -13.486 7.839 1.00 17.97 397 ASN B CA 1
ATOM 5441 C C . ASN B 2 107 ? -11.662 -14.802 7.370 1.00 20.54 397 ASN B C 1
ATOM 5442 O O . ASN B 2 107 ? -12.378 -15.638 6.831 1.00 19.30 397 ASN B O 1
ATOM 5453 N N . PHE B 2 108 ? -10.355 -14.942 7.528 1.00 22.28 398 PHE B N 1
ATOM 5454 C CA . PHE B 2 108 ? -9.652 -16.158 7.160 1.00 19.56 398 PHE B CA 1
ATOM 5455 C C . PHE B 2 108 ? -10.167 -17.329 8.002 1.00 20.66 398 PHE B C 1
ATOM 5456 O O . PHE B 2 108 ? -10.312 -18.434 7.508 1.00 20.29 398 PHE B O 1
ATOM 5473 N N . ASP B 2 109 ? -10.418 -17.059 9.277 1.00 19.17 399 ASP B N 1
ATOM 5474 C CA . ASP B 2 109 ? -11.213 -17.925 10.141 1.00 22.32 399 ASP B CA 1
ATOM 5475 C C . ASP B 2 109 ? -12.520 -17.210 10.399 1.00 19.21 399 ASP B C 1
ATOM 5476 O O . ASP B 2 109 ? -12.521 -16.032 10.757 1.00 20.28 399 ASP B O 1
ATOM 5485 N N . PHE B 2 110 ? -13.640 -17.874 10.167 1.00 19.62 400 PHE B N 1
ATOM 5486 C CA . PHE B 2 110 ? -14.938 -17.293 10.469 1.00 20.40 400 PHE B CA 1
ATOM 5487 C C . PHE B 2 110 ? -15.157 -17.230 11.988 1.00 19.95 400 PHE B C 1
ATOM 5488 O O . PHE B 2 110 ? -14.909 -18.209 12.714 1.00 22.69 400 PHE B O 1
ATOM 5505 N N . PRO B 2 111 ? -15.647 -16.081 12.484 1.00 20.97 401 PRO B N 1
ATOM 5506 C CA . PRO B 2 111 ? -15.823 -16.023 13.932 1.00 21.21 401 PRO B CA 1
ATOM 5507 C C . PRO B 2 111 ? -17.042 -16.789 14.401 1.00 24.38 401 PRO B C 1
ATOM 5508 O O . PRO B 2 111 ? -17.815 -17.327 13.594 1.00 28.46 401 PRO B O 1
ATOM 5519 N N . LYS B 2 112 ? -17.198 -16.874 15.716 1.00 30.32 402 LYS B N 1
ATOM 5520 C CA . LYS B 2 112 ? -18.242 -17.711 16.296 1.00 27.10 402 LYS B CA 1
ATOM 5521 C C . LYS B 2 112 ? -19.426 -16.891 16.755 1.00 26.99 402 LYS B C 1
ATOM 5522 O O . LYS B 2 112 ? -20.475 -17.445 17.035 1.00 27.58 402 LYS B O 1
ATOM 5541 N N . LEU B 2 113 ? -19.253 -15.573 16.824 1.00 28.55 403 LEU B N 1
ATOM 5542 C CA . LEU B 2 113 ? -20.242 -14.679 17.419 1.00 25.31 403 LEU B CA 1
ATOM 5543 C C . LEU B 2 113 ? -20.625 -13.520 16.519 1.00 29.02 403 LEU B C 1
ATOM 5544 O O . LEU B 2 113 ? -19.772 -12.969 15.830 1.00 26.48 403 LEU B O 1
ATOM 5560 N N . ALA B 2 114 ? -21.887 -13.116 16.567 1.00 26.24 404 ALA B N 1
ATOM 5561 C CA . ALA B 2 114 ? -22.337 -11.949 15.814 1.00 27.79 404 ALA B CA 1
ATOM 5562 C C . ALA B 2 114 ? -21.590 -10.689 16.242 1.00 31.73 404 ALA B C 1
ATOM 5563 O O . ALA B 2 114 ? -21.245 -9.862 15.394 1.00 24.65 404 ALA B O 1
ATOM 5570 N N . GLU B 2 115 ? -21.369 -10.530 17.546 1.00 24.67 405 GLU B N 1
ATOM 5571 C CA . GLU B 2 115 ? -20.690 -9.332 18.058 1.00 29.20 405 GLU B CA 1
ATOM 5572 C C . GLU B 2 115 ? -19.293 -9.210 17.478 1.00 27.16 405 GLU B C 1
ATOM 5573 O O . GLU B 2 115 ? -18.864 -8.134 17.096 1.00 26.13 405 GLU B O 1
ATOM 5585 N N . THR B 2 116 ? -18.582 -10.321 17.424 1.00 26.32 406 THR B N 1
ATOM 5586 C CA . THR B 2 116 ? -17.218 -10.355 16.905 1.00 24.25 406 THR B CA 1
ATOM 5587 C C . THR B 2 116 ? -17.214 -10.111 15.400 1.00 23.61 406 THR B C 1
ATOM 5588 O O . THR B 2 116 ? -16.355 -9.397 14.870 1.00 24.64 406 THR B O 1
ATOM 5599 N N . TYR B 2 117 ? -18.187 -10.718 14.723 1.00 22.38 407 TYR B N 1
ATOM 5600 C CA . TYR B 2 117 ? -18.324 -10.567 13.282 1.00 22.42 407 TYR B CA 1
ATOM 5601 C C . TYR B 2 117 ? -18.506 -9.076 12.931 1.00 23.32 407 TYR B C 1
ATOM 5602 O O . TYR B 2 117 ? -17.804 -8.539 12.062 1.00 23.71 407 TYR B O 1
ATOM 5620 N N . LEU B 2 118 ? -19.405 -8.396 13.640 1.00 23.67 408 LEU B N 1
ATOM 5621 C CA . LEU B 2 118 ? -19.689 -6.990 13.346 1.00 24.52 408 LEU B CA 1
ATOM 5622 C C . LEU B 2 118 ? -18.493 -6.112 13.646 1.00 28.97 408 LEU B C 1
ATOM 5623 O O . LEU B 2 118 ? -18.204 -5.167 12.912 1.00 29.27 408 LEU B O 1
ATOM 5639 N N . HIS B 2 119 ? -17.809 -6.401 14.743 1.00 25.09 409 HIS B N 1
ATOM 5640 C CA . HIS B 2 119 ? -16.630 -5.642 15.054 1.00 30.34 409 HIS B CA 1
ATOM 5641 C C . HIS B 2 119 ? -15.591 -5.799 13.960 1.00 26.15 409 HIS B C 1
ATOM 5642 O O . HIS B 2 119 ? -14.972 -4.820 13.526 1.00 27.96 409 HIS B O 1
ATOM 5655 N N . ARG B 2 120 ? -15.378 -7.030 13.509 1.00 24.92 410 ARG B N 1
ATOM 5656 C CA . ARG B 2 120 ? -14.384 -7.262 12.478 1.00 24.88 410 ARG B CA 1
ATOM 5657 C C . ARG B 2 120 ? -14.711 -6.576 11.157 1.00 25.28 410 ARG B C 1
ATOM 5658 O O . ARG B 2 120 ? -13.853 -5.908 10.589 1.00 25.82 410 ARG B O 1
ATOM 5679 N N . ILE B 2 121 ? -15.917 -6.780 10.624 1.00 25.02 411 ILE B N 1
ATOM 5680 C CA . ILE B 2 121 ? -16.199 -6.245 9.280 1.00 25.35 411 ILE B CA 1
ATOM 5681 C C . ILE B 2 121 ? -16.339 -4.726 9.311 1.00 26.32 411 ILE B C 1
ATOM 5682 O O . ILE B 2 121 ? -16.114 -4.057 8.300 1.00 26.81 411 ILE B O 1
ATOM 5698 N N . GLY B 2 122 ? -16.661 -4.179 10.480 1.00 26.62 412 GLY B N 1
ATOM 5699 C CA . GLY B 2 122 ? -16.655 -2.734 10.662 1.00 27.76 412 GLY B CA 1
ATOM 5700 C C . GLY B 2 122 ? -15.298 -2.090 10.412 1.00 29.24 412 GLY B C 1
ATOM 5701 O O . GLY B 2 122 ? -15.203 -0.862 10.208 1.00 29.01 412 GLY B O 1
ATOM 5705 N N . ARG B 2 123 ? -14.234 -2.887 10.418 1.00 30.13 413 ARG B N 1
ATOM 5706 C CA . ARG B 2 123 ? -12.911 -2.336 10.140 1.00 32.78 413 ARG B CA 1
ATOM 5707 C C . ARG B 2 123 ? -12.762 -1.873 8.674 1.00 31.21 413 ARG B C 1
ATOM 5708 O O . ARG B 2 123 ? -11.867 -1.082 8.387 1.00 30.65 413 ARG B O 1
ATOM 5729 N N . SER B 2 124 ? -13.612 -2.343 7.751 1.00 28.28 414 SER B N 1
ATOM 5730 C CA . SER B 2 124 ? -13.514 -1.922 6.335 1.00 30.93 414 SER B CA 1
ATOM 5731 C C . SER B 2 124 ? -14.555 -0.887 5.958 1.00 32.69 414 SER B C 1
ATOM 5732 O O . SER B 2 124 ? -14.620 -0.473 4.804 1.00 44.39 414 SER B O 1
ATOM 5740 N N . GLY B 2 125 ? -15.363 -0.474 6.922 1.00 46.99 415 GLY B N 1
ATOM 5741 C CA . GLY B 2 125 ? -16.445 0.460 6.669 1.00 48.11 415 GLY B CA 1
ATOM 5742 C C . GLY B 2 125 ? -16.103 1.839 7.185 1.00 61.25 415 GLY B C 1
ATOM 5743 O O . GLY B 2 125 ? -15.987 2.044 8.388 1.00 62.59 415 GLY B O 1
ATOM 5747 N N . ARG B 2 126 ? -15.937 2.770 6.256 1.00 49.97 416 ARG B N 1
ATOM 5748 C CA . ARG B 2 126 ? -15.577 4.150 6.559 1.00 61.31 416 ARG B CA 1
ATOM 5749 C C . ARG B 2 126 ? -16.588 5.053 5.899 1.00 61.27 416 ARG B C 1
ATOM 5750 O O . ARG B 2 126 ? -16.991 4.803 4.758 1.00 56.89 416 ARG B O 1
ATOM 5771 N N . PHE B 2 127 ? -17.011 6.111 6.584 1.00 56.15 417 PHE B N 1
ATOM 5772 C CA . PHE B 2 127 ? -18.023 6.927 5.972 1.00 52.96 417 PHE B CA 1
ATOM 5773 C C . PHE B 2 127 ? -17.465 7.467 4.668 1.00 52.52 417 PHE B C 1
ATOM 5774 O O . PHE B 2 127 ? -16.325 7.915 4.614 1.00 56.17 417 PHE B O 1
ATOM 5791 N N . GLY B 2 128 ? -18.263 7.359 3.612 1.00 55.70 418 GLY B N 1
ATOM 5792 C CA . GLY B 2 128 ? -17.872 7.843 2.307 1.00 57.55 418 GLY B CA 1
ATOM 5793 C C . GLY B 2 128 ? -16.943 6.900 1.563 1.00 58.41 418 GLY B C 1
ATOM 5794 O O . GLY B 2 128 ? -16.357 7.298 0.559 1.00 59.66 418 GLY B O 1
ATOM 5798 N N . HIS B 2 129 ? -16.782 5.668 2.060 1.00 53.71 419 HIS B N 1
ATOM 5799 C CA . HIS B 2 129 ? -15.945 4.663 1.398 1.00 53.05 419 HIS B CA 1
ATOM 5800 C C . HIS B 2 129 ? -16.607 3.293 1.478 1.00 53.84 419 HIS B C 1
ATOM 5801 O O . HIS B 2 129 ? -17.019 2.862 2.542 1.00 60.33 419 HIS B O 1
ATOM 5814 N N . LEU B 2 130 ? -16.677 2.613 0.344 1.00 50.84 420 LEU B N 1
ATOM 5815 C CA . LEU B 2 130 ? -17.235 1.287 0.280 1.00 48.28 420 LEU B CA 1
ATOM 5816 C C . LEU B 2 130 ? -16.186 0.286 0.758 1.00 37.79 420 LEU B C 1
ATOM 5817 O O . LEU B 2 130 ? -15.000 0.420 0.444 1.00 45.30 420 LEU B O 1
ATOM 5833 N N . GLY B 2 131 ? -16.619 -0.694 1.538 1.00 35.77 421 GLY B N 1
ATOM 5834 C CA . GLY B 2 131 ? -15.733 -1.739 2.014 1.00 34.08 421 GLY B CA 1
ATOM 5835 C C . GLY B 2 131 ? -16.308 -3.086 1.644 1.00 32.28 421 GLY B C 1
ATOM 5836 O O . GLY B 2 131 ? -17.456 -3.192 1.228 1.00 32.50 421 GLY B O 1
ATOM 5840 N N . LEU B 2 132 ? -15.470 -4.099 1.813 1.00 30.62 422 LEU B N 1
ATOM 5841 C CA . LEU B 2 132 ? -15.756 -5.459 1.402 1.00 28.80 422 LEU B CA 1
ATOM 5842 C C . LEU B 2 132 ? -15.305 -6.359 2.541 1.00 28.16 422 LEU B C 1
ATOM 5843 O O . LEU B 2 132 ? -14.252 -6.135 3.096 1.00 28.30 422 LEU B O 1
ATOM 5859 N N . ALA B 2 133 ? -16.124 -7.334 2.917 1.00 27.65 423 ALA B N 1
ATOM 5860 C CA . ALA B 2 133 ? -15.712 -8.323 3.884 1.00 26.98 423 ALA B CA 1
ATOM 5861 C C . ALA B 2 133 ? -15.851 -9.668 3.193 1.00 25.17 423 ALA B C 1
ATOM 5862 O O . ALA B 2 133 ? -16.909 -9.953 2.657 1.00 25.04 423 ALA B O 1
ATOM 5869 N N . ILE B 2 134 ? -14.791 -10.467 3.208 1.00 23.90 424 ILE B N 1
ATOM 5870 C CA . ILE B 2 134 ? -14.843 -11.796 2.590 1.00 22.26 424 ILE B CA 1
ATOM 5871 C C . ILE B 2 134 ? -14.629 -12.841 3.672 1.00 21.97 424 ILE B C 1
ATOM 5872 O O . ILE B 2 134 ? -13.637 -12.787 4.415 1.00 22.13 424 ILE B O 1
ATOM 5888 N N . ASN B 2 135 ? -15.566 -13.793 3.741 1.00 21.63 425 ASN B N 1
ATOM 5889 C CA . ASN B 2 135 ? -15.571 -14.824 4.770 1.00 21.57 425 ASN B CA 1
ATOM 5890 C C . ASN B 2 135 ? -15.236 -16.168 4.161 1.00 19.99 425 ASN B C 1
ATOM 5891 O O . ASN B 2 135 ? -15.892 -16.561 3.218 1.00 19.33 425 ASN B O 1
ATOM 5902 N N . LEU B 2 136 ? -14.211 -16.819 4.687 1.00 19.67 426 LEU B N 1
ATOM 5903 C CA . LEU B 2 136 ? -13.852 -18.176 4.312 1.00 18.62 426 LEU B CA 1
ATOM 5904 C C . LEU B 2 136 ? -14.599 -19.109 5.248 1.00 22.27 426 LEU B C 1
ATOM 5905 O O . LEU B 2 136 ? -14.341 -19.102 6.451 1.00 22.91 426 LEU B O 1
ATOM 5921 N N . ILE B 2 137 ? -15.506 -19.913 4.691 1.00 19.52 427 ILE B N 1
ATOM 5922 C CA . ILE B 2 137 ? -16.442 -20.733 5.464 1.00 19.94 427 ILE B CA 1
ATOM 5923 C C . ILE B 2 137 ? -16.137 -22.200 5.225 1.00 29.44 427 ILE B C 1
ATOM 5924 O O . ILE B 2 137 ? -16.176 -22.664 4.076 1.00 27.08 427 ILE B O 1
ATOM 5940 N N . THR B 2 138 ? -15.828 -22.934 6.297 1.00 24.15 428 THR B N 1
ATOM 5941 C CA . THR B 2 138 ? -15.735 -24.399 6.183 1.00 21.52 428 THR B CA 1
ATOM 5942 C C . THR B 2 138 ? -17.066 -25.019 6.538 1.00 18.53 428 THR B C 1
ATOM 5943 O O . THR B 2 138 ? -17.947 -24.389 7.104 1.00 22.95 428 THR B O 1
ATOM 5954 N N . TYR B 2 139 ? -17.209 -26.321 6.266 1.00 28.22 429 TYR B N 1
ATOM 5955 C CA . TYR B 2 139 ? -18.402 -27.029 6.696 1.00 29.24 429 TYR B CA 1
ATOM 5956 C C . TYR B 2 139 ? -18.718 -26.810 8.189 1.00 28.59 429 TYR B C 1
ATOM 5957 O O . TYR B 2 139 ? -19.872 -26.634 8.587 1.00 29.18 429 TYR B O 1
ATOM 5975 N N . ASP B 2 140 ? -17.676 -26.806 9.000 1.00 27.88 430 ASP B N 1
ATOM 5976 C CA . ASP B 2 140 ? -17.816 -26.644 10.439 1.00 26.86 430 ASP B CA 1
ATOM 5977 C C . ASP B 2 140 ? -18.339 -25.261 10.864 1.00 26.25 430 ASP B C 1
ATOM 5978 O O . ASP B 2 140 ? -18.793 -25.082 12.017 1.00 26.12 430 ASP B O 1
ATOM 5987 N N . ASP B 2 141 ? -18.259 -24.285 9.952 1.00 26.01 431 ASP B N 1
ATOM 5988 C CA . ASP B 2 141 ? -18.713 -22.934 10.254 1.00 25.56 431 ASP B CA 1
ATOM 5989 C C . ASP B 2 141 ? -20.182 -22.679 9.947 1.00 26.77 431 ASP B C 1
ATOM 5990 O O . ASP B 2 141 ? -20.692 -21.585 10.204 1.00 26.64 431 ASP B O 1
ATOM 5999 N N . ARG B 2 142 ? -20.861 -23.674 9.384 1.00 28.03 432 ARG B N 1
ATOM 6000 C CA . ARG B 2 142 ? -22.240 -23.517 8.939 1.00 29.34 432 ARG B CA 1
ATOM 6001 C C . ARG B 2 142 ? -23.237 -23.107 10.012 1.00 29.66 432 ARG B C 1
ATOM 6002 O O . ARG B 2 142 ? -24.108 -22.283 9.755 1.00 30.24 432 ARG B O 1
ATOM 6023 N N . PHE B 2 143 ? -23.144 -23.673 11.210 1.00 29.45 433 PHE B N 1
ATOM 6024 C CA . PHE B 2 143 ? -24.098 -23.294 12.249 1.00 31.41 433 PHE B CA 1
ATOM 6025 C C . PHE B 2 143 ? -23.870 -21.865 12.713 1.00 28.94 433 PHE B C 1
ATOM 6026 O O . PHE B 2 143 ? -24.827 -21.115 12.915 1.00 29.59 433 PHE B O 1
ATOM 6043 N N . ASN B 2 144 ? -22.616 -21.465 12.856 1.00 27.50 434 ASN B N 1
ATOM 6044 C CA . ASN B 2 144 ? -22.345 -20.094 13.289 1.00 26.62 434 ASN B CA 1
ATOM 6045 C C . ASN B 2 144 ? -22.707 -19.085 12.190 1.00 26.95 434 ASN B C 1
ATOM 6046 O O . ASN B 2 144 ? -23.192 -17.990 12.480 1.00 27.06 434 ASN B O 1
ATOM 6057 N N . LEU B 2 145 ? -22.503 -19.448 10.933 1.00 27.27 435 LEU B N 1
ATOM 6058 C CA . LEU B 2 145 ? -22.924 -18.578 9.834 1.00 27.86 435 LEU B CA 1
ATOM 6059 C C . LEU B 2 145 ? -24.431 -18.315 9.913 1.00 29.25 435 LEU B C 1
ATOM 6060 O O . LEU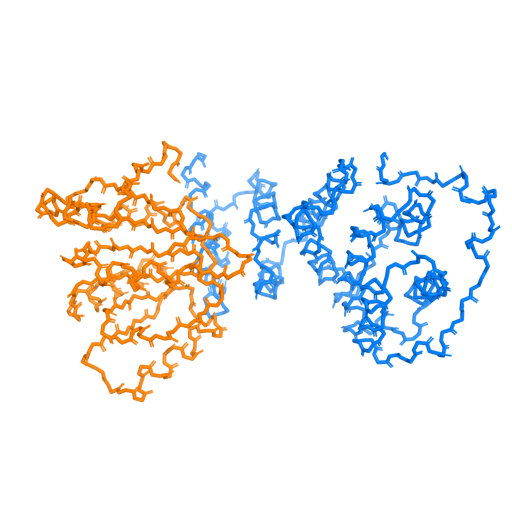 B 2 145 ? -24.867 -17.177 9.780 1.00 29.52 435 LEU B O 1
ATOM 6076 N N . LYS B 2 146 ? -25.224 -19.361 10.170 1.00 30.43 436 LYS B N 1
ATOM 6077 C CA . LYS B 2 146 ? -26.676 -19.198 10.247 1.00 31.91 436 LYS B CA 1
ATOM 6078 C C . LYS B 2 146 ? -27.083 -18.348 11.420 1.00 32.47 436 LYS B C 1
ATOM 6079 O O . LYS B 2 146 ? -27.979 -17.515 11.326 1.00 32.79 436 LYS B O 1
ATOM 6098 N N . SER B 2 147 ? -26.443 -18.599 12.552 1.00 36.16 437 SER B N 1
ATOM 6099 C CA . SER B 2 147 ? -26.770 -17.885 13.765 1.00 38.67 437 SER B CA 1
ATOM 6100 C C . SER B 2 147 ? -26.518 -16.402 13.531 1.00 31.13 437 SER B C 1
ATOM 6101 O O . SER B 2 147 ? -27.347 -15.530 13.860 1.00 32.66 437 SER B O 1
ATOM 6109 N N . ILE B 2 148 ? -25.370 -16.112 12.934 1.00 28.85 438 ILE B N 1
ATOM 6110 C CA . ILE B 2 148 ? -24.981 -14.723 12.746 1.00 28.47 438 ILE B CA 1
ATOM 6111 C C . ILE B 2 148 ? -25.912 -14.053 11.743 1.00 29.61 438 ILE B C 1
ATOM 6112 O O . ILE B 2 148 ? -26.350 -12.922 11.975 1.00 30.02 438 ILE B O 1
ATOM 6128 N N . GLU B 2 149 ? -26.223 -14.738 10.640 1.00 30.37 439 GLU B N 1
ATOM 6129 C CA . GLU B 2 149 ? -27.165 -14.186 9.666 1.00 35.19 439 GLU B CA 1
ATOM 6130 C C . GLU B 2 149 ? -28.537 -13.919 10.300 1.00 41.04 439 GLU B C 1
ATOM 6131 O O . GLU B 2 149 ? -29.170 -12.904 10.002 1.00 41.12 439 GLU B O 1
ATOM 6143 N N . GLU B 2 150 ? -28.982 -14.825 11.169 1.00 37.76 440 GLU B N 1
ATOM 6144 C CA . GLU B 2 150 ? -30.274 -14.682 11.842 1.00 44.02 440 GLU B CA 1
ATOM 6145 C C . GLU B 2 150 ? -30.284 -13.470 12.758 1.00 40.76 440 GLU B C 1
ATOM 6146 O O . GLU B 2 150 ? -31.226 -12.681 12.739 1.00 45.16 440 GLU B O 1
ATOM 6158 N N . GLN B 2 151 ? -29.227 -13.314 13.552 1.00 36.80 441 GLN B N 1
ATOM 6159 C CA . GLN B 2 151 ? -29.163 -12.230 14.527 1.00 39.84 441 GLN B CA 1
ATOM 6160 C C . GLN B 2 151 ? -29.096 -10.855 13.878 1.00 43.81 441 GLN B C 1
ATOM 6161 O O . GLN B 2 151 ? -29.638 -9.899 14.411 1.00 43.06 441 GLN B O 1
ATOM 6175 N N . LEU B 2 152 ? -28.411 -10.759 12.744 1.00 41.78 442 LEU B N 1
ATOM 6176 C CA . LEU B 2 152 ? -28.213 -9.483 12.074 1.00 40.31 442 LEU B CA 1
ATOM 6177 C C . LEU B 2 152 ? -29.342 -9.191 11.093 1.00 39.84 442 LEU B C 1
ATOM 6178 O O . LEU B 2 152 ? -29.485 -8.071 10.608 1.00 52.54 442 LEU B O 1
ATOM 6194 N N . GLY B 2 153 ? -30.149 -10.199 10.805 1.00 35.21 443 GLY B N 1
ATOM 6195 C CA . GLY B 2 153 ? -31.179 -10.077 9.798 1.00 36.91 443 GLY B CA 1
ATOM 6196 C C . GLY B 2 153 ? -30.587 -9.783 8.434 1.00 44.72 443 GLY B C 1
ATOM 6197 O O . GLY B 2 153 ? -31.141 -8.999 7.679 1.00 43.80 443 GLY B O 1
ATOM 6201 N N . THR B 2 154 ? -29.455 -10.407 8.117 1.00 45.08 444 THR B N 1
ATOM 6202 C CA . THR B 2 154 ? -28.786 -10.167 6.841 1.00 48.36 444 THR B CA 1
ATOM 6203 C C . THR B 2 154 ? -28.348 -11.477 6.213 1.00 52.37 444 THR B C 1
ATOM 6204 O O . THR B 2 154 ? -28.075 -12.450 6.914 1.00 62.26 444 THR B O 1
ATOM 6215 N N . GLU B 2 155 ? -28.283 -11.482 4.887 1.00 44.97 445 GLU B N 1
ATOM 6216 C CA . GLU B 2 155 ? -27.812 -12.635 4.134 1.00 43.19 445 GLU B CA 1
ATOM 6217 C C . GLU B 2 155 ? -26.434 -12.345 3.574 1.00 44.83 445 GLU B C 1
ATOM 6218 O O . GLU B 2 155 ? -26.243 -11.390 2.821 1.00 46.64 445 GLU B O 1
ATOM 6230 N N . ILE B 2 156 ? -25.465 -13.166 3.944 1.00 33.11 446 ILE B N 1
ATOM 6231 C CA . ILE B 2 156 ? -24.140 -13.039 3.374 1.00 32.25 446 ILE B CA 1
ATOM 6232 C C . ILE B 2 156 ? -24.128 -13.764 2.044 1.00 33.20 446 ILE B C 1
ATOM 6233 O O . ILE B 2 156 ? -24.382 -14.979 1.974 1.00 33.45 446 ILE B O 1
ATOM 6249 N N . LYS B 2 157 ? -23.855 -13.020 0.983 1.00 33.87 447 LYS B N 1
ATOM 6250 C CA . LYS B 2 157 ? -23.977 -13.555 -0.367 1.00 35.11 447 LYS B CA 1
ATOM 6251 C C . LYS B 2 157 ? -22.707 -14.276 -0.812 1.00 34.38 447 LYS B C 1
ATOM 6252 O O . LYS B 2 157 ? -21.617 -13.991 -0.333 1.00 33.07 447 LYS B O 1
ATOM 6271 N N . PRO B 2 158 ? -22.851 -15.262 -1.705 1.00 35.31 448 PRO B N 1
ATOM 6272 C CA . PRO B 2 158 ? -21.659 -15.916 -2.241 1.00 34.89 448 PRO B CA 1
ATOM 6273 C C . PRO B 2 158 ? -20.804 -14.959 -3.076 1.00 35.12 448 PRO B C 1
ATOM 6274 O O . PRO B 2 158 ? -21.330 -14.044 -3.745 1.00 36.27 448 PRO B O 1
ATOM 6285 N N . ILE B 2 159 ? -19.491 -15.143 -3.003 1.00 34.12 449 ILE B N 1
ATOM 6286 C CA . ILE B 2 159 ? -18.554 -14.385 -3.838 1.00 37.31 449 ILE B CA 1
ATOM 6287 C C . ILE B 2 159 ? -19.006 -14.348 -5.299 1.00 38.23 449 ILE B C 1
ATOM 6288 O O . ILE B 2 159 ? -19.414 -15.362 -5.841 1.00 44.07 449 ILE B O 1
ATOM 6304 N N . PRO B 2 160 ? -18.972 -13.165 -5.942 1.00 37.28 450 PRO B N 1
ATOM 6305 C CA . PRO B 2 160 ? -19.325 -13.156 -7.364 1.00 39.28 450 PRO B CA 1
ATOM 6306 C C . PRO B 2 160 ? -18.357 -13.989 -8.200 1.00 50.17 450 PRO B C 1
ATOM 6307 O O . PRO B 2 160 ? -17.219 -14.219 -7.785 1.00 49.36 450 PRO B O 1
ATOM 6318 N N . SER B 2 161 ? -18.830 -14.438 -9.358 1.00 63.69 451 SER B N 1
ATOM 6319 C CA . SER B 2 161 ? -18.094 -15.359 -10.225 1.00 73.67 451 SER B CA 1
ATOM 6320 C C . SER B 2 161 ? -16.736 -14.815 -10.656 1.00 74.40 451 SER B C 1
ATOM 6321 O O . SER B 2 161 ? -15.765 -15.566 -10.783 1.00 74.48 451 SER B O 1
ATOM 6329 N N . ASN B 2 162 ? -16.682 -13.509 -10.893 1.00 73.08 452 ASN B N 1
ATOM 6330 C CA . ASN B 2 162 ? -15.432 -12.841 -11.221 1.00 72.11 452 ASN B CA 1
ATOM 6331 C C . ASN B 2 162 ? -14.457 -12.906 -10.049 1.00 79.06 452 ASN B C 1
ATOM 6332 O O . ASN B 2 162 ? -13.241 -12.867 -10.237 1.00 86.43 452 ASN B O 1
ATOM 6343 N N . ILE B 2 163 ? -15.012 -13.008 -8.843 1.00 78.14 453 ILE B N 1
ATOM 6344 C CA . ILE B 2 163 ? -14.233 -13.060 -7.607 1.00 75.50 453 ILE B CA 1
ATOM 6345 C C . ILE B 2 163 ? -13.417 -11.785 -7.444 1.00 76.28 453 ILE B C 1
ATOM 6346 O O . ILE B 2 163 ? -13.953 -10.757 -7.027 1.00 76.16 453 ILE B O 1
#

Organism: Homo sapiens (NCBI:txid9606)

Solvent-accessible surface area: 18898 Å² total; per-residue (Å²): 140,115,105,38,45,44,94,1,6,32,3,0,0,0,1,2,101,104,32,9,95,103,6,4,80,43,0,102,126,14,11,110,157,123,50,13,69,79,0,4,71,25,0,0,70,96,0,0,5,74,0,56,78,17,1,70,10,0,7,56,2,7,71,48,12,159,48,99,104,1,42,116,58,0,42,78,19,0,6,101,14,0,79,84,15,0,68,34,140,29,50,60,77,48,138,74,34,58,58,44,0,61,26,2,0,44,0,0,0,15,13,0,0,30,56,67,97,69,7,96,139,110,40,3,53,3,67,13,0,0,3,2,0,53,74,70,22,62,76,20,3,32,2,0,1,6,0,0,5,52,0,0,30,1,0,64,133,2,104,71,19,118,23,116,25,110,78,0,37,34,2,0,35,4,1,5,4,0,40,111,44,178,96,7,127,145,117,2,36,122,42,1,58,51,2,2,156,70,2,91,34,71,36,130,136,18,162,50,34,97,34,4,131,59,112,104,99,12,175,116,33,128,105,31,8,104,133,65,14,66,23,47,42,17,132,23,68,86,206,84,7,30,117,26,0,46,41,4,0,14,106,18,48,0,11,3,0,1,0,0,0,62,43,21,131,82,0,56,102,6,2,111,102,0,53,156,88,22,10,7,18,54,59,0,7,41,169,36,172,83,82,75,19,79,144,17,26,117,52,0,164,88,14,88,14,0,0,0,0,0,12,38,107,29,0,160,72,25,90,10,126,19,2,29,1,0,0,0,10,6,3,2,147,111,8,132,27,0,62,42,1,0,19,35,1,18,41,210,69,72,163,5,39,0,3,0,0,0,17,158,122,21,88,160,45,17,132,48,1,41,120,120,41,68,40,131,4,122,79,46,45,114,115,55

Foldseek 3Di:
DVVLVVVLVVLVVPQDPVCLLVSLVVNPVRADPVCLLVSLLCCLVPPQLVPLVCLVVVLVSCVNNVDVVSLVSNLLNLLVLLLVLLQDDFDPVPVSSLSSLLSSLLSNLCSALLVPHDDDVVSPNLQLQLLQLLVVDQRSCSSNLSSPLSNLLSNLNHPQRQPPNVSSLSNLLSLLVLLPDPPHDPVSVVSSVVSCVSSVHDSVVRHHDCSNVPVVDSVDGPDRSD/DLEAFAEDEDALVCLVVVVVVCVVQDDWQAEEEEDAAPVVLVVVVVVVVVVPAFEDEDEDPDDVVVVVVRLVCVLVCVGRYYYYYQPNCPPPERQRHQEYEHSPDDQDLVSVCSRQCNNHDVPGYHYYYYHDYPVCVVSQVVNCVVVVHDHHHDDPSD

GO terms:
  GO:0005515 protein binding (F, IPI)
  GO:0005778 peroxisomal membrane (C, HDA)
  GO:0000932 P-body (C, IDA)
  GO:0030331 nuclear estrogen receptor binding (F, IDA)
  GO:0010606 positive regulation of cytoplasmic mRNA processing body assembly (P, IDA)
  GO:0042974 nuclear retinoic acid receptor binding (F, IDA)
  GO:0030014 CCR4-NOT complex (C, IDA)
  GO:0004535 poly(A)-specific ribonuclease activity (F, IDA)
  GO:0033147 negative regulation of intracellular estrogen receptor signaling pathway (P, IDA)
  GO:0048387 negative regulation of retinoic acid receptor signaling pathway (P, IDA)
  GO:0000122 negative regulation of transcription by RNA polymerase II (P, IDA)
  GO:2000036 regulation of stem cell population maintenance (P, IMP)
  GO:1900153 positive regulation of nuclear-transcribed mRNA catabolic process, deadenylation-dependent decay (P, IMP)
  GO:0060213 positive regulation of nuclear-transcribed mRNA poly(A) tail shortening (P, IMP)
  GO:0005829 cytosol (C, TAS)
  GO:0060090 molecular adaptor activity (F, IDA)
  GO:0035195 miRNA-mediated post-transcriptional gene silencing (P, IDA)
  GO:0017148 negative regulation of translation (P, IDA)
  GO:0060213 positive regulation of nuclear-transcribed mRNA poly(A) tail shortening (P, IDA)
  GO:0061014 positive regulation of mRNA catabolic process (P, IMP)

B-factor: mean 34.51, std 14.92, range [12.43, 103.07]

Nearest PDB stru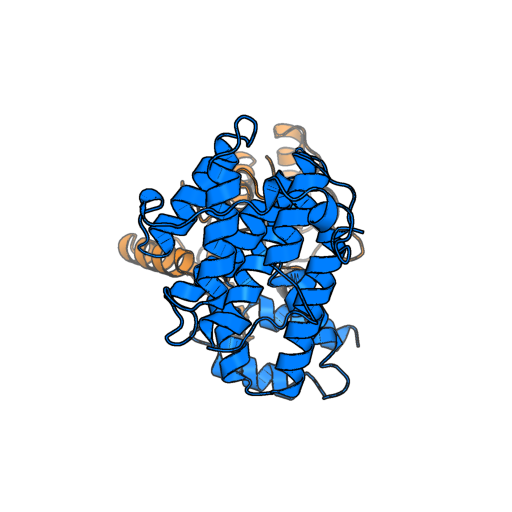ctures (foldseek):
  4crw-assembly1_B  TM=1.006E+00  e=3.224E-34  Homo sapiens
  6s8s-assembly1_A  TM=9.379E-01  e=5.067E-28  Homo sapiens
  6s8r-assembly1_A  TM=9.509E-01  e=9.459E-26  Drosophila melanogaster
  7dtj-assembly1_A  TM=9.388E-01  e=1.843E-24  Caenorhabditis elegans
  5ivl-assembly1_B  TM=9.720E-01  e=2.836E-13  Geobacillus stearothermophilus 10

Sequence (384 aa):
EENIQEKIAFIFNNLSQSNMTQKVEELKETVKEEFMMPWVSQYLVMKRVSSIEPNFHSLYSNFLDTLKNPEFNKMVLNETYRNIKVLLTSDKAAANFSDRSLLKNLGHWLGMITLAKNKPILHTDLDVKSLLLEAYVKGQQELLYVVPFVAKVLESSIRSVVFRPPNPWTMAIMNVLAELHQEHDLKLNLKFEIEVLCKNLALDINELKPGNLLKDKDRLKNLDEQLSKGVTQYYAYVTERQKVHCLNTLFSRLQINQSIIFCNSSQRVELLAKKISQLGYSCFYIHAKMRQEHRNRVFHDFRNGLCCRNLVCTDLFTRGIDIQAVNVVINFDFPKLAETYLHRIGRSGRFGHLGLAINLITYDDRFNLKSIEEQLGTEIKPIPSNI

Secondary structure (DSSP, 8-state):
-HHHHHHHHHHHHT--TTTHHHHHHHHHHH--GGGHHHHHHHIIIIIITT-GGGHHHHHHHHHHH--HHHHHHHHHHHHHHHHHHHTSPP-TT-HHHHHHHHHHHHHHHHHTGGGT----TTT--HHHHHHHHHHH-HHHHHHHHHHHHHHHGGGGG-TTTSTT-HHHHHHHHHHHHHHH-TTS-HHHHHHHHHHHHHTT--GGGS---SGGG-HHHHHT---S--/--EEEEEEE--GGGHHHHHHHHHHHS--SEEEEE-SSHHHHHHHHHHHHHTT--EEEE-SSS-HHHHHHHHHHHHTTSSSEEEE-STT-TT---TTEEEEEESS--S-HHHHHHHHGGG-BTTB-EEEEEEE-GGGHHHHHHHHHHHT--PEEPPTT-

InterPro domains:
  IPR007196 CCR4-Not complex component, Not1, C-terminal [PF04054] (1998-2357)
  IPR024557 CCR4-NOT transcription complex subunit 1, domain 4 [PF12842] (1387-1534)
  IPR032191 CCR4-NOT transcription complex subunit 1, CAF1-binding domain [PF16415] (1088-1311)
  IPR032193 CCR4-NOT transcription complex subunit 1, TTP binding domain [PF16417] (815-1002)
  IPR032194 CCR4-NOT transcription complex subunit 1, HEAT repeat [PF16418] (500-656)
  IPR038535 CCR4-NOT subunit 1, TTP binding domain superfamily [G3DSA:1.25.40.840] (825-1004)
  IPR040398 CCR4-NOT transcription complex subunit 1 [PTHR13162] (27-2364)
  IPR055104 CCR4-NOT transcription complex subunit 1, N-terminal domain [PF22940] (30-227)
  IPR055454 CCR4-NOT transcription complex subunit 1-like, NOT1 connector [PF23590] (1610-1814)